Protein 2NSM (pdb70)

Nearest PDB structures (foldseek):
  2nsm-assembly1_A  TM=1.003E+00  e=3.799E-96  Homo sapiens
  3mn8-assembly2_B  TM=9.270E-01  e=1.060E-50  Drosophila melanogaster
  3mn8-assembly1_A  TM=9.127E-01  e=2.928E-51  Drosophila melanogaster
  3mn8-assembly4_D  TM=9.205E-01  e=2.016E-50  Drosophila melanogaster
  3mn8-assembly3_C  TM=9.097E-01  e=9.317E-51  Drosophila melanogaster

GO terms:
  GO:0005576 extracellular region (C, TAS)
  GO:0004181 metallocarboxypeptidase activity (F, TAS)
  GO:0005515 protein binding (F, IPI)

Sequence (390 aa):
KLAFRHHRYDDLVRTLYKVQNECPGITRVYSIGRSVEGRHLYVLEFSDHPGIHEPLEPEVKYVGNMHGNEALGRELMLQLSEFLCEEFRNRNQRIVQLIQDTRIHILPSMNPDGYEVAAAQGPNKPGYLVGRNNANGVDLNRNFPDLNTYIYYNEKYGGPNHHLPLPDNWKSQVEPETRAVIRWMHSFNFVLSANLHGGAVVANYPYDKSFEASTPTPDDKLFQKLAKVYSYAHGWMFQGWNCGDYFPDGITNGASWYSLSKGMQDFNYLHTNCFEITLELSCDKFPPEEELQREWLGNKEALIQFLEQVHQGIKGMVLDQNYNNLANAVISVSGINHDVTSGDHGDYFRLLLPGIYTVSATAPGYDPETVTVTVGPAEPTLVNFHLKRS

Solvent-accessible surface area: 15312 Å² total; per-residue (Å²): 213,30,54,58,86,12,1,95,41,88,35,7,26,141,12,0,102,104,2,47,111,61,7,80,57,12,5,76,22,33,44,29,25,130,6,55,105,34,60,45,0,32,0,0,0,0,0,44,99,40,41,99,25,54,76,46,12,2,2,0,1,0,1,0,0,1,4,0,0,5,0,2,2,1,4,2,0,0,8,0,0,13,32,0,2,47,30,51,140,103,180,56,98,90,3,13,92,8,0,79,77,0,8,0,0,0,0,0,6,0,0,3,2,1,0,31,80,0,0,66,88,51,82,47,160,6,50,161,125,52,11,43,58,8,48,88,50,43,26,0,9,80,14,0,13,37,2,5,76,114,2,36,130,23,68,144,141,46,46,94,13,30,69,6,98,25,52,151,82,24,101,92,106,11,25,26,0,0,66,6,0,0,103,5,8,99,74,40,32,4,6,0,1,0,2,1,12,4,30,2,7,0,0,9,15,0,1,8,45,10,148,155,61,78,8,68,8,41,6,33,163,7,0,56,61,0,0,77,26,0,0,119,24,2,38,52,0,67,107,3,180,24,54,76,46,114,20,80,52,0,14,12,8,2,2,61,75,98,65,16,41,78,5,0,4,3,3,0,0,0,22,16,15,1,3,0,0,11,0,12,0,6,67,68,16,13,2,49,71,149,79,6,90,166,18,13,94,14,0,60,72,0,0,4,59,0,0,54,31,6,45,15,0,2,35,0,28,0,38,18,64,98,140,90,85,26,40,97,0,34,0,39,3,73,87,29,71,2,19,2,13,1,12,127,74,0,1,0,14,2,5,4,42,73,29,128,38,56,0,25,0,44,8,118,36,20,69,93,46,81,43,98,18,94,4,30,124,72,139,19,45,107,12,81,2,45,1,118,143,103

InterPro domains:
  IPR000834 Peptidase M14, carboxypeptidase A [PF00246] (33-329)
  IPR000834 Peptidase M14, carboxypeptidase A [PR00765] (51-63)
  IPR000834 Peptidase M14, carboxypeptidase A [PR00765] (77-91)
  IPR000834 Peptidase M14, carboxypeptidase A [PR00765] (156-164)
  IPR000834 Peptidase M14, carboxypeptidase A [PR00765] (213-226)
  IPR000834 Peptidase M14, carboxypeptidase A [PS52035] (24-338)
  IPR000834 Peptidase M14, carboxypeptidase A [SM00631] (25-436)
  IPR008969 Carboxypeptidase-like, regulatory domain superfamily [SSF49464] (341-423)
  IPR033814 Carboxypeptidase N, N-terminal domain [cd03864] (25-337)
  IPR050753 Peptidase M14 domain-containing protein [PTHR11532] (21-417)
  IPR057246 Zinc carboxypeptidases, zinc-binding region 1 [PS00132] (77-99)
  IPR057247 Zinc carboxypeptidases, zinc-binding region 2 [PS00133] (216-226)

Secondary structure (DSSP, 8-state):
---SS---HHHHHHHHHHHHHHSGGGEEEEEEEE-TTS-EEEEEEE-SSTTS--TT--EEEEEE-SSTT--HHHHHHHHHHHHHHHHHHHT-HHHHHHHHH-EEEEES-S-HHHHHHHHHTTTT--TTTTT-S-TTS--GGG-S---HHHHHHHHHH----S-PPPPTTHHHHS-HHHHHHHHHHHHS-EEEEEEEE-SEEEEEES--S--------TTHHHHHHHHHHHHHHSSSGGG-EETTEE-GGGEEEHHHH----S-HHHHHHHHSS-EEEEEEEESSSS--GGGHHHHHHHHHHHHHHHHHTTS-SEEEEEE-TTS-B-TT-EEEETTEEEEEE--TTSEEEE---SEEEEEEEE-TTEE-EEEEEEE-SSS-EE--EE-EE-

Radius of gyration: 20.28 Å; Cα contacts (8 Å, |Δi|>4): 942; chains: 1; bounding box: 58×47×46 Å

B-factor: mean 27.06, std 13.45, range [9.13, 188.88]

CATH classification: 3.40.630.10 (+1 more: 2.60.40.1120)

Organism: Homo sapiens (NCBI:txid9606)

Structure (mmCIF, N/CA/C/O backbone):
data_2NSM
#
_entry.id   2NSM
#
_cell.length_a   150.030
_cell.length_b   150.030
_cell.length_c   54.910
_cell.angle_alpha   90.00
_cell.angle_beta   90.00
_cell.angle_gamma   120.00
#
_symmetry.space_group_name_H-M   'P 31 2 1'
#
loop_
_entity.id
_entity.type
_entity.pdbx_description
1 polymer 'Carboxypeptidase N catalytic chain'
2 non-polymer 2-acetamido-2-deoxy-beta-D-glucopyranose
3 non-polymer 'SULFATE ION'
4 water water
#
loop_
_atom_site.group_PDB
_atom_site.id
_atom_site.type_symbol
_atom_site.label_atom_id
_atom_site.label_alt_id
_atom_site.label_comp_id
_atom_site.label_asym_id
_atom_site.label_entity_id
_atom_site.label_seq_id
_atom_site.pdbx_PDB_ins_code
_atom_site.Cartn_x
_atom_site.Cartn_y
_atom_site.Cartn_z
_atom_site.occupancy
_atom_site.B_iso_or_equiv
_atom_site.auth_seq_id
_atom_site.auth_comp_id
_atom_site.auth_asym_id
_atom_site.auth_atom_id
_atom_site.pdbx_PDB_model_num
ATOM 1 N N . LYS A 1 1 ? -51.127 2.017 10.869 1.00 63.04 -1 LYS A N 1
ATOM 2 C CA . LYS A 1 1 ? -52.218 2.943 11.254 1.00 62.34 -1 LYS A CA 1
ATOM 3 C C . LYS A 1 1 ? -51.775 4.401 11.156 1.00 61.45 -1 LYS A C 1
ATOM 4 O O . LYS A 1 1 ? -50.650 4.742 11.522 1.00 62.16 -1 LYS A O 1
ATOM 10 N N . LEU A 1 2 ? -52.664 5.257 10.660 1.00 35.11 1 LEU A N 1
ATOM 11 C CA . LEU A 1 2 ? -52.364 6.677 10.512 1.00 33.41 1 LEU A CA 1
ATOM 12 C C . LEU A 1 2 ? -51.957 7.272 11.861 1.00 31.49 1 LEU A C 1
ATOM 13 O O . LEU A 1 2 ? -52.569 6.984 12.889 1.00 31.04 1 LEU A O 1
ATOM 18 N N . ALA A 1 3 ? -50.913 8.093 11.855 1.00 30.79 2 ALA A N 1
ATOM 19 C CA . ALA A 1 3 ? -50.435 8.709 13.086 1.00 29.91 2 ALA A CA 1
ATOM 20 C C . ALA A 1 3 ? -51.384 9.814 13.522 1.00 27.91 2 ALA A C 1
ATOM 21 O O . ALA A 1 3 ? -52.109 10.381 12.705 1.00 27.52 2 ALA A O 1
ATOM 23 N N . PHE A 1 4 ? -51.391 10.116 14.812 1.00 31.46 3 PHE A N 1
ATOM 24 C CA . PHE A 1 4 ? -52.253 11.174 15.296 1.00 31.50 3 PHE A CA 1
ATOM 25 C C . PHE A 1 4 ? -51.501 12.491 15.275 1.00 31.66 3 PHE A C 1
ATOM 26 O O . PHE A 1 4 ? -51.082 13.011 16.307 1.00 33.11 3 PHE A O 1
ATOM 34 N N . ARG A 1 5 ? -51.323 13.010 14.066 1.00 27.83 4 ARG A N 1
ATOM 35 C CA . ARG A 1 5 ? -50.639 14.272 13.848 1.00 26.64 4 ARG A CA 1
ATOM 36 C C . ARG A 1 5 ? -51.452 15.057 12.829 1.00 26.07 4 ARG A C 1
ATOM 37 O O . ARG A 1 5 ? -52.377 14.520 12.213 1.00 24.48 4 ARG A O 1
ATOM 45 N N . HIS A 1 6 ? -51.106 16.325 12.652 1.00 24.57 5 HIS A N 1
ATOM 46 C CA . HIS A 1 6 ? -51.802 17.169 11.696 1.00 24.39 5 HIS A CA 1
ATOM 47 C C . HIS A 1 6 ? -51.319 16.842 10.291 1.00 25.15 5 HIS A C 1
ATOM 48 O O . HIS A 1 6 ? -50.115 16.726 10.051 1.00 25.51 5 HIS A O 1
ATOM 55 N N . HIS A 1 7 ? -52.258 16.674 9.365 1.00 22.80 6 HIS A N 1
ATOM 56 C CA . HIS A 1 7 ? -51.905 16.361 7.989 1.00 22.38 6 HIS A CA 1
ATOM 57 C C . HIS A 1 7 ? -52.164 17.542 7.065 1.00 21.44 6 HIS A C 1
ATOM 58 O O . HIS A 1 7 ? -53.294 18.014 6.952 1.00 19.97 6 HIS A O 1
ATOM 65 N N . ARG A 1 8 ? -51.113 18.025 6.412 1.00 22.79 7 ARG A N 1
ATOM 66 C CA . ARG A 1 8 ? -51.263 19.136 5.484 1.00 23.75 7 ARG A CA 1
ATOM 67 C C . ARG A 1 8 ? -51.772 18.562 4.171 1.00 22.72 7 ARG A C 1
ATOM 68 O O . ARG A 1 8 ? -51.898 17.342 4.034 1.00 20.89 7 ARG A O 1
ATOM 76 N N . TYR A 1 9 ? -52.066 19.435 3.214 1.00 23.41 8 TYR A N 1
ATOM 77 C CA . TYR A 1 9 ? -52.613 19.018 1.926 1.00 23.84 8 TYR A CA 1
ATOM 78 C C . TYR A 1 9 ? -52.053 17.733 1.316 1.00 24.36 8 TYR A C 1
ATOM 79 O O . TYR A 1 9 ? -52.797 16.780 1.090 1.00 24.61 8 TYR A O 1
ATOM 88 N N . ASP A 1 10 ? -50.752 17.703 1.044 1.00 23.45 9 ASP A N 1
ATOM 89 C CA . ASP A 1 10 ? -50.145 16.525 0.432 1.00 25.02 9 ASP A CA 1
ATOM 90 C C . ASP A 1 10 ? -50.374 15.239 1.220 1.00 24.72 9 ASP A C 1
ATOM 91 O O . ASP A 1 10 ? -50.684 14.201 0.634 1.00 23.66 9 ASP A O 1
ATOM 96 N N . ASP A 1 11 ? -50.222 15.299 2.539 1.00 21.65 10 ASP A N 1
ATOM 97 C CA . ASP A 1 11 ? -50.434 14.115 3.363 1.00 23.16 10 ASP A CA 1
ATOM 98 C C . ASP A 1 11 ? -51.904 13.720 3.369 1.00 22.59 10 ASP A C 1
ATOM 99 O O . ASP A 1 11 ? -52.236 12.535 3.400 1.00 22.36 10 ASP A O 1
ATOM 104 N N . LEU A 1 12 ? -52.788 14.714 3.338 1.00 24.36 11 LEU A N 1
ATOM 105 C CA . LEU A 1 12 ? -54.219 14.434 3.323 1.00 22.94 11 LEU A CA 1
ATOM 106 C C . LEU A 1 12 ? -54.544 13.645 2.057 1.00 22.57 11 LEU A C 1
ATOM 107 O O . LEU A 1 12 ? -55.214 12.619 2.115 1.00 22.10 11 LEU A O 1
ATOM 112 N N . VAL A 1 13 ? -54.052 14.121 0.915 1.00 22.28 12 VAL A N 1
ATOM 113 C CA . VAL A 1 13 ? -54.295 13.442 -0.356 1.00 21.65 12 VAL A CA 1
ATOM 114 C C . VAL A 1 13 ? -53.732 12.021 -0.340 1.00 22.14 12 VAL A C 1
ATOM 115 O O . VAL A 1 13 ? -54.407 11.076 -0.749 1.00 21.52 12 VAL A O 1
ATOM 119 N N . ARG A 1 14 ? -52.498 11.868 0.133 1.00 24.96 13 ARG A N 1
ATOM 120 C CA . ARG A 1 14 ? -51.884 10.546 0.198 1.00 26.67 13 ARG A CA 1
ATOM 121 C C . ARG A 1 14 ? -52.700 9.611 1.083 1.00 24.29 13 ARG A C 1
ATOM 122 O O . ARG A 1 14 ? -52.894 8.440 0.755 1.00 24.68 13 ARG A O 1
ATOM 130 N N . THR A 1 15 ? -53.175 10.135 2.207 1.00 20.66 14 THR A N 1
ATOM 131 C CA . THR A 1 15 ? -53.967 9.343 3.137 1.00 19.73 14 THR A CA 1
ATOM 132 C C . THR A 1 15 ? -55.232 8.798 2.475 1.00 18.97 14 THR A C 1
ATOM 133 O O . THR A 1 15 ? -55.539 7.612 2.587 1.00 18.17 14 THR A O 1
ATOM 137 N N . LEU A 1 16 ? -55.960 9.658 1.775 1.00 17.55 15 LEU A N 1
ATOM 138 C CA . LEU A 1 16 ? -57.185 9.224 1.121 1.00 18.36 15 LEU A CA 1
ATOM 139 C C . LEU A 1 16 ? -56.928 8.132 0.094 1.00 19.01 15 LEU A C 1
ATOM 140 O O . LEU A 1 16 ? -57.682 7.163 0.014 1.00 16.89 15 LEU A O 1
ATOM 145 N N . TYR A 1 17 ? -55.868 8.279 -0.696 1.00 21.45 16 TYR A N 1
ATOM 146 C CA . TYR A 1 17 ? -55.567 7.264 -1.696 1.00 22.23 16 TYR A CA 1
ATOM 147 C C . TYR A 1 17 ? -55.017 6.006 -1.052 1.00 22.93 16 TYR A C 1
ATOM 148 O O . TYR A 1 17 ? -55.173 4.908 -1.586 1.00 23.60 16 TYR A O 1
ATOM 157 N N . LYS A 1 18 ? -54.377 6.161 0.100 1.00 21.37 17 LYS A N 1
ATOM 158 C CA . LYS A 1 18 ? -53.848 5.010 0.817 1.00 21.60 17 LYS A CA 1
ATOM 159 C C . LYS A 1 18 ? -55.032 4.160 1.281 1.00 22.90 17 LYS A C 1
ATOM 160 O O . LYS A 1 18 ? -55.032 2.937 1.123 1.00 22.68 17 LYS A O 1
ATOM 166 N N . VAL A 1 19 ? -56.048 4.811 1.847 1.00 22.58 18 VAL A N 1
ATOM 167 C CA . VAL A 1 19 ? -57.229 4.088 2.318 1.00 20.93 18 VAL A CA 1
ATOM 168 C C . VAL A 1 19 ? -57.911 3.397 1.145 1.00 21.11 18 VAL A C 1
ATOM 169 O O . VAL A 1 19 ? -58.315 2.239 1.234 1.00 20.33 18 VAL A O 1
ATOM 173 N N . GLN A 1 20 ? -58.039 4.122 0.041 1.00 20.87 19 GLN A N 1
ATOM 174 C CA . GLN A 1 20 ? -58.678 3.583 -1.148 1.00 23.06 19 GLN A CA 1
ATOM 175 C C . GLN A 1 20 ? -57.906 2.345 -1.606 1.00 24.06 19 GLN A C 1
ATOM 176 O O . GLN A 1 20 ? -58.500 1.335 -1.980 1.00 24.92 19 GLN A O 1
ATOM 182 N N . ASN A 1 21 ? -56.580 2.421 -1.550 1.00 26.09 20 ASN A N 1
ATOM 183 C CA . ASN A 1 21 ? -55.737 1.303 -1.962 1.00 26.79 20 ASN A CA 1
ATOM 184 C C . ASN A 1 21 ? -55.917 0.090 -1.053 1.00 25.73 20 ASN A C 1
ATOM 185 O O . ASN A 1 21 ? -55.785 -1.047 -1.502 1.00 25.76 20 ASN A O 1
ATOM 190 N N . GLU A 1 22 ? -56.222 0.336 0.220 1.00 23.38 21 GLU A N 1
ATOM 191 C CA . GLU A 1 22 ? -56.424 -0.735 1.196 1.00 22.26 21 GLU A CA 1
ATOM 192 C C . GLU A 1 22 ? -57.807 -1.381 1.079 1.00 23.12 21 GLU A C 1
ATOM 193 O O . GLU A 1 22 ? -57.958 -2.580 1.306 1.00 23.04 21 GLU A O 1
ATOM 199 N N . CYS A 1 23 ? -58.814 -0.582 0.736 1.00 18.47 22 CYS A N 1
ATOM 200 C CA . CYS A 1 23 ? -60.184 -1.077 0.583 1.00 18.84 22 CYS A CA 1
ATOM 201 C C . CYS A 1 23 ? -60.710 -0.655 -0.793 1.00 20.63 22 CYS A C 1
ATOM 202 O O . CYS A 1 23 ? -61.697 0.081 -0.901 1.00 19.63 22 CYS A O 1
ATOM 205 N N . PRO A 1 24 ? -60.057 -1.139 -1.866 1.00 24.00 23 PRO A N 1
ATOM 206 C CA . PRO A 1 24 ? -60.378 -0.857 -3.271 1.00 24.28 23 PRO A CA 1
ATOM 207 C C . PRO A 1 24 ? -61.811 -1.131 -3.697 1.00 23.08 23 PRO A C 1
ATOM 208 O O . PRO A 1 24 ? -62.394 -0.363 -4.461 1.00 24.47 23 PRO A O 1
ATOM 212 N N . GLY A 1 25 ? -62.375 -2.227 -3.205 1.00 22.07 24 GLY A N 1
ATOM 213 C CA . GLY A 1 25 ? -63.727 -2.584 -3.590 1.00 21.53 24 GLY A CA 1
ATOM 214 C C . GLY A 1 25 ? -64.864 -1.797 -2.967 1.00 21.18 24 GLY A C 1
ATOM 215 O O . GLY A 1 25 ? -66.003 -1.902 -3.430 1.00 19.00 24 GLY A O 1
ATOM 216 N N . ILE A 1 26 ? -64.582 -1.002 -1.938 1.00 17.29 25 ILE A N 1
ATOM 217 C CA . ILE A 1 26 ? -65.653 -0.248 -1.285 1.00 17.62 25 ILE A CA 1
ATOM 218 C C . ILE A 1 26 ? -65.413 1.256 -1.174 1.00 18.74 25 ILE A C 1
ATOM 219 O O . ILE A 1 26 ? -66.136 1.947 -0.451 1.00 18.75 25 ILE A O 1
ATOM 224 N N . THR A 1 27 ? -64.410 1.766 -1.881 1.00 17.97 26 THR A N 1
ATOM 225 C CA . THR A 1 27 ? -64.112 3.193 -1.816 1.00 18.25 26 THR A CA 1
ATOM 226 C C . THR A 1 27 ? -63.865 3.809 -3.174 1.00 19.05 26 THR A C 1
ATOM 227 O O . THR A 1 27 ? -63.581 3.117 -4.149 1.00 19.38 26 THR A O 1
ATOM 231 N N . ARG A 1 28 ? -63.960 5.129 -3.213 1.00 19.48 27 ARG A N 1
ATOM 232 C CA . ARG A 1 28 ? -63.738 5.892 -4.423 1.00 20.72 27 ARG A CA 1
ATOM 233 C C . ARG A 1 28 ? -63.328 7.293 -4.003 1.00 20.92 27 ARG A C 1
ATOM 234 O O . ARG A 1 28 ? -64.035 7.950 -3.233 1.00 19.41 27 ARG A O 1
ATOM 242 N N . VAL A 1 29 ? -62.171 7.734 -4.481 1.00 17.57 28 VAL A N 1
ATOM 243 C CA . VAL A 1 29 ? -61.701 9.080 -4.187 1.00 18.86 28 VAL A CA 1
ATOM 244 C C . VAL A 1 29 ? -62.073 9.935 -5.391 1.00 19.19 28 VAL A C 1
ATOM 245 O O . VAL A 1 29 ? -61.854 9.527 -6.533 1.00 20.95 28 VAL A O 1
ATOM 249 N N . TYR A 1 30 ? -62.661 11.100 -5.148 1.00 2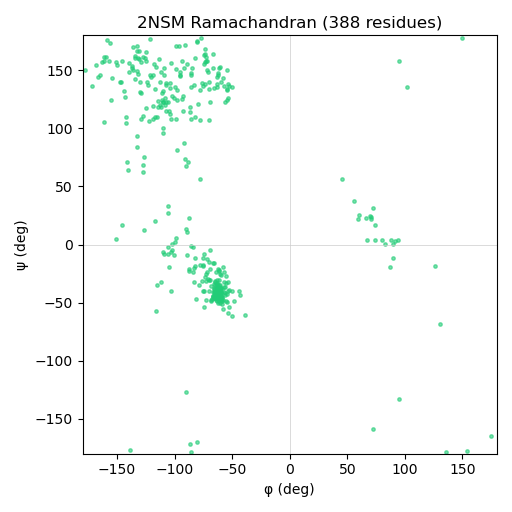0.82 29 TYR A N 1
ATOM 250 C CA . TYR A 1 30 ? -63.007 12.001 -6.238 1.00 21.52 29 TYR A CA 1
ATOM 251 C C . TYR A 1 30 ? -62.967 13.441 -5.758 1.00 22.41 29 TYR A C 1
ATOM 252 O O . TYR A 1 30 ? -63.083 13.709 -4.561 1.00 22.36 29 TYR A O 1
ATOM 261 N N . SER A 1 31 ? -62.787 14.363 -6.697 1.00 22.41 30 SER A N 1
ATOM 262 C CA . SER A 1 31 ? -62.724 15.786 -6.384 1.00 22.00 30 SER A CA 1
ATOM 263 C C . SER A 1 31 ? -63.996 16.472 -6.858 1.00 21.09 30 SER A C 1
ATOM 264 O O . SER A 1 31 ? -64.495 16.177 -7.939 1.00 20.79 30 SER A O 1
ATOM 267 N N . ILE A 1 32 ? -64.527 17.382 -6.051 1.00 18.78 31 ILE A N 1
ATOM 268 C CA . ILE A 1 32 ? -65.738 18.089 -6.446 1.00 18.62 31 ILE A CA 1
ATOM 269 C C . ILE A 1 32 ? -65.393 19.468 -7.003 1.00 18.78 31 ILE A C 1
ATOM 270 O O . ILE A 1 32 ? -66.281 20.239 -7.368 1.00 17.40 31 ILE A O 1
ATOM 275 N N . GLY A 1 33 ? -64.100 19.767 -7.075 1.00 20.82 32 GLY A N 1
ATOM 276 C CA . GLY A 1 33 ? -63.666 21.055 -7.588 1.00 22.75 32 GLY A CA 1
ATOM 277 C C . GLY A 1 33 ? -62.367 21.526 -6.958 1.00 24.30 32 GLY A C 1
ATOM 278 O O . GLY A 1 33 ? -61.815 20.870 -6.072 1.00 25.02 32 GLY A O 1
ATOM 279 N N . ARG A 1 34 ? -61.877 22.674 -7.412 1.00 22.97 33 ARG A N 1
ATOM 280 C CA . ARG A 1 34 ? -60.633 23.227 -6.895 1.00 24.08 33 ARG A CA 1
ATOM 281 C C . ARG A 1 34 ? -60.855 24.471 -6.051 1.00 22.85 33 ARG A C 1
ATOM 282 O O . ARG A 1 34 ? -61.822 25.207 -6.242 1.00 23.39 33 ARG A O 1
ATOM 290 N N . SER A 1 35 ? -59.944 24.694 -5.114 1.00 23.25 34 SER A N 1
ATOM 291 C CA . SER A 1 35 ? -60.001 25.856 -4.240 1.00 23.94 34 SER A CA 1
ATOM 292 C C . SER A 1 35 ? -59.520 27.058 -5.046 1.00 23.85 34 SER A C 1
ATOM 293 O O . SER A 1 35 ? -59.134 26.915 -6.205 1.00 25.04 34 SER A O 1
ATOM 296 N N . VAL A 1 36 ? -59.534 28.236 -4.433 1.00 25.76 35 VAL A N 1
ATOM 297 C CA . VAL A 1 36 ? -59.075 29.440 -5.116 1.00 24.42 35 VAL A CA 1
ATOM 298 C C . VAL A 1 36 ? -57.643 29.239 -5.609 1.00 25.23 35 VAL A C 1
ATOM 299 O O . VAL A 1 36 ? -57.310 29.609 -6.731 1.00 25.33 35 VAL A O 1
ATOM 303 N N . GLU A 1 37 ? -56.805 28.624 -4.778 1.00 25.03 36 GLU A N 1
ATOM 304 C CA . GLU A 1 37 ? -55.405 28.417 -5.135 1.00 25.16 36 GLU A CA 1
ATOM 305 C C . GLU A 1 37 ? -55.073 27.127 -5.875 1.00 26.04 36 GLU A C 1
ATOM 306 O O . GLU A 1 37 ? -53.902 26.784 -6.033 1.00 26.51 36 GLU A O 1
ATOM 312 N N . GLY A 1 38 ? -56.096 26.411 -6.329 1.00 29.38 37 GLY A N 1
ATOM 313 C CA . GLY A 1 38 ? -55.851 25.197 -7.085 1.00 28.67 37 GLY A CA 1
ATOM 314 C C . GLY A 1 38 ? -55.838 23.873 -6.347 1.00 29.57 37 GLY A C 1
ATOM 315 O O . GLY A 1 38 ? -55.560 22.840 -6.954 1.00 30.40 37 GLY A O 1
ATOM 316 N N . ARG A 1 39 ? -56.126 23.880 -5.051 1.00 27.79 38 ARG A N 1
ATOM 317 C CA . ARG A 1 39 ? -56.136 22.632 -4.295 1.00 27.60 38 ARG A CA 1
ATOM 318 C C . ARG A 1 39 ? -57.477 21.927 -4.459 1.00 27.05 38 ARG A C 1
ATOM 319 O O . ARG A 1 39 ? -58.533 22.554 -4.424 1.00 28.38 38 ARG A O 1
ATOM 327 N N . HIS A 1 40 ? -57.426 20.616 -4.648 1.00 22.77 39 HIS A N 1
ATOM 328 C CA . HIS A 1 40 ? -58.633 19.822 -4.828 1.00 22.03 39 HIS A CA 1
ATOM 329 C C . HIS A 1 40 ? -59.424 19.612 -3.549 1.00 19.45 39 HIS A C 1
ATOM 330 O O . HIS A 1 40 ? -58.855 19.372 -2.488 1.00 17.74 39 HIS A O 1
ATOM 337 N N . LEU A 1 41 ? -60.741 19.722 -3.654 1.00 18.46 40 LEU A N 1
ATOM 338 C CA . LEU A 1 41 ? -61.599 19.454 -2.514 1.00 18.93 40 LEU A CA 1
ATOM 339 C C . LEU A 1 41 ? -61.920 17.970 -2.692 1.00 18.51 40 LEU A C 1
ATOM 340 O O . LEU A 1 41 ? -62.904 17.599 -3.336 1.00 17.00 40 LEU A O 1
ATOM 345 N N . TYR A 1 42 ? -61.045 17.129 -2.150 1.00 19.30 41 TYR A N 1
ATOM 346 C CA . TYR A 1 42 ? -61.190 15.683 -2.251 1.00 20.46 41 TYR A CA 1
ATOM 347 C C . TYR A 1 42 ? -62.251 15.097 -1.332 1.00 19.56 41 TYR A C 1
ATOM 348 O O . TYR A 1 42 ? -62.384 15.494 -0.172 1.00 18.79 41 TYR A O 1
ATOM 357 N N . VAL A 1 43 ? -62.991 14.138 -1.876 1.00 19.84 42 VAL A N 1
ATOM 358 C CA . VAL A 1 43 ? -64.039 13.434 -1.157 1.00 19.03 42 VAL A CA 1
ATOM 359 C C . VAL A 1 43 ? -63.728 11.947 -1.236 1.00 19.76 42 VAL A C 1
ATOM 360 O O . VAL A 1 43 ? -63.276 11.460 -2.275 1.00 19.22 42 VAL A O 1
ATOM 364 N N . LEU A 1 44 ? -63.950 11.235 -0.135 1.00 17.46 43 LEU A N 1
ATOM 365 C CA . LEU A 1 44 ? -63.725 9.795 -0.099 1.00 17.27 43 LEU A CA 1
ATOM 366 C C . LEU A 1 44 ? -65.099 9.178 0.108 1.00 16.96 43 LEU A C 1
ATOM 367 O O . LEU A 1 44 ? -65.756 9.440 1.120 1.00 15.55 43 LEU A O 1
ATOM 372 N N . GLU A 1 45 ? -65.529 8.372 -0.858 1.00 16.58 44 GLU A N 1
ATOM 373 C CA . GLU A 1 45 ? -66.827 7.709 -0.812 1.00 14.53 44 GLU A CA 1
ATOM 374 C C . GLU A 1 45 ? -66.706 6.258 -0.354 1.00 16.51 44 GLU A C 1
ATOM 375 O O . GLU A 1 45 ? -65.815 5.537 -0.808 1.00 16.30 44 GLU A O 1
ATOM 381 N N . PHE A 1 46 ? -67.599 5.836 0.539 1.00 13.26 45 PHE A N 1
ATOM 382 C CA . PHE A 1 46 ? -67.629 4.452 1.010 1.00 13.11 45 PHE A CA 1
ATOM 383 C C . PHE A 1 46 ? -68.965 3.842 0.605 1.00 14.36 45 PHE A C 1
ATOM 384 O O . PHE A 1 46 ? -70.022 4.454 0.802 1.00 14.22 45 PHE A O 1
ATOM 392 N N . SER A 1 47 ? -68.911 2.634 0.053 1.00 12.89 46 SER A N 1
ATOM 393 C CA . SER A 1 47 ? -70.101 1.897 -0.366 1.00 14.79 46 SER A CA 1
ATOM 394 C C . SER A 1 47 ? -69.638 0.549 -0.899 1.00 17.08 46 SER A C 1
ATOM 395 O O . SER A 1 47 ? -68.527 0.444 -1.413 1.00 18.46 46 SER A O 1
ATOM 398 N N . ASP A 1 48 ? -70.465 -0.485 -0.781 1.00 22.16 47 ASP A N 1
ATOM 399 C CA . ASP A 1 48 ? -70.045 -1.771 -1.317 1.00 24.97 47 ASP A CA 1
ATOM 400 C C . ASP A 1 48 ? -70.150 -1.730 -2.846 1.00 24.46 47 ASP A C 1
ATOM 401 O O . ASP A 1 48 ? -69.699 -2.640 -3.535 1.00 24.94 47 ASP A O 1
ATOM 406 N N . HIS A 1 49 ? -70.737 -0.651 -3.364 1.00 18.69 48 HIS A N 1
ATOM 407 C CA . HIS A 1 49 ? -70.851 -0.432 -4.811 1.00 18.77 48 HIS A CA 1
ATOM 408 C C . HIS A 1 49 ? -70.634 1.060 -5.046 1.00 18.06 48 HIS A C 1
ATOM 409 O O . HIS A 1 49 ? -71.561 1.801 -5.374 1.00 17.12 48 HIS A O 1
ATOM 416 N N . PRO A 1 50 ? -69.391 1.520 -4.867 1.00 19.33 49 PRO A N 1
ATOM 417 C CA . PRO A 1 50 ? -69.045 2.931 -5.049 1.00 21.03 49 PRO A CA 1
ATOM 418 C C . PRO A 1 50 ? -69.249 3.469 -6.459 1.00 21.87 49 PRO A C 1
ATOM 419 O O . PRO A 1 50 ? -69.078 2.749 -7.449 1.00 18.89 49 PRO A O 1
ATOM 423 N N . GLY A 1 51 ? -69.631 4.741 -6.535 1.00 20.20 50 GLY A N 1
ATOM 424 C CA . GLY A 1 51 ? -69.837 5.370 -7.824 1.00 22.03 50 GLY A CA 1
ATOM 425 C C . GLY A 1 51 ? -71.230 5.220 -8.405 1.00 22.05 50 GLY A C 1
ATOM 426 O O . GLY A 1 51 ? -71.474 5.651 -9.526 1.00 23.78 50 GLY A O 1
ATOM 427 N N . ILE A 1 52 ? -72.147 4.609 -7.663 1.00 20.45 51 ILE A N 1
ATOM 428 C CA . ILE A 1 52 ? -73.504 4.451 -8.166 1.00 19.80 51 ILE A CA 1
ATOM 429 C C . ILE A 1 52 ? -74.549 4.527 -7.054 1.00 20.91 51 ILE A C 1
ATOM 430 O O . ILE A 1 52 ? -74.348 4.014 -5.946 1.00 18.49 51 ILE A O 1
ATOM 435 N N . HIS A 1 53 ? -75.661 5.193 -7.347 1.00 20.28 52 HIS A N 1
ATOM 436 C CA . HIS A 1 53 ? -76.736 5.305 -6.375 1.00 19.57 52 HIS A CA 1
ATOM 437 C C . HIS A 1 53 ? -77.598 4.064 -6.537 1.00 20.09 52 HIS A C 1
ATOM 438 O O . HIS A 1 53 ? -77.902 3.656 -7.657 1.00 20.53 52 HIS A O 1
ATOM 445 N N . GLU A 1 54 ? -77.972 3.451 -5.424 1.00 16.94 53 GLU A N 1
ATOM 446 C CA . GLU A 1 54 ? -78.827 2.280 -5.475 1.00 18.86 53 GLU A CA 1
ATOM 447 C C . GLU A 1 54 ? -80.169 2.699 -4.898 1.00 18.82 53 GLU A C 1
ATOM 448 O O . GLU A 1 54 ? -80.232 3.314 -3.839 1.00 17.59 53 GLU A O 1
ATOM 454 N N . PRO A 1 55 ? -81.264 2.391 -5.603 1.00 25.81 54 PRO A N 1
ATOM 455 C CA . PRO A 1 55 ? -82.578 2.779 -5.082 1.00 26.26 54 PRO A CA 1
ATOM 456 C C . PRO A 1 55 ? -82.810 2.301 -3.655 1.00 25.09 54 PRO A C 1
ATOM 457 O O . PRO A 1 55 ? -82.475 1.170 -3.307 1.00 23.91 54 PRO A O 1
ATOM 461 N N . LEU A 1 56 ? -83.369 3.192 -2.838 1.00 17.90 55 LEU A N 1
ATOM 462 C CA . LEU A 1 56 ? -83.671 2.923 -1.434 1.00 18.32 55 LEU A CA 1
ATOM 463 C C . LEU A 1 56 ? -82.436 2.902 -0.528 1.00 18.87 55 LEU A C 1
ATOM 464 O O . LEU A 1 56 ? -82.534 2.612 0.668 1.00 18.99 55 LEU A O 1
ATOM 469 N N . GLU A 1 57 ? -81.276 3.211 -1.096 1.00 19.98 56 GLU A N 1
ATOM 470 C CA . GLU A 1 57 ? -80.036 3.275 -0.320 1.00 19.52 56 GLU A CA 1
ATOM 471 C C . GLU A 1 57 ? -79.749 4.769 -0.142 1.00 18.84 56 GLU A C 1
ATOM 472 O O . GLU A 1 57 ? -79.432 5.461 -1.110 1.00 19.02 56 GLU A O 1
ATOM 478 N N . PRO A 1 58 ? -79.847 5.282 1.096 1.00 18.09 57 PRO A N 1
ATOM 479 C CA . PRO A 1 58 ? -79.599 6.707 1.332 1.00 17.28 57 PRO A CA 1
ATOM 480 C C . PRO A 1 58 ? -78.147 7.144 1.237 1.00 17.16 57 PRO A C 1
ATOM 481 O O . PRO A 1 58 ? -77.229 6.371 1.523 1.00 15.49 57 PRO A O 1
ATOM 485 N N . GLU A 1 59 ? -77.961 8.400 0.839 1.00 14.96 58 GLU A N 1
ATOM 486 C CA . GLU A 1 59 ? -76.643 9.006 0.715 1.00 14.78 58 GLU A CA 1
ATOM 487 C C . GLU A 1 59 ? -76.464 9.935 1.916 1.00 13.52 58 GLU A C 1
ATOM 488 O O . GLU A 1 59 ? -77.370 10.693 2.251 1.00 13.05 58 GLU A O 1
ATOM 494 N N . VAL A 1 60 ? -75.303 9.883 2.556 1.00 14.21 59 VAL A N 1
ATOM 495 C CA . VAL A 1 60 ? -75.035 10.741 3.706 1.00 14.83 59 VAL A CA 1
ATOM 496 C C . VAL A 1 60 ? -73.649 11.350 3.550 1.00 15.06 59 VAL A C 1
ATOM 497 O O . VAL A 1 60 ? -72.829 10.840 2.788 1.00 14.69 59 VAL A O 1
ATOM 501 N N . LYS A 1 61 ? -73.382 12.437 4.266 1.00 13.70 60 LYS A N 1
ATOM 502 C CA . LYS A 1 61 ? -72.080 13.071 4.156 1.00 14.38 60 LYS A CA 1
ATOM 503 C C . LYS A 1 61 ? -71.585 13.781 5.409 1.00 15.46 60 LYS A C 1
ATOM 504 O O . LYS A 1 61 ? -72.367 14.208 6.262 1.00 14.97 60 LYS A O 1
ATOM 510 N N . TYR A 1 62 ? -70.264 13.878 5.508 1.00 14.73 61 TYR A N 1
ATOM 511 C CA . TYR A 1 62 ? -69.602 14.582 6.593 1.00 15.04 61 TYR A CA 1
ATOM 512 C C . TYR A 1 62 ? -68.738 15.621 5.889 1.00 16.77 61 TYR A C 1
ATOM 513 O O . TYR A 1 62 ? -68.103 15.324 4.869 1.00 15.51 61 TYR A O 1
ATOM 522 N N . VAL A 1 63 ? -68.725 16.838 6.416 1.00 17.16 62 VAL A N 1
ATOM 523 C CA . VAL A 1 63 ? -67.911 17.899 5.842 1.00 16.76 62 VAL A CA 1
ATOM 524 C C . VAL A 1 63 ? -67.117 18.540 6.967 1.00 18.60 62 VAL A C 1
ATOM 525 O O . VAL A 1 63 ? -67.673 18.881 8.009 1.00 19.40 62 VAL A O 1
ATOM 529 N N . GLY A 1 64 ? -65.817 18.702 6.769 1.00 16.74 63 GLY A N 1
ATOM 530 C CA . GLY A 1 64 ? -65.030 19.327 7.811 1.00 17.86 63 GLY A CA 1
ATOM 531 C C . GLY A 1 64 ? -64.107 20.416 7.310 1.00 17.93 63 GLY A C 1
ATOM 532 O O . GLY A 1 64 ? -63.969 20.630 6.104 1.00 17.78 63 GLY A O 1
ATOM 533 N N . ASN A 1 65 ? -63.510 21.142 8.247 1.00 17.79 64 ASN A N 1
ATOM 534 C CA . ASN A 1 65 ? -62.527 22.157 7.898 1.00 16.89 64 ASN A CA 1
ATOM 535 C C . ASN A 1 65 ? -63.007 23.240 6.916 1.00 17.54 64 ASN A C 1
ATOM 536 O O . ASN A 1 65 ? -62.231 23.669 6.065 1.00 18.93 64 ASN A O 1
ATOM 541 N N . MET A 1 66 ? -64.262 23.684 7.006 1.00 18.46 65 MET A N 1
ATOM 542 C CA . MET A 1 66 ? -64.721 24.731 6.088 1.00 19.42 65 MET A CA 1
ATOM 543 C C . MET A 1 66 ? -64.043 26.027 6.525 1.00 20.81 65 MET A C 1
ATOM 544 O O . MET A 1 66 ? -63.878 26.965 5.743 1.00 21.93 65 MET A O 1
ATOM 549 N N . HIS A 1 67 ? -63.655 26.056 7.796 1.00 21.75 66 HIS A N 1
ATOM 550 C CA . HIS A 1 67 ? -62.923 27.173 8.371 1.00 20.68 66 HIS A CA 1
ATOM 551 C C . HIS A 1 67 ? -61.520 26.607 8.536 1.00 20.62 66 HIS A C 1
ATOM 552 O O . HIS A 1 67 ? -61.306 25.659 9.294 1.00 20.55 66 HIS A O 1
ATOM 559 N N . GLY A 1 68 ? -60.579 27.178 7.792 1.00 18.00 67 GLY A N 1
ATOM 560 C CA . GLY A 1 68 ? -59.206 26.705 7.803 1.00 17.87 67 GLY A CA 1
ATOM 561 C C . GLY A 1 68 ? -58.540 26.368 9.122 1.00 19.09 67 GLY A C 1
ATOM 562 O O . GLY A 1 68 ? -57.803 25.385 9.199 1.00 18.88 67 GLY A O 1
ATOM 563 N N . ASN A 1 69 ? -58.784 27.165 10.158 1.00 20.34 68 ASN A N 1
ATOM 564 C CA . ASN A 1 69 ? -58.149 26.916 11.445 1.00 19.74 68 ASN A CA 1
ATOM 565 C C . ASN A 1 69 ? -58.883 25.925 12.351 1.00 19.55 68 ASN A C 1
ATOM 566 O O . ASN A 1 69 ? -58.418 25.622 13.447 1.00 18.57 68 ASN A O 1
ATOM 571 N N . GLU A 1 70 ? -60.021 25.413 11.889 1.00 17.50 69 GLU A N 1
ATOM 572 C CA . GLU A 1 70 ? -60.781 24.428 12.660 1.00 16.87 69 GLU A CA 1
ATOM 573 C C . GLU A 1 70 ? -60.369 23.077 12.065 1.00 17.54 69 GLU A C 1
ATOM 574 O O . GLU A 1 70 ? -61.043 22.492 11.208 1.00 16.83 69 GLU A O 1
ATOM 580 N N . ALA A 1 71 ? -59.218 22.611 12.536 1.00 19.63 70 ALA A N 1
ATOM 581 C CA . ALA A 1 71 ? -58.595 21.389 12.056 1.00 20.62 70 ALA A CA 1
ATOM 582 C C . ALA A 1 71 ? -59.061 20.050 12.611 1.00 19.62 70 ALA A C 1
ATOM 583 O O . ALA A 1 71 ? -58.794 19.021 11.997 1.00 21.61 70 ALA A O 1
ATOM 585 N N . LEU A 1 72 ? -59.740 20.038 13.753 1.00 15.19 71 LEU A N 1
ATOM 586 C CA . LEU A 1 72 ? -60.164 18.758 14.314 1.00 16.14 71 LEU A CA 1
ATOM 587 C C . LEU A 1 72 ? -61.075 17.978 13.368 1.00 15.89 71 LEU A C 1
ATOM 588 O O . LEU A 1 72 ? -60.896 16.777 13.192 1.00 17.26 71 LEU A O 1
ATOM 593 N N . GLY A 1 73 ? -62.038 18.658 12.752 1.00 16.98 72 GLY A N 1
ATOM 594 C CA . GLY A 1 73 ? -62.938 17.980 11.832 1.00 17.06 72 GLY A CA 1
ATOM 595 C C . GLY A 1 73 ? -62.153 17.299 10.725 1.00 18.19 72 GLY A C 1
ATOM 596 O O . GLY A 1 73 ? -62.456 16.176 10.314 1.00 17.26 72 GLY A O 1
ATOM 597 N N . ARG A 1 74 ? -61.130 17.999 10.249 1.00 18.40 73 ARG A N 1
ATOM 598 C CA . ARG A 1 74 ? -60.252 17.509 9.196 1.00 18.08 73 ARG A CA 1
ATOM 599 C C . ARG A 1 74 ? -59.592 16.191 9.614 1.00 17.49 73 ARG A C 1
ATOM 600 O O . ARG A 1 74 ? -59.707 15.180 8.919 1.00 16.82 73 ARG A O 1
ATOM 608 N N . GLU A 1 75 ? -58.910 16.201 10.755 1.00 16.85 74 GLU A N 1
ATOM 609 C CA . GLU A 1 75 ? -58.229 15.000 11.232 1.00 17.87 74 GLU A CA 1
ATOM 610 C C . GLU A 1 75 ? -59.177 13.854 11.598 1.00 17.59 74 GLU A C 1
ATOM 611 O O . GLU A 1 75 ? -58.870 12.686 11.348 1.00 18.22 74 GLU A O 1
ATOM 617 N N . LEU A 1 76 ? -60.326 14.180 12.181 1.00 16.02 75 LEU A N 1
ATOM 618 C CA . LEU A 1 76 ? -61.297 13.149 12.550 1.00 17.65 75 LEU A CA 1
ATOM 619 C C . LEU A 1 76 ? -61.809 12.429 11.305 1.00 17.05 75 LEU A C 1
ATOM 620 O O . LEU A 1 76 ? -62.094 11.232 11.341 1.00 17.27 75 LEU A O 1
ATOM 625 N N . MET A 1 77 ? -61.927 13.160 10.202 1.00 14.99 76 MET A N 1
ATOM 626 C CA . MET A 1 77 ? -62.407 12.554 8.967 1.00 15.59 76 MET A CA 1
ATOM 627 C C . MET A 1 77 ? -61.354 11.646 8.344 1.00 15.83 76 MET A C 1
ATOM 628 O O . MET A 1 77 ? -61.691 10.651 7.701 1.00 16.38 76 MET A O 1
ATOM 633 N N . LEU A 1 78 ? -60.081 11.977 8.537 1.00 13.80 77 LEU A N 1
ATOM 634 C CA . LEU A 1 78 ? -59.016 11.133 8.005 1.00 13.62 77 LEU A CA 1
ATOM 635 C C . LEU A 1 78 ? -58.941 9.875 8.881 1.00 15.27 77 LEU A C 1
ATOM 636 O O . LEU A 1 78 ? -58.758 8.760 8.382 1.00 14.73 77 LEU A O 1
ATOM 641 N N . GLN A 1 79 ? -59.094 10.050 10.189 1.00 16.53 78 GLN A N 1
ATOM 642 C CA . GLN A 1 79 ? -59.061 8.904 11.091 1.00 17.56 78 GLN A CA 1
ATOM 643 C C . GLN A 1 79 ? -60.293 8.032 10.814 1.00 18.82 78 GLN A C 1
ATOM 644 O O . GLN A 1 79 ? -60.196 6.805 10.783 1.00 18.38 78 GLN A O 1
ATOM 650 N N . LEU A 1 80 ? -61.445 8.666 10.593 1.00 16.26 79 LEU A N 1
ATOM 651 C CA . LEU A 1 80 ? -62.671 7.919 10.314 1.00 17.29 79 LEU A CA 1
ATOM 652 C C . LEU A 1 80 ? -62.528 7.090 9.042 1.00 17.51 79 LEU A C 1
ATOM 653 O O . LEU A 1 80 ? -62.965 5.937 8.987 1.00 18.62 79 LEU A O 1
ATOM 658 N N . SER A 1 81 ? -61.918 7.678 8.018 1.00 15.53 80 SER A N 1
ATOM 659 C CA . SER A 1 81 ? -61.726 6.975 6.755 1.00 15.58 80 SER A CA 1
ATOM 660 C C . SER A 1 81 ? -60.928 5.691 6.972 1.00 15.92 80 SER A C 1
ATOM 661 O O . SER A 1 81 ? -61.301 4.627 6.480 1.00 14.80 80 SER A O 1
ATOM 664 N N . GLU A 1 82 ? -59.827 5.791 7.708 1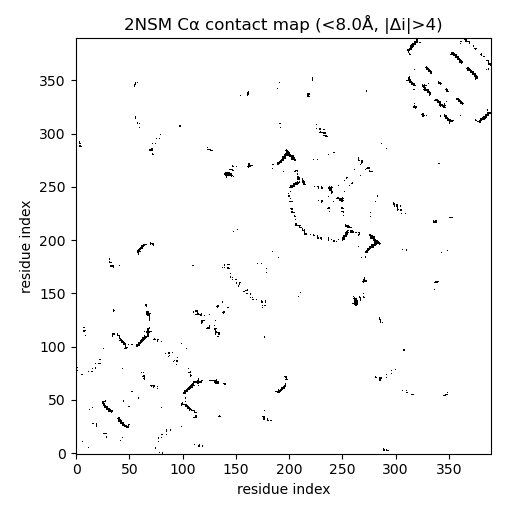.00 17.79 81 GLU A N 1
ATOM 665 C CA . GLU A 1 82 ? -59.008 4.616 7.991 1.00 20.29 81 GLU A CA 1
ATOM 666 C C . GLU A 1 82 ? -59.786 3.608 8.839 1.00 19.09 81 GLU A C 1
ATOM 667 O O . GLU A 1 82 ? -59.697 2.400 8.622 1.00 18.42 81 GLU A O 1
ATOM 673 N N . PHE A 1 83 ? -60.540 4.116 9.810 1.00 19.19 82 PHE A N 1
ATOM 674 C CA . PHE A 1 83 ? -61.335 3.278 10.709 1.00 20.17 82 PHE A CA 1
ATOM 675 C C . PHE A 1 83 ? -62.374 2.437 9.971 1.00 20.00 82 PHE A C 1
ATOM 676 O O . PHE A 1 83 ? -62.519 1.242 10.232 1.00 20.23 82 PHE A O 1
ATOM 684 N N . LEU A 1 84 ? -63.108 3.071 9.064 1.00 15.47 83 LEU A N 1
ATOM 685 C CA . LEU A 1 84 ? -64.134 2.376 8.301 1.00 16.25 83 LEU A CA 1
ATOM 686 C C . LEU A 1 84 ? -63.525 1.255 7.455 1.00 17.81 83 LEU A C 1
ATOM 687 O O . LEU A 1 84 ? -64.071 0.151 7.390 1.00 17.84 83 LEU A O 1
ATOM 692 N N . CYS A 1 85 ? -62.393 1.533 6.815 1.00 18.91 84 CYS A N 1
ATOM 693 C CA . CYS A 1 85 ? -61.731 0.524 5.992 1.00 19.88 84 CYS A CA 1
ATOM 694 C C . CYS A 1 85 ? -61.208 -0.622 6.861 1.00 19.22 84 CYS A C 1
ATOM 695 O O . CYS A 1 85 ? -61.384 -1.793 6.522 1.00 18.36 84 CYS A O 1
ATOM 698 N N . GLU A 1 86 ? -60.577 -0.280 7.983 1.00 18.70 85 GLU A N 1
ATOM 699 C CA . GLU A 1 86 ? -60.037 -1.282 8.907 1.00 22.31 85 GLU A CA 1
ATOM 700 C C . GLU A 1 86 ? -61.119 -2.204 9.462 1.00 20.24 85 GLU A C 1
ATOM 701 O O . GLU A 1 86 ? -60.976 -3.428 9.448 1.00 19.71 85 GLU A O 1
ATOM 707 N N . GLU A 1 87 ? -62.189 -1.606 9.975 1.00 19.35 86 GLU A N 1
ATOM 708 C CA . GLU A 1 87 ? -63.284 -2.375 10.550 1.00 19.10 86 GLU A CA 1
ATOM 709 C C . GLU A 1 87 ? -63.987 -3.230 9.499 1.00 18.43 86 GLU A C 1
ATOM 710 O O . GLU A 1 87 ? -64.489 -4.315 9.804 1.00 16.59 86 GLU A O 1
ATOM 716 N N . PHE A 1 88 ? -64.033 -2.741 8.263 1.00 16.97 87 PHE A N 1
ATOM 717 C CA . PHE A 1 88 ? -64.660 -3.506 7.193 1.00 17.44 87 PHE A CA 1
ATOM 718 C C . PHE A 1 88 ? -63.797 -4.743 6.984 1.00 17.03 87 PHE A C 1
ATOM 719 O O . PHE A 1 88 ? -64.304 -5.858 6.874 1.00 16.25 87 PHE A O 1
ATOM 727 N N . ARG A 1 89 ? -62.484 -4.537 6.944 1.00 16.82 88 ARG A N 1
ATOM 728 C CA . ARG A 1 89 ? -61.546 -5.642 6.759 1.00 19.10 88 ARG A CA 1
ATOM 729 C C . ARG A 1 89 ? -61.563 -6.597 7.954 1.00 19.36 88 ARG A C 1
ATOM 730 O O . ARG A 1 89 ? -61.388 -7.805 7.787 1.00 18.97 88 ARG A O 1
ATOM 738 N N . ASN A 1 90 ? -61.776 -6.058 9.155 1.00 18.25 89 ASN A N 1
ATOM 739 C CA . ASN A 1 90 ? -61.834 -6.881 10.365 1.00 17.75 89 ASN A CA 1
ATOM 740 C C . ASN A 1 90 ? -63.118 -7.689 10.378 1.00 16.77 89 ASN A C 1
ATOM 741 O O . ASN A 1 90 ? -63.284 -8.596 11.191 1.00 16.52 89 ASN A O 1
ATOM 746 N N . ARG A 1 91 ? -64.026 -7.326 9.481 1.00 16.33 90 ARG A N 1
ATOM 747 C CA . ARG A 1 91 ? -65.326 -7.964 9.354 1.00 18.28 90 ARG A CA 1
ATOM 748 C C . ARG A 1 91 ? -66.267 -7.615 10.499 1.00 17.71 90 ARG A C 1
ATOM 749 O O . ARG A 1 91 ? -67.114 -8.415 10.901 1.00 16.38 90 ARG A O 1
ATOM 757 N N . ASN A 1 92 ? -66.102 -6.406 11.026 1.00 15.87 91 ASN A N 1
ATOM 758 C CA . ASN A 1 92 ? -66.976 -5.904 12.079 1.00 16.37 91 ASN A CA 1
ATOM 759 C C . ASN A 1 92 ? -68.284 -5.688 11.326 1.00 15.25 91 ASN A C 1
ATOM 760 O O . ASN A 1 92 ? -68.393 -4.752 10.532 1.00 15.63 91 ASN A O 1
ATOM 765 N N . GLN A 1 93 ? -69.272 -6.543 11.567 1.00 17.87 92 GLN A N 1
ATOM 766 C CA . GLN A 1 93 ? -70.538 -6.449 10.849 1.00 18.86 92 GLN A CA 1
ATOM 767 C C . GLN A 1 93 ? -71.333 -5.162 11.021 1.00 18.88 92 GLN A C 1
ATOM 768 O O . GLN A 1 93 ? -72.158 -4.831 10.171 1.00 17.08 92 GLN A O 1
ATOM 774 N N . ARG A 1 94 ? -71.098 -4.433 12.107 1.00 19.05 93 ARG A N 1
ATOM 775 C CA . ARG A 1 94 ? -71.810 -3.179 12.308 1.00 17.97 93 ARG A CA 1
ATOM 776 C C . ARG A 1 94 ? -71.368 -2.227 11.196 1.00 18.12 93 ARG A C 1
ATOM 777 O O . ARG A 1 94 ? -72.190 -1.553 10.571 1.00 16.41 93 ARG A O 1
ATOM 785 N N . ILE A 1 95 ? -70.060 -2.191 10.952 1.00 16.78 94 ILE A N 1
ATOM 786 C CA . ILE A 1 95 ? -69.487 -1.327 9.926 1.00 17.08 94 ILE A CA 1
ATOM 787 C C . ILE A 1 95 ? -69.732 -1.868 8.513 1.00 17.34 94 ILE A C 1
ATOM 788 O O . ILE A 1 95 ? -70.008 -1.100 7.591 1.00 17.30 94 ILE A O 1
ATOM 793 N N . VAL A 1 96 ? -69.624 -3.185 8.346 1.00 17.33 95 VAL A N 1
ATOM 794 C CA . VAL A 1 96 ? -69.861 -3.816 7.045 1.00 16.52 95 VAL A CA 1
ATOM 795 C C . VAL A 1 96 ? -71.290 -3.528 6.588 1.00 17.85 95 VAL A C 1
ATOM 796 O O . VAL A 1 96 ? -71.529 -3.138 5.442 1.00 16.78 95 VAL A O 1
ATOM 800 N N . GLN A 1 97 ? -72.244 -3.731 7.489 1.00 16.44 96 GLN A N 1
ATOM 801 C CA . GLN A 1 97 ? -73.639 -3.485 7.158 1.00 18.05 96 GLN A CA 1
ATOM 802 C C . GLN A 1 97 ? -73.881 -2.002 6.878 1.00 17.83 96 GLN A C 1
ATOM 803 O O . GLN A 1 97 ? -74.642 -1.651 5.976 1.00 17.04 96 GLN A O 1
ATOM 809 N N . LEU A 1 98 ? -73.221 -1.136 7.642 1.00 16.25 97 LEU A N 1
ATOM 810 C CA . LEU A 1 98 ? -73.357 0.310 7.452 1.00 16.55 97 LEU A CA 1
ATOM 811 C C . LEU A 1 98 ? -72.940 0.647 6.017 1.00 15.79 97 LEU A C 1
ATOM 812 O O . LEU A 1 98 ? -73.637 1.361 5.299 1.00 15.80 97 LEU A O 1
ATOM 817 N N . ILE A 1 99 ? -71.789 0.123 5.612 1.00 13.79 98 ILE A N 1
ATOM 818 C CA . ILE A 1 99 ? -71.256 0.373 4.277 1.00 14.81 98 ILE A CA 1
ATOM 819 C C . ILE A 1 99 ? -72.075 -0.294 3.174 1.00 15.51 98 ILE A C 1
ATOM 820 O O . ILE A 1 99 ? -72.162 0.226 2.059 1.00 14.55 98 ILE A O 1
ATOM 825 N N . GLN A 1 100 ? -72.689 -1.432 3.488 1.00 18.00 99 GLN A N 1
ATOM 826 C CA . GLN A 1 100 ? -73.520 -2.141 2.517 1.00 19.33 99 GLN A CA 1
ATOM 827 C C . GLN A 1 100 ? -74.883 -1.473 2.317 1.00 19.81 99 GLN A C 1
ATOM 828 O O . GLN A 1 100 ? -75.445 -1.524 1.222 1.00 18.40 99 GLN A O 1
ATOM 834 N N . ASP A 1 101 ? -75.410 -0.845 3.367 1.00 17.57 100 ASP A N 1
ATOM 835 C CA . ASP A 1 101 ? -76.733 -0.222 3.289 1.00 17.89 100 ASP A CA 1
ATOM 836 C C . ASP A 1 101 ? -76.736 1.287 3.129 1.00 18.91 100 ASP A C 1
ATOM 837 O O . ASP A 1 101 ? -77.803 1.900 3.052 1.00 16.59 100 ASP A O 1
ATOM 842 N N . THR A 1 102 ? -75.553 1.886 3.074 1.00 19.12 101 THR A N 1
ATOM 843 C CA . THR A 1 102 ? -75.463 3.333 2.977 1.00 18.83 101 THR A CA 1
ATOM 844 C C . THR A 1 102 ? -74.371 3.758 2.017 1.00 19.42 101 THR A C 1
ATOM 845 O O . THR A 1 102 ? -73.428 3.013 1.766 1.00 20.63 101 THR A O 1
ATOM 849 N N . ARG A 1 103 ? -74.507 4.962 1.480 1.00 15.51 102 ARG A N 1
ATOM 850 C CA . ARG A 1 103 ? -73.489 5.508 0.599 1.00 15.10 102 ARG A CA 1
ATOM 851 C C . ARG A 1 103 ? -72.961 6.715 1.374 1.00 13.85 102 ARG A C 1
ATOM 852 O O . ARG A 1 103 ? -73.665 7.711 1.548 1.00 12.40 102 ARG A O 1
ATOM 860 N N . ILE A 1 104 ? -71.725 6.601 1.852 1.00 14.20 103 ILE A N 1
ATOM 861 C CA . ILE A 1 104 ? -71.085 7.628 2.673 1.00 14.71 103 ILE A CA 1
ATOM 862 C C . ILE A 1 104 ? -70.013 8.448 1.950 1.00 16.17 103 ILE A C 1
ATOM 863 O O . ILE A 1 104 ? -69.036 7.897 1.437 1.00 16.80 103 ILE A O 1
ATOM 868 N N . HIS A 1 105 ? -70.190 9.767 1.930 1.00 16.07 104 HIS A N 1
ATOM 869 C CA . HIS A 1 105 ? -69.231 10.669 1.282 1.00 15.26 104 HIS A CA 1
ATOM 870 C C . HIS A 1 105 ? -68.541 11.535 2.334 1.00 15.34 104 HIS A C 1
ATOM 871 O O . HIS A 1 105 ? -69.193 12.293 3.049 1.00 16.53 104 HIS A O 1
ATOM 878 N N . ILE A 1 106 ? -67.221 11.431 2.415 1.00 13.69 105 ILE A N 1
ATOM 879 C CA . ILE A 1 106 ? -66.454 12.191 3.392 1.00 14.47 105 ILE A CA 1
ATOM 880 C C . ILE A 1 106 ? -65.571 13.258 2.747 1.00 14.81 105 ILE A C 1
ATOM 881 O O . ILE A 1 106 ? -64.690 12.946 1.952 1.00 14.63 105 ILE A O 1
ATOM 886 N N . LEU A 1 107 ? -65.833 14.518 3.080 1.00 15.14 106 LEU A N 1
ATOM 887 C CA . LEU A 1 107 ? -65.053 15.649 2.575 1.00 15.50 106 LEU A CA 1
ATOM 888 C C . LEU A 1 107 ? -64.276 16.170 3.785 1.00 15.54 106 LEU A C 1
ATOM 889 O O . LEU A 1 107 ? -64.794 16.957 4.574 1.00 15.18 106 LEU A O 1
ATOM 894 N N . PRO A 1 108 ? -63.018 15.729 3.947 1.00 15.03 107 PRO A N 1
ATOM 895 C CA . PRO A 1 108 ? -62.174 16.142 5.072 1.00 15.96 107 PRO A CA 1
ATOM 896 C C . PRO A 1 108 ? -61.911 17.641 5.170 1.00 16.42 107 PRO A C 1
ATOM 897 O O . PRO A 1 108 ? -61.862 18.192 6.270 1.00 15.62 107 PRO A O 1
ATOM 901 N N . SER A 1 109 ? -61.741 18.296 4.025 1.00 17.22 108 SER A N 1
ATOM 902 C CA . SER A 1 109 ? -61.443 19.723 4.025 1.00 17.93 108 SER A CA 1
ATOM 903 C C . SER A 1 109 ? -62.111 20.518 2.910 1.00 18.49 108 SER A C 1
ATOM 904 O O . SER A 1 109 ? -61.755 20.396 1.736 1.00 18.39 108 SER A O 1
ATOM 907 N N . MET A 1 110 ? -63.074 21.347 3.289 1.00 18.15 109 MET A N 1
ATOM 908 C CA . MET A 1 110 ? -63.776 22.183 2.327 1.00 19.00 109 MET A CA 1
ATOM 909 C C . MET A 1 110 ? -62.965 23.455 2.042 1.00 18.63 109 MET A C 1
ATOM 910 O O . MET A 1 110 ? -63.156 24.102 1.012 1.00 17.86 109 MET A O 1
ATOM 915 N N . ASN A 1 111 ? -62.056 23.801 2.953 1.00 17.36 110 ASN A N 1
ATOM 916 C CA . ASN A 1 111 ? -61.227 25.001 2.804 1.00 17.24 110 ASN A CA 1
ATOM 917 C C . ASN A 1 111 ? -59.749 24.652 2.945 1.00 17.42 110 ASN A C 1
ATOM 918 O O . ASN A 1 111 ? -59.096 25.039 3.916 1.00 16.64 110 ASN A O 1
ATOM 923 N N . PRO A 1 112 ? -59.200 23.913 1.972 1.00 16.46 111 PRO A N 1
ATOM 924 C CA . PRO A 1 112 ? -57.787 23.532 2.032 1.00 17.74 111 PRO A CA 1
ATOM 925 C C . PRO A 1 112 ? -56.815 24.716 1.990 1.00 18.51 111 PRO A C 1
ATOM 926 O O . PRO A 1 112 ? -55.750 24.663 2.603 1.00 20.06 111 PRO A O 1
ATOM 930 N N . ASP A 1 113 ? -57.175 25.778 1.275 1.00 21.04 112 ASP A N 1
ATOM 931 C CA . ASP A 1 113 ? -56.310 26.957 1.194 1.00 22.44 112 ASP A CA 1
ATOM 932 C C . ASP A 1 113 ? -56.170 27.589 2.573 1.00 22.02 112 ASP A C 1
ATOM 933 O O . ASP A 1 113 ? -55.068 27.921 3.012 1.00 21.55 112 ASP A O 1
ATOM 938 N N . GLY A 1 114 ? -57.300 27.764 3.249 1.00 20.56 113 GLY A N 1
ATOM 939 C CA . GLY A 1 114 ? -57.276 28.349 4.577 1.00 21.49 113 GLY A CA 1
ATOM 940 C C . GLY A 1 114 ? -56.520 27.485 5.571 1.00 21.17 113 GLY A C 1
ATOM 941 O O . GLY A 1 114 ? -55.836 28.003 6.450 1.00 21.20 113 GLY A O 1
ATOM 942 N N . TYR A 1 115 ? -56.638 26.166 5.443 1.00 22.30 114 TYR A N 1
ATOM 943 C CA . TYR A 1 115 ? -55.937 25.273 6.361 1.00 22.79 114 TYR A CA 1
ATOM 944 C C . TYR A 1 115 ? -54.425 25.476 6.293 1.00 22.77 114 TYR A C 1
ATOM 945 O O . TYR A 1 115 ? -53.752 25.512 7.321 1.00 23.27 114 TYR A O 1
ATOM 954 N N . GLU A 1 116 ? -53.889 25.588 5.081 1.00 22.07 115 GLU A N 1
ATOM 955 C CA . GLU A 1 116 ? -52.450 25.775 4.925 1.00 23.04 115 GLU A CA 1
ATOM 956 C C . GLU A 1 116 ? -51.994 27.068 5.604 1.00 22.31 115 GLU A C 1
ATOM 957 O O . GLU A 1 116 ? -50.922 27.116 6.200 1.00 23.01 115 GLU A O 1
ATOM 963 N N . VAL A 1 117 ? -52.815 28.109 5.520 1.00 22.20 116 VAL A N 1
ATOM 964 C CA . VAL A 1 117 ? -52.489 29.380 6.154 1.00 23.56 116 VAL A CA 1
ATOM 965 C C . VAL A 1 117 ? -52.509 29.194 7.671 1.00 23.85 116 VAL A C 1
ATOM 966 O O . VAL A 1 117 ? -51.613 29.654 8.379 1.00 23.87 116 VAL A O 1
ATOM 970 N N . ALA A 1 118 ? -53.529 28.503 8.169 1.00 23.16 117 ALA A N 1
ATOM 971 C CA . ALA A 1 118 ? -53.637 28.263 9.599 1.00 22.82 117 ALA A CA 1
ATOM 972 C C . ALA A 1 118 ? -52.471 27.416 10.106 1.00 23.07 117 ALA A C 1
ATOM 973 O O . ALA A 1 118 ? -51.857 27.740 11.124 1.00 22.94 117 ALA A O 1
ATOM 975 N N . ALA A 1 119 ? -52.156 26.342 9.386 1.00 22.33 118 ALA A N 1
ATOM 976 C CA . ALA A 1 119 ? -51.072 25.447 9.785 1.00 23.54 118 ALA A CA 1
ATOM 977 C C . ALA A 1 119 ? -49.701 26.120 9.797 1.00 24.44 118 ALA A C 1
ATOM 978 O O . ALA A 1 119 ? -48.859 25.806 10.640 1.00 24.39 118 ALA A O 1
ATOM 980 N N . ALA A 1 120 ? -49.477 27.041 8.866 1.00 24.67 119 ALA A N 1
ATOM 981 C CA . ALA A 1 120 ? -48.196 27.737 8.785 1.00 27.14 119 ALA A CA 1
ATOM 982 C C . ALA A 1 120 ? -48.017 28.747 9.921 1.00 28.45 119 ALA A C 1
ATOM 983 O O . ALA A 1 120 ? -46.893 29.081 10.293 1.00 28.31 119 ALA A O 1
ATOM 985 N N . GLN A 1 121 ? -49.126 29.231 10.468 1.00 28.21 120 GLN A N 1
ATOM 986 C CA . GLN A 1 121 ? -49.074 30.200 11.559 1.00 28.92 120 GLN A CA 1
ATOM 987 C C . GLN A 1 121 ? -48.754 29.520 12.885 1.00 29.56 120 GLN A C 1
ATOM 988 O O . GLN A 1 121 ? -49.594 28.824 13.453 1.00 29.56 120 GLN A O 1
ATOM 994 N N . GLY A 1 122 ? -47.537 29.724 13.379 1.00 36.23 121 GLY A N 1
ATOM 995 C CA . GLY A 1 122 ? -47.155 29.119 14.642 1.00 37.32 121 GLY A CA 1
ATOM 996 C C . GLY A 1 122 ? -45.828 28.385 14.590 1.00 38.57 121 GLY A C 1
ATOM 997 O O . GLY A 1 122 ? -44.857 28.831 15.197 1.00 39.97 121 GLY A O 1
ATOM 998 N N . PRO A 1 123 ? -45.750 27.254 13.870 1.00 29.58 122 PRO A N 1
ATOM 999 C CA . PRO A 1 123 ? -46.852 26.652 13.113 1.00 28.13 122 PRO A CA 1
ATOM 1000 C C . PRO A 1 123 ? -47.896 25.976 14.000 1.00 27.12 122 PRO A C 1
ATOM 1001 O O . PRO A 1 123 ? -47.684 25.783 15.198 1.00 25.06 122 PRO A O 1
ATOM 1005 N N . ASN A 1 124 ? -49.028 25.632 13.393 1.00 24.02 123 ASN A N 1
ATOM 1006 C CA . ASN A 1 124 ? -50.127 24.964 14.081 1.00 23.47 123 ASN A CA 1
ATOM 1007 C C . ASN A 1 124 ? -50.728 25.736 15.256 1.00 23.17 123 ASN A C 1
ATOM 1008 O O . ASN A 1 124 ? -51.309 25.139 16.162 1.00 22.18 123 ASN A O 1
ATOM 1013 N N . LYS A 1 125 ? -50.597 27.059 15.229 1.00 28.39 124 LYS A N 1
ATOM 1014 C CA . LYS A 1 125 ? -51.151 27.917 16.274 1.00 28.25 124 LYS A CA 1
ATOM 1015 C C . LYS A 1 125 ? -51.725 29.175 15.629 1.00 28.33 124 LYS A C 1
ATOM 1016 O O . LYS A 1 125 ? -51.254 30.288 15.875 1.00 28.61 124 LYS A O 1
ATOM 1022 N N . PRO A 1 126 ? -52.764 29.006 14.793 1.00 23.01 125 PRO A N 1
ATOM 1023 C CA . PRO A 1 126 ? -53.439 30.093 14.079 1.00 20.92 125 PRO A CA 1
ATOM 1024 C C . PRO A 1 126 ? -54.251 30.995 14.988 1.00 20.24 125 PRO A C 1
ATOM 1025 O O . PRO A 1 126 ? -54.649 32.095 14.602 1.00 19.91 125 PRO A O 1
ATOM 1029 N N . GLY A 1 127 ? -54.501 30.528 16.202 1.00 20.31 126 GLY A N 1
ATOM 1030 C CA . GLY A 1 127 ? -55.292 31.323 17.111 1.00 18.98 126 GLY A CA 1
ATOM 1031 C C . GLY A 1 127 ? -56.730 31.291 16.634 1.00 20.51 126 GLY A C 1
ATOM 1032 O O . GLY A 1 127 ? -57.123 30.410 15.864 1.00 19.81 126 GLY A O 1
ATOM 1033 N N . TYR A 1 128 ? -57.508 32.275 17.062 1.00 19.23 127 TYR A N 1
ATOM 1034 C CA . TYR A 1 128 ? -58.921 32.354 16.723 1.00 21.09 127 TYR A CA 1
ATOM 1035 C C . TYR A 1 128 ? -59.287 32.698 15.278 1.00 21.56 127 TYR A C 1
ATOM 1036 O O . TYR A 1 128 ? -60.329 32.252 14.787 1.00 21.38 127 TYR A O 1
ATOM 1045 N N . LEU A 1 129 ? -58.433 33.458 14.592 1.00 20.36 128 LEU A N 1
ATOM 1046 C CA . LEU A 1 129 ? -58.744 33.914 13.233 1.00 20.94 128 LEU A CA 1
ATOM 1047 C C . LEU A 1 129 ? -57.917 33.472 12.023 1.00 21.36 128 LEU A C 1
ATOM 1048 O O . LEU A 1 129 ? -58.462 33.315 10.931 1.00 22.02 128 LEU A O 1
ATOM 1053 N N . VAL A 1 130 ? -56.612 33.296 12.190 1.00 23.28 129 VAL A N 1
ATOM 1054 C CA . VAL A 1 130 ? -55.767 32.941 11.053 1.00 22.63 129 VAL A CA 1
ATOM 1055 C C . VAL A 1 130 ? -56.207 31.708 10.269 1.00 22.98 129 VAL A C 1
ATOM 1056 O O . VAL A 1 130 ? -56.364 30.622 10.826 1.00 23.29 129 VAL A O 1
ATOM 1060 N N . GLY A 1 131 ? -56.404 31.895 8.966 1.00 21.97 130 GLY A N 1
ATOM 1061 C CA . GLY A 1 131 ? -56.813 30.800 8.105 1.00 21.53 130 GLY A CA 1
ATOM 1062 C C . GLY A 1 131 ? -58.293 30.455 8.142 1.00 22.37 130 GLY A C 1
ATOM 1063 O O . GLY A 1 131 ? -58.718 29.502 7.490 1.00 23.65 130 GLY A O 1
ATOM 1064 N N . ARG A 1 132 ? -59.088 31.217 8.888 1.00 21.43 131 ARG A N 1
ATOM 1065 C CA . ARG A 1 132 ? -60.519 30.942 8.967 1.00 21.55 131 ARG A CA 1
ATOM 1066 C C . ARG A 1 132 ? -61.185 31.081 7.601 1.00 22.28 131 ARG A C 1
ATOM 1067 O O . ARG A 1 132 ? -61.914 30.192 7.160 1.00 21.42 131 ARG A O 1
ATOM 1075 N N . ASN A 1 133 ? -60.931 32.203 6.937 1.00 21.14 132 ASN A N 1
ATOM 1076 C CA . ASN A 1 133 ? -61.516 32.467 5.627 1.00 22.40 132 ASN A CA 1
ATOM 1077 C C . ASN A 1 133 ? -60.756 31.744 4.521 1.00 21.20 132 ASN A C 1
ATOM 1078 O O . ASN A 1 133 ? -59.718 31.137 4.770 1.00 22.50 132 ASN A O 1
ATOM 1083 N N . ASN A 1 134 ? -61.280 31.813 3.300 1.00 21.64 133 ASN A N 1
ATOM 1084 C CA . ASN A 1 134 ? -60.626 31.187 2.158 1.00 22.02 133 ASN A CA 1
ATOM 1085 C C . ASN A 1 134 ? -59.604 32.189 1.606 1.00 22.88 133 ASN A C 1
ATOM 1086 O O . ASN A 1 134 ? -59.453 33.279 2.158 1.00 22.29 133 ASN A O 1
ATOM 1091 N N . ALA A 1 135 ? -58.911 31.824 0.530 1.00 24.71 134 ALA A N 1
ATOM 1092 C CA . ALA A 1 135 ? -57.883 32.685 -0.055 1.00 25.39 134 ALA A CA 1
ATOM 1093 C C . ALA A 1 135 ? -58.341 34.087 -0.441 1.00 25.75 134 ALA A C 1
ATOM 1094 O O . ALA A 1 135 ? -57.531 35.012 -0.475 1.00 27.33 134 ALA A O 1
ATOM 1096 N N . ASN A 1 136 ? -59.622 34.254 -0.748 1.00 24.81 135 ASN A N 1
ATOM 1097 C CA . ASN A 1 136 ? -60.118 35.576 -1.111 1.00 24.89 135 ASN A CA 1
ATOM 1098 C C . ASN A 1 136 ? -60.606 36.336 0.115 1.00 24.96 135 ASN A C 1
ATOM 1099 O O . ASN A 1 136 ? -61.275 37.359 -0.008 1.00 26.33 135 ASN A O 1
ATOM 1104 N N . GLY A 1 137 ? -60.267 35.834 1.298 1.00 22.02 136 GLY A N 1
ATOM 1105 C CA . GLY A 1 137 ? -60.680 36.495 2.522 1.00 21.37 136 GLY A CA 1
ATOM 1106 C C . GLY A 1 137 ? -62.167 36.379 2.808 1.00 21.79 136 GLY A C 1
ATOM 1107 O O . GLY A 1 137 ? -62.733 37.201 3.526 1.00 21.01 136 GLY A O 1
ATOM 1108 N N . VAL A 1 138 ? -62.811 35.359 2.254 1.00 22.50 137 VAL A N 1
ATOM 1109 C CA . VAL A 1 138 ? -64.239 35.179 2.478 1.00 22.11 137 VAL A CA 1
ATOM 1110 C C . VAL A 1 138 ? -64.533 34.055 3.469 1.00 22.00 137 VAL A C 1
ATOM 1111 O O . VAL A 1 138 ? -63.890 33.004 3.448 1.00 21.95 137 VAL A O 1
ATOM 1115 N N . ASP A 1 139 ? -65.498 34.297 4.349 1.00 18.77 138 ASP A N 1
ATOM 1116 C CA . ASP A 1 139 ? -65.910 33.304 5.332 1.00 19.06 138 ASP A CA 1
ATOM 1117 C C . ASP A 1 139 ? -66.885 32.399 4.577 1.00 18.01 138 ASP A C 1
ATOM 1118 O O . ASP A 1 139 ? -67.991 32.816 4.238 1.00 17.91 138 ASP A O 1
ATOM 1123 N N . LEU A 1 140 ? -66.482 31.165 4.302 1.00 17.48 139 LEU A N 1
ATOM 1124 C CA . LEU A 1 140 ? -67.352 30.262 3.558 1.00 18.05 139 LEU A CA 1
ATOM 1125 C C . LEU A 1 140 ? -68.701 29.982 4.221 1.00 17.75 139 LEU A C 1
ATOM 1126 O O . LEU A 1 140 ? -69.678 29.679 3.531 1.00 17.33 139 LEU A O 1
ATOM 1131 N N . ASN A 1 141 ? -68.770 30.090 5.546 1.00 18.96 140 ASN A N 1
ATOM 1132 C CA . ASN A 1 141 ? -70.036 29.837 6.232 1.00 19.62 140 ASN A CA 1
ATOM 1133 C C . ASN A 1 141 ? -70.940 31.070 6.341 1.00 20.76 140 ASN A C 1
ATOM 1134 O O . ASN A 1 141 ? -71.815 31.144 7.207 1.00 19.62 140 ASN A O 1
ATOM 1139 N N . ARG A 1 142 ? -70.711 32.028 5.444 1.00 22.25 141 ARG A N 1
ATOM 1140 C CA . ARG A 1 142 ? -71.486 33.266 5.340 1.00 22.68 141 ARG A CA 1
ATOM 1141 C C . ARG A 1 142 ? -71.505 33.549 3.846 1.00 23.17 141 ARG A C 1
ATOM 1142 O O . ARG A 1 142 ? -71.806 34.662 3.415 1.00 24.46 141 ARG A O 1
ATOM 1150 N N . ASN A 1 143 ? -71.176 32.523 3.062 1.00 19.92 142 ASN A N 1
ATOM 1151 C CA . ASN A 1 143 ? -71.100 32.649 1.611 1.00 19.07 142 ASN A CA 1
ATOM 1152 C C . ASN A 1 143 ? -72.210 31.917 0.858 1.00 19.67 142 ASN A C 1
ATOM 1153 O O . ASN A 1 143 ? -72.307 32.036 -0.359 1.00 20.54 142 ASN A O 1
ATOM 1158 N N . PHE A 1 144 ? -73.039 31.153 1.565 1.00 19.60 143 PHE A N 1
ATOM 1159 C CA . PHE A 1 144 ? -74.132 30.448 0.900 1.00 19.68 143 PHE A CA 1
ATOM 1160 C C . PHE A 1 144 ? -75.353 31.351 0.774 1.00 20.84 143 PHE A C 1
ATOM 1161 O O . PHE A 1 144 ? -75.613 32.180 1.647 1.00 21.34 143 PHE A O 1
ATOM 1169 N N . PRO A 1 145 ? -76.119 31.203 -0.320 1.00 21.48 144 PRO A N 1
ATOM 1170 C CA . PRO A 1 145 ? -77.317 32.021 -0.521 1.00 22.32 144 PRO A CA 1
ATOM 1171 C C . PRO A 1 145 ? -78.234 31.911 0.696 1.00 23.40 144 PRO A C 1
ATOM 1172 O O . PRO A 1 145 ? -78.411 30.829 1.256 1.00 23.09 144 PRO A O 1
ATOM 1176 N N . ASP A 1 146 ? -78.800 33.039 1.104 1.00 23.02 145 ASP A N 1
ATOM 1177 C CA . ASP A 1 146 ? -79.700 33.089 2.252 1.00 23.27 145 ASP A CA 1
ATOM 1178 C C . ASP A 1 146 ? -81.111 32.748 1.780 1.00 22.16 145 ASP A C 1
ATOM 1179 O O . ASP A 1 146 ? -81.748 33.551 1.105 1.00 20.65 145 ASP A O 1
ATOM 1184 N N . LEU A 1 147 ? -81.598 31.562 2.135 1.00 18.63 146 LEU A N 1
ATOM 1185 C CA . LEU A 1 147 ? -82.941 31.154 1.736 1.00 19.02 146 LEU A CA 1
ATOM 1186 C C . LEU A 1 147 ? -83.922 31.271 2.905 1.00 18.94 146 LEU A C 1
ATOM 1187 O O . LEU A 1 147 ? -85.128 31.088 2.734 1.00 20.63 146 LEU A O 1
ATOM 1192 N N . ASN A 1 148 ? -83.399 31.580 4.087 1.00 19.49 147 ASN A N 1
ATOM 1193 C CA . ASN A 1 148 ? -84.223 31.703 5.287 1.00 21.33 147 ASN A CA 1
ATOM 1194 C C . ASN A 1 148 ? -85.297 32.784 5.171 1.00 22.83 147 ASN A C 1
ATOM 1195 O O . ASN A 1 148 ? -86.426 32.593 5.627 1.00 24.32 147 ASN A O 1
ATOM 1200 N N . THR A 1 149 ? -84.945 33.916 4.569 1.00 23.46 148 THR A N 1
ATOM 1201 C CA . THR A 1 149 ? -85.899 35.008 4.402 1.00 24.16 148 THR A CA 1
ATOM 1202 C C . THR A 1 149 ? -87.149 34.499 3.694 1.00 22.66 148 THR A C 1
ATOM 1203 O O . THR A 1 149 ? -88.269 34.830 4.075 1.00 24.06 148 THR A O 1
ATOM 1207 N N . TYR A 1 150 ? -86.947 33.686 2.664 1.00 21.39 149 TYR A N 1
ATOM 1208 C CA . TYR A 1 150 ? -88.057 33.131 1.901 1.00 21.04 149 TYR A CA 1
ATOM 1209 C C . TYR A 1 150 ? -88.879 32.140 2.715 1.00 21.09 149 TYR A C 1
ATOM 1210 O O . TYR A 1 150 ? -90.112 32.209 2.734 1.00 20.97 149 TYR A O 1
ATOM 1219 N N . ILE A 1 151 ? -88.205 31.219 3.400 1.00 19.95 150 ILE A N 1
ATOM 1220 C CA . ILE A 1 151 ? -88.933 30.217 4.164 1.00 18.79 150 ILE A CA 1
ATOM 1221 C C . ILE A 1 151 ? -89.719 30.816 5.326 1.00 18.98 150 ILE A C 1
ATOM 1222 O O . ILE A 1 151 ? -90.833 30.379 5.606 1.00 18.98 150 ILE A O 1
ATOM 1227 N N . TYR A 1 152 ? -89.161 31.819 5.996 1.00 21.17 151 TYR A N 1
ATOM 1228 C CA . TYR A 1 152 ? -89.874 32.434 7.109 1.00 21.92 151 TYR A CA 1
ATOM 1229 C C . TYR A 1 152 ? -91.160 33.089 6.598 1.00 22.87 151 TYR A C 1
ATOM 1230 O O . TYR A 1 152 ? -92.196 33.038 7.258 1.00 21.69 151 TYR A O 1
ATOM 1239 N N . TYR A 1 153 ? -91.094 33.695 5.415 1.00 22.24 152 TYR A N 1
ATOM 1240 C CA . TYR A 1 153 ? -92.274 34.328 4.829 1.00 22.41 152 TYR A CA 1
ATOM 1241 C C . TYR A 1 153 ? -93.286 33.245 4.449 1.00 23.16 152 TYR A C 1
ATOM 1242 O O . TYR A 1 153 ? -94.473 33.344 4.771 1.00 23.11 152 TYR A O 1
ATOM 1251 N N . ASN A 1 154 ? -92.810 32.210 3.761 1.00 21.87 153 ASN A N 1
ATOM 1252 C CA . ASN A 1 154 ? -93.680 31.119 3.330 1.00 22.99 153 ASN A CA 1
ATOM 1253 C C . ASN A 1 154 ? -94.326 30.377 4.494 1.00 24.31 153 ASN A C 1
ATOM 1254 O O . ASN A 1 154 ? -95.466 29.923 4.386 1.00 22.67 153 ASN A O 1
ATOM 1259 N N . GLU A 1 155 ? -93.608 30.251 5.606 1.00 20.86 154 GLU A N 1
ATOM 1260 C CA .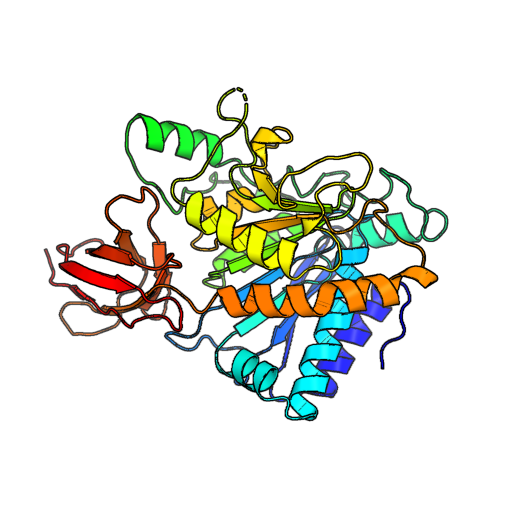 GLU A 1 155 ? -94.167 29.570 6.770 1.00 24.90 154 GLU A CA 1
ATOM 1261 C C . GLU A 1 155 ? -95.263 30.433 7.383 1.00 23.98 154 GLU A C 1
ATOM 1262 O O . GLU A 1 155 ? -96.223 29.921 7.949 1.00 26.34 154 GLU A O 1
ATOM 1268 N N . LYS A 1 156 ? -95.121 31.747 7.251 1.00 28.09 155 LYS A N 1
ATOM 1269 C CA . LYS A 1 156 ? -96.096 32.670 7.815 1.00 27.92 155 LYS A CA 1
ATOM 1270 C C . LYS A 1 156 ? -97.336 32.867 6.949 1.00 27.19 155 LYS A C 1
ATOM 1271 O O . LYS A 1 156 ? -98.460 32.819 7.450 1.00 28.34 155 LYS A O 1
ATOM 1277 N N . TYR A 1 157 ? -97.136 33.080 5.652 1.00 25.48 156 TYR A N 1
ATOM 1278 C CA . TYR A 1 157 ? -98.254 33.321 4.749 1.00 23.41 156 TYR A CA 1
ATOM 1279 C C . TYR A 1 157 ? -98.617 32.161 3.835 1.00 23.78 156 TYR A C 1
ATOM 1280 O O . TYR A 1 157 ? -99.575 32.250 3.063 1.00 23.20 156 TYR A O 1
ATOM 1289 N N . GLY A 1 158 ? -97.862 31.072 3.929 1.00 25.39 157 GLY A N 1
ATOM 1290 C CA . GLY A 1 158 ? -98.126 29.920 3.087 1.00 22.21 157 GLY A CA 1
ATOM 1291 C C . GLY A 1 158 ? -97.256 29.939 1.842 1.00 23.95 157 GLY A C 1
ATOM 1292 O O . GLY A 1 158 ? -96.762 30.996 1.435 1.00 21.20 157 GLY A O 1
ATOM 1293 N N . GLY A 1 159 ? -97.062 28.770 1.237 1.00 26.07 158 GLY A N 1
ATOM 1294 C CA . GLY A 1 159 ? -96.246 28.684 0.038 1.00 27.04 158 GLY A CA 1
ATOM 1295 C C . GLY A 1 159 ? -95.287 27.507 0.061 1.00 26.39 158 GLY A C 1
ATOM 1296 O O . GLY A 1 159 ? -95.285 26.728 1.016 1.00 27.08 158 GLY A O 1
ATOM 1297 N N . PRO A 1 160 ? -94.456 27.347 -0.980 1.00 22.15 159 PRO A N 1
ATOM 1298 C CA . PRO A 1 160 ? -93.493 26.241 -1.049 1.00 21.87 159 PRO A CA 1
ATOM 1299 C C . PRO A 1 160 ? -92.677 26.136 0.238 1.00 21.81 159 PRO A C 1
ATOM 1300 O O . PRO A 1 160 ? -92.214 27.146 0.768 1.00 20.98 159 PRO A O 1
ATOM 1304 N N . ASN A 1 161 ? -92.500 24.918 0.739 1.00 20.92 160 ASN A N 1
ATOM 1305 C CA . ASN A 1 161 ? -91.747 24.720 1.974 1.00 20.81 160 ASN A CA 1
ATOM 1306 C C . ASN A 1 161 ? -90.488 23.884 1.773 1.00 21.50 160 ASN A C 1
ATOM 1307 O O . ASN A 1 161 ? -89.960 23.324 2.735 1.00 19.96 160 ASN A O 1
ATOM 1312 N N . HIS A 1 162 ? -90.010 23.793 0.534 1.00 21.19 161 HIS A N 1
ATOM 1313 C CA . HIS A 1 162 ? -88.816 23.004 0.248 1.00 21.36 161 HIS A CA 1
ATOM 1314 C C . HIS A 1 162 ? -88.213 23.403 -1.092 1.00 21.39 161 HIS A C 1
ATOM 1315 O O . HIS A 1 162 ? -88.882 24.000 -1.931 1.00 22.55 161 HIS A O 1
ATOM 1322 N N . HIS A 1 163 ? -86.947 23.056 -1.286 1.00 22.91 162 HIS A N 1
ATOM 1323 C CA . HIS A 1 163 ? -86.240 23.364 -2.518 1.00 22.83 162 HIS A CA 1
ATOM 1324 C C . HIS A 1 163 ? -86.435 24.794 -3.013 1.00 23.35 162 HIS A C 1
ATOM 1325 O O . HIS A 1 163 ? -86.883 25.012 -4.138 1.00 22.49 162 HIS A O 1
ATOM 1332 N N . LEU A 1 164 ? -86.105 25.765 -2.171 1.00 19.94 163 LEU A N 1
ATOM 1333 C CA . LEU A 1 164 ? -86.218 27.159 -2.570 1.00 21.03 163 LEU A CA 1
ATOM 1334 C C . LEU A 1 164 ? -85.110 27.365 -3.600 1.00 21.44 163 LEU A C 1
ATOM 1335 O O . LEU A 1 164 ? -84.003 26.849 -3.441 1.00 19.88 163 LEU A O 1
ATOM 1340 N N . PRO A 1 165 ? -85.395 28.114 -4.675 1.00 23.05 164 PRO A N 1
ATOM 1341 C CA . PRO A 1 165 ? -84.426 28.382 -5.744 1.00 23.54 164 PRO A CA 1
ATOM 1342 C C . PRO A 1 165 ? -83.288 29.334 -5.381 1.00 25.01 164 PRO A C 1
ATOM 1343 O O . PRO A 1 165 ? -83.397 30.137 -4.456 1.00 24.35 164 PRO A O 1
ATOM 1347 N N . LEU A 1 166 ? -82.194 29.235 -6.128 1.00 23.10 165 LEU A N 1
ATOM 1348 C CA . LEU A 1 166 ? -81.035 30.086 -5.909 1.00 24.60 165 LEU A CA 1
ATOM 1349 C C . LEU A 1 166 ? -81.132 31.298 -6.823 1.00 26.00 165 LEU A C 1
ATOM 1350 O O . LEU A 1 166 ? -81.829 31.263 -7.837 1.00 24.64 165 LEU A O 1
ATOM 1355 N N . PRO A 1 167 ? -80.436 32.389 -6.474 1.00 33.02 166 PRO A N 1
ATOM 1356 C CA . PRO A 1 167 ? -80.485 33.581 -7.326 1.00 35.65 166 PRO A CA 1
ATOM 1357 C C . PRO A 1 167 ? -79.890 33.238 -8.693 1.00 37.40 166 PRO A C 1
ATOM 1358 O O . PRO A 1 167 ? -78.948 32.451 -8.788 1.00 37.42 166 PRO A O 1
ATOM 1362 N N . ASP A 1 168 ? -80.455 33.823 -9.743 1.00 41.61 167 ASP A N 1
ATOM 1363 C CA . ASP A 1 168 ? -80.014 33.574 -11.113 1.00 42.85 167 ASP A CA 1
ATOM 1364 C C . ASP A 1 168 ? -78.505 33.549 -11.331 1.00 42.29 167 ASP A C 1
ATOM 1365 O O . ASP A 1 168 ? -77.990 32.683 -12.041 1.00 42.55 167 ASP A O 1
ATOM 1370 N N . ASN A 1 169 ? -77.795 34.492 -10.727 1.00 37.98 168 ASN A N 1
ATOM 1371 C CA . ASN A 1 169 ? -76.347 34.565 -10.899 1.00 39.48 168 ASN A CA 1
ATOM 1372 C C . ASN A 1 169 ? -75.568 34.091 -9.677 1.00 38.32 168 ASN A C 1
ATOM 1373 O O . ASN A 1 169 ? -74.479 34.596 -9.395 1.00 37.82 168 ASN A O 1
ATOM 1378 N N . TRP A 1 170 ? -76.114 33.111 -8.964 1.00 32.16 169 TRP A N 1
ATOM 1379 C CA . TRP A 1 170 ? -75.455 32.604 -7.766 1.00 30.86 169 TRP A CA 1
ATOM 1380 C C . TRP A 1 170 ? -74.037 32.116 -8.043 1.00 31.39 169 TRP A C 1
ATOM 1381 O O . TRP A 1 170 ? -73.142 32.294 -7.217 1.00 31.88 169 TRP A O 1
ATOM 1392 N N . LYS A 1 171 ? -73.828 31.505 -9.204 1.00 37.74 170 LYS A N 1
ATOM 1393 C CA . LYS A 1 171 ? -72.508 30.994 -9.550 1.00 40.79 170 LYS A CA 1
ATOM 1394 C C . LYS A 1 171 ? -71.428 32.071 -9.523 1.00 41.96 170 LYS A C 1
ATOM 1395 O O . LYS A 1 171 ? -70.247 31.766 -9.356 1.00 42.62 170 LYS A O 1
ATOM 1401 N N . SER A 1 172 ? -71.830 33.330 -9.676 1.00 52.16 171 SER A N 1
ATOM 1402 C CA . SER A 1 172 ? -70.870 34.429 -9.663 1.00 52.95 171 SER A CA 1
ATOM 1403 C C . SER A 1 172 ? -70.871 35.169 -8.328 1.00 52.16 171 SER A C 1
ATOM 1404 O O . SER A 1 172 ? -70.064 36.074 -8.111 1.00 53.36 171 SER A O 1
ATOM 1407 N N . GLN A 1 173 ? -71.776 34.783 -7.435 1.00 42.22 172 GLN A N 1
ATOM 1408 C CA . GLN A 1 173 ? -71.869 35.415 -6.123 1.00 39.93 172 GLN A CA 1
ATOM 1409 C C . GLN A 1 173 ? -71.207 34.580 -5.029 1.00 37.72 172 GLN A C 1
ATOM 1410 O O . GLN A 1 173 ? -71.056 35.043 -3.899 1.00 38.16 172 GLN A O 1
ATOM 1416 N N . VAL A 1 174 ? -70.817 33.352 -5.358 1.00 30.66 173 VAL A N 1
ATOM 1417 C CA . VAL A 1 174 ? -70.196 32.476 -4.369 1.00 26.18 173 VAL A CA 1
ATOM 1418 C C . VAL A 1 174 ? -68.734 32.168 -4.674 1.00 24.81 173 VAL A C 1
ATOM 1419 O O . VAL A 1 174 ? -68.281 32.311 -5.806 1.00 23.49 173 VAL A O 1
ATOM 1423 N N . GLU A 1 175 ? -68.000 31.744 -3.651 1.00 21.27 174 GLU A N 1
ATOM 1424 C CA . GLU A 1 175 ? -66.595 31.393 -3.804 1.00 20.32 174 GLU A CA 1
ATOM 1425 C C . GLU A 1 175 ? -66.465 30.050 -4.514 1.00 20.06 174 GLU A C 1
ATOM 1426 O O . GLU A 1 175 ? -67.428 29.293 -4.605 1.00 19.05 174 GLU A O 1
ATOM 1432 N N . PRO A 1 176 ? -65.269 29.737 -5.035 1.00 20.15 175 PRO A N 1
ATOM 1433 C CA . PRO A 1 176 ? -65.124 28.448 -5.717 1.00 20.51 175 PRO A CA 1
ATOM 1434 C C . PRO A 1 1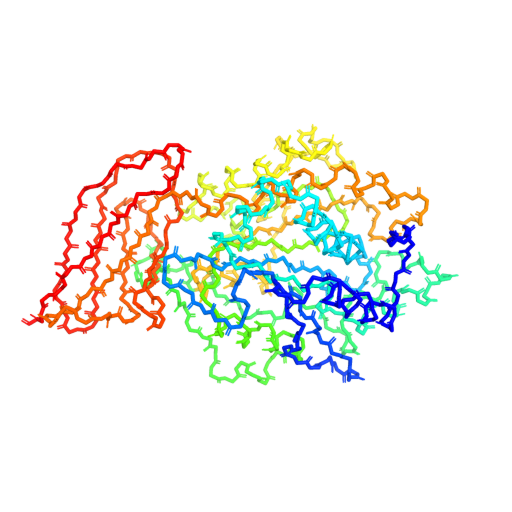76 ? -65.412 27.249 -4.812 1.00 19.67 175 PRO A C 1
ATOM 1435 O O . PRO A 1 176 ? -66.003 26.269 -5.258 1.00 19.42 175 PRO A O 1
ATOM 1439 N N . GLU A 1 177 ? -65.006 27.321 -3.547 1.00 20.43 176 GLU A N 1
ATOM 1440 C CA . GLU A 1 177 ? -65.265 26.216 -2.625 1.00 19.90 176 GLU A CA 1
ATOM 1441 C C . GLU A 1 177 ? -66.773 26.046 -2.438 1.00 19.23 176 GLU A C 1
ATOM 1442 O O . GLU A 1 177 ? -67.300 24.932 -2.488 1.00 17.17 176 GLU A O 1
ATOM 1448 N N . THR A 1 178 ? -67.463 27.162 -2.232 1.00 19.83 177 THR A N 1
ATOM 1449 C CA . THR A 1 178 ? -68.910 27.153 -2.052 1.00 20.01 177 THR A CA 1
ATOM 1450 C C . THR A 1 178 ? -69.601 26.612 -3.300 1.00 21.11 177 THR A C 1
ATOM 1451 O O . THR A 1 178 ? -70.526 25.801 -3.215 1.00 22.02 177 THR A O 1
ATOM 1455 N N . ARG A 1 179 ? -69.151 27.073 -4.461 1.00 17.31 178 ARG A N 1
ATOM 1456 C CA . ARG A 1 179 ? -69.732 26.641 -5.723 1.00 18.66 178 ARG A CA 1
ATOM 1457 C C . ARG A 1 179 ? -69.566 25.137 -5.899 1.00 18.37 178 ARG A C 1
ATOM 1458 O O . ARG A 1 179 ? -70.490 24.449 -6.327 1.00 17.64 178 ARG A O 1
ATOM 1466 N N . ALA A 1 180 ? -68.380 24.632 -5.573 1.00 22.84 179 ALA A N 1
ATOM 1467 C CA . ALA A 1 180 ? -68.107 23.207 -5.689 1.00 22.97 179 ALA A CA 1
ATOM 1468 C C . ALA A 1 180 ? -69.067 22.411 -4.805 1.00 22.69 179 ALA A C 1
ATOM 1469 O O . ALA A 1 180 ? -69.652 21.410 -5.236 1.00 21.59 179 ALA A O 1
ATOM 1471 N N . VAL A 1 181 ? -69.235 22.865 -3.567 1.00 17.78 180 VAL A N 1
ATOM 1472 C CA . VAL A 1 181 ? -70.116 22.179 -2.636 1.00 16.92 180 VAL A CA 1
ATOM 1473 C C . VAL A 1 181 ? -71.578 22.212 -3.074 1.00 16.93 180 VAL A C 1
ATOM 1474 O O . VAL A 1 181 ? -72.281 21.208 -2.963 1.00 17.22 180 VAL A O 1
ATOM 1478 N N . ILE A 1 182 ? -72.037 23.349 -3.587 1.00 16.52 181 ILE A N 1
ATOM 1479 C CA . ILE A 1 182 ? -73.422 23.446 -4.042 1.00 17.18 181 ILE A CA 1
ATOM 1480 C C . ILE A 1 182 ? -73.663 22.517 -5.238 1.00 18.33 181 ILE A C 1
ATOM 1481 O O . ILE A 1 182 ? -74.698 21.853 -5.316 1.00 18.63 181 ILE A O 1
ATOM 1486 N N . ARG A 1 183 ? -72.713 22.463 -6.169 1.00 18.44 182 ARG A N 1
ATOM 1487 C CA . ARG A 1 183 ? -72.858 21.582 -7.333 1.00 20.52 182 ARG A CA 1
ATOM 1488 C C . ARG A 1 183 ? -72.865 20.129 -6.860 1.00 18.95 182 ARG A C 1
ATOM 1489 O O . ARG A 1 183 ? -73.545 19.270 -7.425 1.00 19.52 182 ARG A O 1
ATOM 1497 N N . TRP A 1 184 ? -72.090 19.868 -5.817 1.00 19.07 183 TRP A N 1
ATOM 1498 C CA . TRP A 1 184 ? -71.991 18.540 -5.231 1.00 19.98 183 TRP A CA 1
ATOM 1499 C C . TRP A 1 184 ? -73.361 18.170 -4.652 1.00 20.56 183 TRP A C 1
ATOM 1500 O O . TRP A 1 184 ? -73.863 17.067 -4.879 1.00 21.65 183 TRP A O 1
ATOM 1511 N N . MET A 1 185 ? -73.968 19.103 -3.921 1.00 19.17 184 MET A N 1
ATOM 1512 C CA . MET A 1 185 ? -75.284 18.876 -3.327 1.00 20.20 184 MET A CA 1
ATOM 1513 C C . MET A 1 185 ? -76.320 18.611 -4.423 1.00 20.38 184 MET A C 1
ATOM 1514 O O . MET A 1 185 ? -77.291 17.888 -4.208 1.00 19.74 184 MET A O 1
ATOM 1519 N N . HIS A 1 186 ? -76.109 19.207 -5.594 1.00 21.47 185 HIS A N 1
ATOM 1520 C CA . HIS A 1 186 ? -77.017 19.034 -6.727 1.00 22.22 185 HIS A CA 1
ATOM 1521 C C . HIS A 1 186 ? -76.778 17.695 -7.417 1.00 22.96 185 HIS A C 1
ATOM 1522 O O . HIS A 1 186 ? -77.627 17.220 -8.168 1.00 23.91 185 HIS A O 1
ATOM 1529 N N . SER A 1 187 ? -75.618 17.095 -7.161 1.00 19.77 186 SER A N 1
ATOM 1530 C CA . SER A 1 187 ? -75.244 15.836 -7.801 1.00 19.89 186 SER A CA 1
ATOM 1531 C C . SER A 1 187 ? -75.700 14.561 -7.103 1.00 19.81 186 SER A C 1
ATOM 1532 O O . SER A 1 187 ? -75.757 13.501 -7.730 1.00 20.16 186 SER A O 1
ATOM 1535 N N . PHE A 1 188 ? -76.006 14.654 -5.813 1.00 23.39 187 PHE A N 1
ATOM 1536 C CA . PHE A 1 188 ? -76.462 13.498 -5.047 1.00 22.40 187 PHE A CA 1
ATOM 1537 C C . PHE A 1 188 ? -77.650 13.875 -4.169 1.00 21.97 187 PHE A C 1
ATOM 1538 O O . PHE A 1 188 ? -77.763 15.018 -3.730 1.00 21.08 187 PHE A O 1
ATOM 1546 N N . ASN A 1 189 ? -78.528 12.910 -3.906 1.00 16.59 188 ASN A N 1
ATOM 1547 C CA . ASN A 1 189 ? -79.684 13.164 -3.055 1.00 16.37 188 ASN A CA 1
ATOM 1548 C C . ASN A 1 189 ? -79.289 12.906 -1.606 1.00 14.95 188 ASN A C 1
ATOM 1549 O O . ASN A 1 189 ? -79.711 11.916 -1.014 1.00 15.81 188 ASN A O 1
ATOM 1554 N N . PHE A 1 190 ? -78.469 13.785 -1.036 1.00 16.52 189 PHE A N 1
ATOM 1555 C CA . PHE A 1 190 ? -78.043 13.610 0.349 1.00 16.32 189 PHE A CA 1
ATOM 1556 C C . PHE A 1 190 ? -79.251 13.683 1.277 1.00 17.42 189 PHE A C 1
ATOM 1557 O O . PHE A 1 190 ? -80.118 14.547 1.122 1.00 17.06 189 PHE A O 1
ATOM 1565 N N . VAL A 1 191 ? -79.300 12.764 2.236 1.00 16.22 190 VAL A N 1
ATOM 1566 C CA . VAL A 1 191 ? -80.410 12.677 3.184 1.00 15.22 190 VAL A CA 1
ATOM 1567 C C . VAL A 1 191 ? -80.074 13.237 4.568 1.00 15.74 190 VAL A C 1
ATOM 1568 O O . VAL A 1 191 ? -80.902 13.896 5.200 1.00 15.37 190 VAL A O 1
ATOM 1572 N N . LEU A 1 192 ? -78.860 12.960 5.034 1.00 15.12 191 LEU A N 1
ATOM 1573 C CA . LEU A 1 192 ? -78.412 13.408 6.348 1.00 14.67 191 LEU A CA 1
ATOM 1574 C C . LEU A 1 192 ? -76.962 13.856 6.237 1.00 15.41 191 LEU A C 1
ATOM 1575 O O . LEU A 1 192 ? -76.194 13.307 5.444 1.00 14.44 191 LEU A O 1
ATOM 1580 N N . SER A 1 193 ? -76.580 14.838 7.044 1.00 14.07 192 SER A N 1
ATOM 1581 C CA . SER A 1 193 ? -75.223 15.363 6.983 1.00 14.64 192 SER A CA 1
ATOM 1582 C C . SER A 1 193 ? -74.826 16.092 8.255 1.00 15.65 192 SER A C 1
ATOM 1583 O O . SER A 1 193 ? -75.674 16.489 9.054 1.00 15.52 192 SER A O 1
ATOM 1586 N N . ALA A 1 194 ? -73.524 16.264 8.438 1.00 18.30 193 ALA A N 1
ATOM 1587 C CA . ALA A 1 194 ? -73.003 16.999 9.583 1.00 18.60 193 ALA A CA 1
ATOM 1588 C C . ALA A 1 194 ? -71.779 17.773 9.123 1.00 20.14 193 ALA A C 1
ATOM 1589 O O . ALA A 1 194 ? -70.909 17.228 8.437 1.00 18.91 193 ALA A O 1
ATOM 1591 N N . ASN A 1 195 ? -71.740 19.051 9.490 1.00 18.40 194 ASN A N 1
ATOM 1592 C CA . ASN A 1 195 ? -70.631 19.942 9.172 1.00 18.59 194 ASN A CA 1
ATOM 1593 C C . ASN A 1 195 ? -69.843 20.038 10.479 1.00 17.54 194 ASN A C 1
ATOM 1594 O O . ASN A 1 195 ? -70.419 20.345 11.524 1.00 15.10 194 ASN A O 1
ATOM 1599 N N . LEU A 1 196 ? -68.537 19.785 10.427 1.00 17.41 195 LEU A N 1
ATOM 1600 C CA . LEU A 1 196 ? -67.718 19.799 11.640 1.00 18.53 195 LEU A CA 1
ATOM 1601 C C . LEU A 1 196 ? -66.952 21.099 11.894 1.00 18.39 195 LEU A C 1
ATOM 1602 O O . LEU A 1 196 ? -66.173 21.554 11.053 1.00 18.20 195 LEU A O 1
ATOM 1607 N N . HIS A 1 197 ? -67.172 21.680 13.070 1.00 15.96 196 HIS A N 1
ATOM 1608 C CA . HIS A 1 197 ? -66.520 22.934 13.449 1.00 17.06 196 HIS A CA 1
ATOM 1609 C C . HIS A 1 197 ? -65.684 22.830 14.718 1.00 16.75 196 HIS A C 1
ATOM 1610 O O . HIS A 1 197 ? -65.645 21.790 15.384 1.00 16.51 196 HIS A O 1
ATOM 1617 N N . GLY A 1 198 ? -65.027 23.940 15.040 1.00 19.01 197 GLY A N 1
ATOM 1618 C CA . GLY A 1 198 ? -64.209 24.042 16.236 1.00 17.76 197 GLY A CA 1
ATOM 1619 C C . GLY A 1 198 ? -64.499 25.402 16.860 1.00 20.10 197 GLY A C 1
ATOM 1620 O O . GLY A 1 198 ? -64.889 26.334 16.154 1.00 19.21 197 GLY A O 1
ATOM 1621 N N . GLY A 1 199 ? -64.318 25.523 18.172 1.00 19.95 198 GLY A N 1
ATOM 1622 C CA . GLY A 1 199 ? -64.580 26.785 18.846 1.00 20.11 198 GLY A CA 1
ATOM 1623 C C . GLY A 1 199 ? -65.545 26.588 20.000 1.00 21.91 198 GLY A C 1
ATOM 1624 O O . GLY A 1 199 ? -65.652 27.425 20.902 1.00 22.45 198 GLY A O 1
ATOM 1625 N N . ALA A 1 200 ? -66.257 25.468 19.964 1.00 18.46 199 ALA A N 1
ATOM 1626 C CA . ALA A 1 200 ? -67.211 25.125 21.006 1.00 17.92 199 ALA A CA 1
ATOM 1627 C C . ALA A 1 200 ? -67.442 23.619 20.969 1.00 17.24 199 ALA A C 1
ATOM 1628 O O . ALA A 1 200 ? -66.903 22.918 20.109 1.00 17.79 199 ALA A O 1
ATOM 1630 N N . VAL A 1 201 ? -68.228 23.124 21.916 1.00 19.39 200 VAL A N 1
ATOM 1631 C CA . VAL A 1 201 ? -68.549 21.705 21.984 1.00 20.24 200 VAL A CA 1
ATOM 1632 C C . VAL A 1 201 ? -70.056 21.624 22.174 1.00 19.27 200 VAL A C 1
ATOM 1633 O O . VAL A 1 201 ? -70.557 21.693 23.297 1.00 19.33 200 VAL A O 1
ATOM 1637 N N . VAL A 1 202 ? -70.775 21.494 21.064 1.00 16.29 201 VAL A N 1
ATOM 1638 C CA . VAL A 1 202 ? -72.229 21.425 21.099 1.00 15.51 201 VAL A CA 1
ATOM 1639 C C . VAL A 1 202 ? -72.753 20.986 19.735 1.00 17.31 201 VAL A C 1
ATOM 1640 O O . VAL A 1 202 ? -72.085 21.176 18.716 1.00 17.41 201 VAL A O 1
ATOM 1644 N N . ALA A 1 203 ? -73.935 20.376 19.717 1.00 19.68 202 ALA A N 1
ATOM 1645 C CA . ALA A 1 203 ? -74.546 19.956 18.460 1.00 18.44 202 ALA A CA 1
ATOM 1646 C C . ALA A 1 203 ? -75.560 21.043 18.109 1.00 18.75 202 ALA A C 1
ATOM 1647 O O . ALA A 1 203 ? -76.599 21.166 18.750 1.00 18.63 202 ALA A O 1
ATOM 1649 N N . ASN A 1 204 ? -75.228 21.827 17.088 1.00 15.50 203 ASN A N 1
ATOM 1650 C CA . ASN A 1 204 ? -76.029 22.961 16.593 1.00 17.08 203 ASN A CA 1
ATOM 1651 C C . ASN A 1 204 ? -76.993 22.543 15.432 1.00 18.63 203 ASN A C 1
ATOM 1652 O O . ASN A 1 204 ? -76.520 21.986 14.455 1.00 17.56 203 ASN A O 1
ATOM 1657 N N . TYR A 1 205 ? -78.304 22.842 15.515 1.00 17.58 204 TYR A N 1
ATOM 1658 C CA . TYR A 1 205 ? -79.317 22.475 14.485 1.00 20.34 204 TYR A CA 1
ATOM 1659 C C . TYR A 1 205 ? -80.158 23.680 14.007 1.00 22.35 204 TYR A C 1
ATOM 1660 O O . TYR A 1 205 ? -80.211 24.702 14.686 1.00 22.46 204 TYR A O 1
ATOM 1669 N N . PRO A 1 206 ? -80.825 23.568 12.838 1.00 20.20 205 PRO A N 1
ATOM 1670 C CA . PRO A 1 206 ? -81.666 24.624 12.245 1.00 21.39 205 PRO A CA 1
ATOM 1671 C C . PRO A 1 206 ? -82.753 25.152 13.185 1.00 22.54 205 PRO A C 1
ATOM 1672 O O . PRO A 1 206 ? -83.294 24.395 13.989 1.00 25.03 205 PRO A O 1
ATOM 1676 N N . TYR A 1 207 ? -83.127 26.422 13.030 1.00 23.85 206 TYR A N 1
ATOM 1677 C CA . TYR A 1 207 ? -82.509 27.338 12.072 1.00 19.90 206 TYR A CA 1
ATOM 1678 C C . TYR A 1 207 ? -81.362 28.141 12.671 1.00 20.42 206 TYR A C 1
ATOM 1679 O O . TYR A 1 207 ? -81.342 28.411 13.872 1.00 19.14 206 TYR A O 1
ATOM 1688 N N . ASP A 1 208 ? -80.418 28.531 11.817 1.00 21.71 207 ASP A N 1
ATOM 1689 C CA . ASP A 1 208 ? -79.260 29.318 12.237 1.00 20.39 207 ASP A CA 1
ATOM 1690 C C . ASP A 1 208 ? -79.568 30.818 12.309 1.00 22.67 207 ASP A C 1
ATOM 1691 O O . ASP A 1 208 ? -78.998 31.541 13.132 1.00 21.90 207 ASP A O 1
ATOM 1696 N N . LYS A 1 209 ? -80.459 31.277 11.436 1.00 22.27 208 LYS A N 1
ATOM 1697 C CA . LYS A 1 209 ? -80.822 32.688 11.374 1.00 22.95 208 LYS A CA 1
ATOM 1698 C C . LYS A 1 209 ? -82.052 33.016 12.208 1.00 22.74 208 LYS A C 1
ATOM 1699 O O . LYS A 1 209 ? -83.116 32.405 12.051 1.00 20.46 208 LYS A O 1
ATOM 1705 N N . SER A 1 210 ? -81.891 33.983 13.104 1.00 18.97 209 SER A N 1
ATOM 1706 C CA . SER A 1 210 ? -82.983 34.399 13.968 1.00 23.50 209 SER A CA 1
ATOM 1707 C C . SER A 1 210 ? -84.134 34.984 13.158 1.00 26.17 209 SER A C 1
ATOM 1708 O O . SER A 1 210 ? -83.921 35.735 12.206 1.00 24.43 209 SER A O 1
ATOM 1711 N N . PHE A 1 211 ? -85.353 34.627 13.546 1.00 45.05 210 PHE A N 1
ATOM 1712 C CA . PHE A 1 211 ? -86.559 35.110 12.884 1.00 51.05 210 PHE A CA 1
ATOM 1713 C C . PHE A 1 211 ? -86.636 36.632 12.988 1.00 53.97 210 PHE A C 1
ATOM 1714 O O . PHE A 1 211 ? -87.252 37.290 12.150 1.00 55.45 210 PHE A O 1
ATOM 1722 N N . GLU A 1 212 ? -86.002 37.185 14.017 1.00 70.04 211 GLU A N 1
ATOM 1723 C CA . GLU A 1 212 ? -85.998 38.627 14.230 1.00 73.55 211 GLU A CA 1
ATOM 1724 C C . GLU A 1 212 ? -84.587 39.199 14.121 1.00 74.62 211 GLU A C 1
ATOM 1725 O O . GLU A 1 212 ? -83.790 38.761 13.291 1.00 76.26 211 GLU A O 1
ATOM 1731 N N . ALA A 1 222 ? -82.762 34.690 19.220 1.00 42.01 221 ALA A N 1
ATOM 1732 C CA . ALA A 1 222 ? -84.069 34.124 19.540 1.00 41.59 221 ALA A CA 1
ATOM 1733 C C . ALA A 1 222 ? -84.247 32.745 18.909 1.00 40.50 221 ALA A C 1
ATOM 1734 O O . ALA A 1 222 ? -83.909 32.537 17.743 1.00 39.17 221 ALA A O 1
ATOM 1736 N N . SER A 1 223 ? -84.781 31.807 19.686 1.00 35.08 222 SER A N 1
ATOM 1737 C CA . SER A 1 223 ? -85.004 30.451 19.200 1.00 34.63 222 SER A CA 1
ATOM 1738 C C . SER A 1 223 ? -85.826 30.479 17.914 1.00 32.16 222 SER A C 1
ATOM 1739 O O . SER A 1 223 ? -86.905 31.070 17.864 1.00 31.07 222 SER A O 1
ATOM 1742 N N . THR A 1 224 ? -85.308 29.840 16.871 1.00 26.95 223 THR A N 1
ATOM 1743 C CA . THR A 1 224 ? -85.989 29.813 15.583 1.00 24.06 223 THR A CA 1
ATOM 1744 C C . THR A 1 224 ? -86.010 28.381 15.054 1.00 22.98 223 THR A C 1
ATOM 1745 O O . THR A 1 224 ? -85.165 27.984 14.247 1.00 19.73 223 THR A O 1
ATOM 1749 N N . PRO A 1 225 ? -86.991 27.587 15.506 1.00 23.82 224 PRO A N 1
ATOM 1750 C CA . PRO A 1 225 ? -87.150 26.187 15.108 1.00 22.35 224 PRO A CA 1
ATOM 1751 C C . PRO A 1 225 ? -87.666 25.948 13.690 1.00 22.22 224 PRO A C 1
ATOM 1752 O O . PRO A 1 225 ? -88.301 26.813 13.082 1.00 20.64 224 PRO A O 1
ATOM 1756 N N . THR A 1 226 ? -87.374 24.759 13.174 1.00 18.78 225 THR A N 1
ATOM 1757 C CA . THR A 1 226 ? -87.812 24.343 11.848 1.00 17.34 225 THR A CA 1
ATOM 1758 C C . THR A 1 226 ? -89.052 23.483 12.059 1.00 17.00 225 THR A C 1
ATOM 1759 O O . THR A 1 226 ? -89.394 23.145 13.189 1.00 16.30 225 THR A O 1
ATOM 1763 N N . PRO A 1 227 ? -89.750 23.128 10.976 1.00 17.45 226 PRO A N 1
ATOM 1764 C CA . PRO A 1 227 ? -90.939 22.288 11.151 1.00 17.83 226 PRO A CA 1
ATOM 1765 C C . PRO A 1 227 ? -90.541 20.890 11.663 1.00 19.11 226 PRO A C 1
ATOM 1766 O O . PRO A 1 227 ? -91.383 20.126 12.142 1.00 20.00 226 PRO A O 1
ATOM 1770 N N . ASP A 1 228 ? -89.253 20.568 11.549 1.00 20.99 227 ASP A N 1
ATOM 1771 C CA . ASP A 1 228 ? -88.715 19.275 11.983 1.00 20.82 227 ASP A CA 1
ATOM 1772 C C . ASP A 1 228 ? -87.922 19.401 13.280 1.00 21.20 227 ASP A C 1
ATOM 1773 O O . ASP A 1 228 ? -87.025 18.598 13.543 1.00 20.79 227 ASP A O 1
ATOM 1778 N N . ASP A 1 229 ? -88.259 20.399 14.091 1.00 19.13 228 ASP A N 1
ATOM 1779 C CA . ASP A 1 229 ? -87.547 20.646 15.344 1.00 19.67 228 ASP A CA 1
ATOM 1780 C C . ASP A 1 229 ? -87.337 19.423 16.238 1.00 19.34 228 ASP A C 1
ATOM 1781 O O . ASP A 1 229 ? -86.227 19.182 16.713 1.00 20.56 228 ASP A O 1
ATOM 1786 N N . LYS A 1 230 ? -88.397 18.658 16.482 1.00 21.46 229 LYS A N 1
ATOM 1787 C CA . LYS A 1 230 ? -88.283 17.478 17.337 1.00 22.53 229 LYS A CA 1
ATOM 1788 C C . LYS A 1 230 ? -87.273 16.484 16.775 1.00 19.11 229 LYS A C 1
ATOM 1789 O O . LYS A 1 230 ? -86.456 15.935 17.512 1.00 22.58 229 LYS A O 1
ATOM 1795 N N . LEU A 1 231 ? -87.334 16.253 15.469 1.00 20.42 230 LEU A N 1
ATOM 1796 C CA . LEU A 1 231 ? -86.408 15.329 14.826 1.00 20.22 230 LEU A CA 1
ATOM 1797 C C . LEU A 1 231 ? -84.975 15.842 14.944 1.00 19.66 230 LEU A C 1
ATOM 1798 O O . LEU A 1 231 ? -84.069 15.098 15.333 1.00 21.03 230 LEU A O 1
ATOM 1803 N N . PHE A 1 232 ? -84.771 17.114 14.610 1.00 17.14 231 PHE A N 1
ATOM 1804 C CA . PHE A 1 232 ? -83.444 17.707 14.682 1.00 17.17 231 PHE A CA 1
ATOM 1805 C C . PHE A 1 232 ? -82.869 17.641 16.094 1.00 18.00 231 PHE A C 1
ATOM 1806 O O . PHE A 1 232 ? -81.674 17.405 16.269 1.00 17.11 231 PHE A O 1
ATOM 1814 N N . GLN A 1 233 ? -83.710 17.849 17.103 1.00 17.84 232 GLN A N 1
ATOM 1815 C CA . GLN A 1 233 ? -83.231 17.785 18.478 1.00 18.52 232 GLN A CA 1
ATOM 1816 C C . GLN A 1 233 ? -82.729 16.373 18.780 1.00 18.38 232 GLN A C 1
ATOM 1817 O O . GLN A 1 233 ? -81.703 16.192 19.435 1.00 17.81 232 GLN A O 1
ATOM 1823 N N . LYS A 1 234 ? -83.461 15.379 18.288 1.00 16.66 233 LYS A N 1
ATOM 1824 C CA . LYS A 1 234 ? -83.102 13.981 18.490 1.00 17.81 233 LYS A CA 1
ATOM 1825 C C . LYS A 1 234 ? -81.778 13.669 17.781 1.00 17.56 233 LYS A C 1
ATOM 1826 O O . LYS A 1 234 ? -80.894 13.037 18.354 1.00 17.65 233 LYS A O 1
ATOM 1832 N N . LEU A 1 235 ? -81.645 14.121 16.536 1.00 18.38 234 LEU A N 1
ATOM 1833 C CA . LEU A 1 235 ? -80.421 13.898 15.768 1.00 19.37 234 LEU A CA 1
ATOM 1834 C C . LEU A 1 235 ? -79.226 14.508 16.501 1.00 19.85 234 LEU A C 1
ATOM 1835 O O . LEU A 1 235 ? -78.169 13.883 16.622 1.00 18.56 234 LEU A O 1
ATOM 1840 N N . ALA A 1 236 ? -79.403 15.733 16.989 1.00 17.55 235 ALA A N 1
ATOM 1841 C CA . ALA A 1 236 ? -78.343 16.419 17.715 1.00 18.79 235 ALA A CA 1
ATOM 1842 C C . ALA A 1 236 ? -78.000 15.668 19.001 1.00 19.69 235 ALA A C 1
ATOM 1843 O O . ALA A 1 236 ? -76.825 15.473 19.320 1.00 18.21 235 ALA A O 1
ATOM 1845 N N . LYS A 1 237 ? -79.032 15.251 19.734 1.00 17.05 236 LYS A N 1
ATOM 1846 C CA . LYS A 1 237 ? -78.836 14.528 20.989 1.00 18.26 236 LYS A CA 1
ATOM 1847 C C . LYS A 1 237 ? -78.116 13.201 20.776 1.00 16.81 236 LYS A C 1
ATOM 1848 O O . LYS A 1 237 ? -77.297 12.791 21.597 1.00 16.75 236 LYS A O 1
ATOM 1854 N N . VAL A 1 238 ? -78.428 12.521 19.681 1.00 16.11 237 VAL A N 1
ATOM 1855 C CA . VAL A 1 238 ? -77.766 11.258 19.400 1.00 16.83 237 VAL A CA 1
ATOM 1856 C C . VAL A 1 238 ? -76.255 11.466 19.382 1.00 17.28 237 VAL A C 1
ATOM 1857 O O . VAL A 1 238 ? -75.524 10.724 20.030 1.00 17.45 237 VAL A O 1
ATOM 1861 N N . TYR A 1 239 ? -75.781 12.486 18.668 1.00 18.13 238 TYR A N 1
ATOM 1862 C CA . TYR A 1 239 ? -74.341 12.721 18.623 1.00 17.66 238 TYR A CA 1
ATOM 1863 C C . TYR A 1 239 ? -73.821 13.175 19.981 1.00 17.61 238 TYR A C 1
ATOM 1864 O O . TYR A 1 239 ? -72.820 12.659 20.480 1.00 16.67 238 TYR A O 1
ATOM 1873 N N . SER A 1 240 ? -74.507 14.142 20.578 1.00 16.85 239 SER A N 1
ATOM 1874 C CA . SER A 1 240 ? -74.098 14.671 21.869 1.00 18.27 239 SER A CA 1
ATOM 1875 C C . SER A 1 240 ? -73.942 13.596 22.940 1.00 18.53 239 SER A C 1
ATOM 1876 O O . SER A 1 240 ? -72.933 13.554 23.640 1.00 20.92 239 SER A O 1
ATOM 1879 N N . TYR A 1 241 ? -74.944 12.733 23.077 1.00 17.50 240 TYR A N 1
ATOM 1880 C CA . TYR A 1 241 ? -74.883 11.687 24.089 1.00 18.58 240 TYR A CA 1
ATOM 1881 C C . TYR A 1 241 ? -73.964 10.512 23.773 1.00 17.85 240 TYR A C 1
ATOM 1882 O O . TYR A 1 241 ? -73.588 9.763 24.672 1.00 16.29 240 TYR A O 1
ATOM 1891 N N . ALA A 1 242 ? -73.606 10.340 22.505 1.00 16.67 241 ALA A N 1
ATOM 1892 C CA . ALA A 1 242 ? -72.688 9.264 22.136 1.00 16.40 241 ALA A CA 1
ATOM 1893 C C . ALA A 1 242 ? -71.273 9.817 22.289 1.00 17.05 241 ALA A C 1
ATOM 1894 O O . ALA A 1 242 ? -70.312 9.070 22.464 1.00 18.51 241 ALA A O 1
ATOM 1896 N N . HIS A 1 243 ? -71.162 11.140 22.234 1.00 16.35 242 HIS A N 1
ATOM 1897 C CA . HIS A 1 243 ? -69.879 11.818 22.355 1.00 17.08 242 HIS A CA 1
ATOM 1898 C C . HIS A 1 243 ? -69.334 11.746 23.781 1.00 17.15 242 HIS A C 1
ATOM 1899 O O . HIS A 1 243 ? -70.091 11.719 24.752 1.00 17.97 242 HIS A O 1
ATOM 1906 N N . GLY A 1 244 ? -68.012 11.723 23.896 1.00 16.99 243 GLY A N 1
ATOM 1907 C CA . GLY A 1 244 ? -67.372 11.623 25.194 1.00 16.29 243 GLY A CA 1
ATOM 1908 C C . GLY A 1 244 ? -67.709 12.647 26.267 1.00 18.14 243 GLY A C 1
ATOM 1909 O O . GLY A 1 244 ? -67.722 12.307 27.450 1.00 18.38 243 GLY A O 1
ATOM 1910 N N . TRP A 1 245 ? -67.988 13.891 25.891 1.00 18.07 244 TRP A N 1
ATOM 1911 C CA . TRP A 1 245 ? -68.280 14.898 26.909 1.00 19.16 244 TRP A CA 1
ATOM 1912 C C . TRP A 1 245 ? -69.211 16.029 26.486 1.00 19.89 244 TRP A C 1
ATOM 1913 O O . TRP A 1 245 ? -69.453 16.962 27.259 1.00 20.28 244 TRP A O 1
ATOM 1924 N N . MET A 1 246 ? -69.750 15.941 25.275 1.00 18.62 245 MET A N 1
ATOM 1925 C CA . MET A 1 246 ? -70.644 16.976 24.776 1.00 17.59 245 MET A CA 1
ATOM 1926 C C . MET A 1 246 ? -71.935 17.054 25.585 1.00 19.04 245 MET A C 1
ATOM 1927 O O . MET A 1 246 ? -72.382 18.143 25.951 1.00 18.78 245 MET A O 1
ATOM 1932 N N . PHE A 1 247 ? -72.528 15.897 25.866 1.00 17.94 246 PHE A N 1
ATOM 1933 C CA . PHE A 1 247 ? -73.780 15.832 26.610 1.00 19.58 246 PHE A CA 1
ATOM 1934 C C . PHE A 1 247 ? -73.694 16.492 27.987 1.00 21.42 246 PHE A C 1
ATOM 1935 O O . PHE A 1 247 ? -74.719 16.828 28.577 1.00 20.57 246 PHE A O 1
ATOM 1943 N N . GLN A 1 248 ? -72.475 16.667 28.490 1.00 29.20 247 GLN A N 1
ATOM 1944 C CA . GLN A 1 248 ? -72.257 17.296 29.790 1.00 32.70 247 GLN A CA 1
ATOM 1945 C C .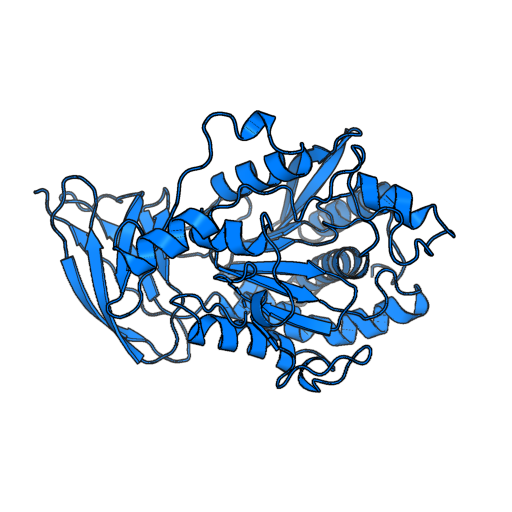 GLN A 1 248 ? -72.887 18.687 29.799 1.00 34.49 247 GLN A C 1
ATOM 1946 O O . GLN A 1 248 ? -73.418 19.135 30.816 1.00 35.00 247 GLN A O 1
ATOM 1952 N N . GLY A 1 249 ? -72.816 19.368 28.661 1.00 28.34 248 GLY A N 1
ATOM 1953 C CA . GLY A 1 249 ? -73.401 20.692 28.558 1.00 29.93 248 GLY A CA 1
ATOM 1954 C C . GLY A 1 249 ? -72.494 21.829 28.980 1.00 29.90 248 GLY A C 1
ATOM 1955 O O . GLY A 1 249 ? -72.732 22.976 28.608 1.00 31.08 248 GLY A O 1
ATOM 1956 N N . TRP A 1 250 ? -71.460 21.517 29.756 1.00 31.94 249 TRP A N 1
ATOM 1957 C CA . TRP A 1 250 ? -70.522 22.530 30.231 1.00 33.00 249 TRP A CA 1
ATOM 1958 C C . TRP A 1 250 ? -69.165 22.350 29.554 1.00 31.25 249 TRP A C 1
ATOM 1959 O O . TRP A 1 250 ? -68.370 21.494 29.944 1.00 30.35 249 TRP A O 1
ATOM 1970 N N . ASN A 1 251 ? -68.915 23.162 28.534 1.00 25.53 250 ASN A N 1
ATOM 1971 C CA . ASN A 1 251 ? -67.670 23.107 27.776 1.00 23.78 250 ASN A CA 1
ATOM 1972 C C . ASN A 1 251 ? -67.296 24.505 27.292 1.00 22.70 250 ASN A C 1
ATOM 1973 O O . ASN A 1 251 ? -68.159 25.270 26.863 1.00 22.37 250 ASN A O 1
ATOM 1978 N N . CYS A 1 252 ? -66.010 24.828 27.359 1.00 25.23 251 CYS A N 1
ATOM 1979 C CA . CYS A 1 252 ? -65.513 26.117 26.895 1.00 26.67 251 CYS A CA 1
ATOM 1980 C C . CYS A 1 252 ? -66.152 27.294 27.617 1.00 28.52 251 CYS A C 1
ATOM 1981 O O . CYS A 1 252 ? -66.156 28.410 27.098 1.00 28.74 251 CYS A O 1
ATOM 1984 N N . GLY A 1 253 ? -66.693 27.051 28.804 1.00 30.99 252 GLY A N 1
ATOM 1985 C CA . GLY A 1 253 ? -67.331 28.125 29.542 1.00 32.78 252 GLY A CA 1
ATOM 1986 C C . GLY A 1 253 ? -68.758 28.342 29.075 1.00 33.87 252 GLY A C 1
ATOM 1987 O O . GLY A 1 253 ? -69.451 29.231 29.566 1.00 33.83 252 GLY A O 1
ATOM 1988 N N . ASP A 1 254 ? -69.198 27.537 28.112 1.00 29.55 253 ASP A N 1
ATOM 1989 C CA . ASP A 1 254 ? -70.559 27.638 27.597 1.00 29.62 253 ASP A CA 1
ATOM 1990 C C . ASP A 1 254 ? -71.413 26.577 28.271 1.00 29.90 253 ASP A C 1
ATOM 1991 O O . ASP A 1 254 ? -70.908 25.522 28.655 1.00 30.02 253 ASP A O 1
ATOM 1996 N N . TYR A 1 255 ? -72.703 26.850 28.420 1.00 28.99 254 TYR A N 1
ATOM 1997 C CA . TYR A 1 255 ? -73.590 25.846 28.978 1.00 28.89 254 TYR A CA 1
ATOM 1998 C C . TYR A 1 255 ? -74.738 25.594 28.018 1.00 26.74 254 TYR A C 1
ATOM 1999 O O . TYR A 1 255 ? -75.523 26.491 27.715 1.00 26.64 254 TYR A O 1
ATOM 2008 N N . PHE A 1 256 ? -74.818 24.365 27.529 1.00 24.34 255 PHE A N 1
ATOM 2009 C CA . PHE A 1 256 ? -75.873 23.978 26.609 1.00 22.41 255 PHE A CA 1
ATOM 2010 C C . PHE A 1 256 ? -76.542 22.724 27.149 1.00 21.65 255 PHE A C 1
ATOM 2011 O O . PHE A 1 256 ? -75.936 21.653 27.167 1.00 19.99 255 PHE A O 1
ATOM 2019 N N . PRO A 1 257 ? -77.796 22.840 27.609 1.00 24.53 256 PRO A N 1
ATOM 2020 C CA .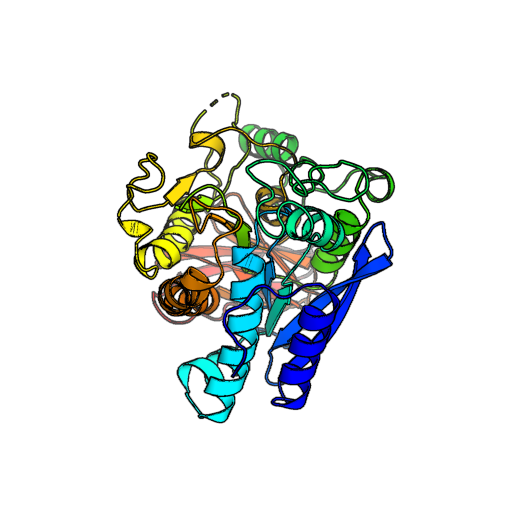 PRO A 1 257 ? -78.500 21.669 28.138 1.00 24.25 256 PRO A CA 1
ATOM 2021 C C . PRO A 1 257 ? -78.480 20.557 27.093 1.00 22.76 256 PRO A C 1
ATOM 2022 O O . PRO A 1 257 ? -78.767 20.803 25.924 1.00 21.84 256 PRO A O 1
ATOM 2026 N N . ASP A 1 258 ? -78.136 19.344 27.517 1.00 21.62 257 ASP A N 1
ATOM 2027 C CA . ASP A 1 258 ? -78.075 18.188 26.623 1.00 20.95 257 ASP A CA 1
ATOM 2028 C C . ASP A 1 258 ? -76.963 18.289 25.580 1.00 20.20 257 ASP A C 1
ATOM 2029 O O . ASP A 1 258 ? -76.838 17.418 24.716 1.00 20.10 257 ASP A O 1
ATOM 2034 N N . GLY A 1 259 ? -76.162 19.347 25.660 1.00 19.26 258 GLY A N 1
ATOM 2035 C CA . GLY A 1 259 ? -75.079 19.525 24.708 1.00 18.84 258 GLY A CA 1
ATOM 2036 C C . GLY A 1 259 ? -75.556 19.849 23.302 1.00 20.42 258 GLY A C 1
ATOM 2037 O O . GLY A 1 259 ? -74.847 19.594 22.325 1.00 20.11 258 GLY A O 1
ATOM 2038 N N . ILE A 1 260 ? -76.758 20.406 23.188 1.00 15.88 259 ILE A N 1
ATOM 2039 C CA . ILE A 1 260 ? -77.300 20.759 21.882 1.00 17.25 259 ILE A CA 1
ATOM 2040 C C . ILE A 1 260 ? -77.830 22.181 21.919 1.00 18.41 259 ILE A C 1
ATOM 2041 O O . ILE A 1 260 ? -77.998 22.760 22.993 1.00 17.19 259 ILE A O 1
ATOM 2046 N N . THR A 1 261 ? -78.093 22.744 20.745 1.00 18.51 260 THR A N 1
ATOM 2047 C CA . THR A 1 261 ? -78.636 24.088 20.674 1.00 17.77 260 THR A CA 1
ATOM 2048 C C . THR A 1 261 ? -79.181 24.448 19.310 1.00 18.55 260 THR A C 1
ATOM 2049 O O . THR A 1 261 ? -78.655 24.027 18.275 1.00 17.13 260 THR A O 1
ATOM 2053 N N . ASN A 1 262 ? -80.258 25.221 19.320 1.00 21.24 261 ASN A N 1
ATOM 2054 C CA . ASN A 1 262 ? -80.827 25.713 18.084 1.00 20.37 261 ASN A CA 1
ATOM 2055 C C . ASN A 1 262 ? -79.817 26.797 17.724 1.00 19.20 261 ASN A C 1
ATOM 2056 O O . ASN A 1 262 ? -79.372 27.544 18.598 1.00 18.84 261 ASN A O 1
ATOM 2061 N N . GLY A 1 263 ? -79.427 26.865 16.458 1.00 19.49 262 GLY A N 1
ATOM 2062 C CA . GLY A 1 263 ? -78.450 27.862 16.048 1.00 20.51 262 GLY A CA 1
ATOM 2063 C C . GLY A 1 263 ? -78.809 29.289 16.421 1.00 21.40 262 GLY A C 1
ATOM 2064 O O . GLY A 1 263 ? -78.065 29.958 17.138 1.00 21.54 262 GLY A O 1
ATOM 2065 N N . ALA A 1 264 ? -79.953 29.752 15.928 1.00 21.23 263 ALA A N 1
ATOM 2066 C CA . ALA A 1 264 ? -80.426 31.108 16.187 1.00 23.81 263 ALA A CA 1
ATOM 2067 C C . ALA A 1 264 ? -80.450 31.437 17.677 1.00 25.30 263 ALA A C 1
ATOM 2068 O O . ALA A 1 264 ? -80.107 32.547 18.081 1.00 26.67 263 ALA A O 1
ATOM 2070 N N . SER A 1 265 ? -80.849 30.468 18.491 1.00 26.45 264 SER A N 1
ATOM 2071 C CA . SER A 1 265 ? -80.915 30.670 19.933 1.00 27.00 264 SER A CA 1
ATOM 2072 C C . SER A 1 265 ? -79.546 31.009 20.516 1.00 26.71 264 SER A C 1
ATOM 2073 O O . SER A 1 265 ? -79.436 31.809 21.446 1.00 26.34 264 SER A O 1
ATOM 2076 N N . TRP A 1 266 ? -78.505 30.390 19.971 1.00 23.35 265 TRP A N 1
ATOM 2077 C CA . TRP A 1 266 ? -77.139 30.629 20.429 1.00 23.17 265 TRP A CA 1
ATOM 2078 C C . TRP A 1 266 ? -76.689 32.000 19.914 1.00 23.81 265 TRP A C 1
ATOM 2079 O O . TRP A 1 266 ? -76.256 32.852 20.688 1.00 24.40 265 TRP A O 1
ATOM 2090 N N . TYR A 1 267 ? -76.802 32.204 18.606 1.00 25.00 266 TYR A N 1
ATOM 2091 C CA . TYR A 1 267 ? -76.461 33.478 17.972 1.00 25.67 266 TYR A CA 1
ATOM 2092 C C . TYR A 1 267 ? -76.897 33.416 16.510 1.00 25.54 266 TYR A C 1
ATOM 2093 O O . TYR A 1 267 ? -76.695 32.407 15.836 1.00 24.12 266 TYR A O 1
ATOM 2102 N N . SER A 1 268 ? -77.513 34.491 16.031 1.00 23.58 267 SER A N 1
ATOM 2103 C CA . SER A 1 268 ? -78.004 34.538 14.661 1.00 22.91 267 SER A CA 1
ATOM 2104 C C . SER A 1 268 ? -76.880 34.489 13.639 1.00 22.40 267 SER A C 1
ATOM 2105 O O . SER A 1 268 ? -75.872 35.184 13.764 1.00 21.91 267 SER A O 1
ATOM 2108 N N . LEU A 1 269 ? -77.072 33.667 12.618 1.00 21.40 268 LEU A N 1
ATOM 2109 C CA . LEU A 1 269 ? -76.079 33.495 11.567 1.00 21.42 268 LEU A CA 1
ATOM 2110 C C . LEU A 1 269 ? -76.816 33.316 10.247 1.00 21.50 268 LEU A C 1
ATOM 2111 O O . LEU A 1 269 ? -77.693 32.458 10.140 1.00 20.01 268 LEU A O 1
ATOM 2116 N N . SER A 1 270 ? -76.471 34.125 9.248 1.00 20.42 269 SER A N 1
ATOM 2117 C CA . SER A 1 270 ? -77.122 34.018 7.946 1.00 20.42 269 SER A CA 1
ATOM 2118 C C . SER A 1 270 ? -76.125 33.641 6.852 1.00 19.61 269 SER A C 1
ATOM 2119 O O . SER A 1 270 ? -74.923 33.887 6.978 1.00 20.01 269 SER A O 1
ATOM 2122 N N . LYS A 1 271 ? -76.639 33.039 5.785 1.00 20.05 270 LYS A N 1
ATOM 2123 C CA . LYS A 1 271 ? -75.826 32.608 4.653 1.00 21.30 270 LYS A CA 1
ATOM 2124 C C . LYS A 1 271 ? -74.933 31.418 5.004 1.00 21.86 270 LYS A C 1
ATOM 2125 O O . LYS A 1 271 ? -73.924 31.170 4.346 1.00 22.11 270 LYS A O 1
ATOM 2131 N N . GLY A 1 272 ? -75.321 30.679 6.042 1.00 20.91 271 GLY A N 1
ATOM 2132 C CA . GLY A 1 272 ? -74.557 29.513 6.450 1.00 19.64 271 GLY A CA 1
ATOM 2133 C C . GLY A 1 272 ? -74.893 28.291 5.608 1.00 18.47 271 GLY A C 1
ATOM 2134 O O . GLY A 1 272 ? -75.941 28.236 4.968 1.00 18.05 271 GLY A O 1
ATOM 2135 N N . MET A 1 273 ? -74.002 27.304 5.618 1.00 19.46 272 MET A N 1
ATOM 2136 C CA . MET A 1 273 ? -74.190 26.074 4.852 1.00 18.13 272 MET A CA 1
ATOM 2137 C C . MET A 1 273 ? -75.308 25.190 5.423 1.00 18.33 272 MET A C 1
ATOM 2138 O O . MET A 1 273 ? -76.090 24.600 4.674 1.00 17.23 272 MET A O 1
ATOM 2143 N N . GLN A 1 274 ? -75.382 25.105 6.748 1.00 16.39 273 GLN A N 1
ATOM 2144 C CA . GLN A 1 274 ? -76.392 24.286 7.417 1.00 17.82 273 GLN A CA 1
ATOM 2145 C C . GLN A 1 274 ? -77.825 24.519 6.935 1.00 18.24 273 GLN A C 1
ATOM 2146 O O . GLN A 1 274 ? -78.474 23.600 6.429 1.00 18.55 273 GLN A O 1
ATOM 2152 N N . ASP A 1 275 ? -78.324 25.739 7.098 1.00 14.59 274 ASP A N 1
ATOM 2153 C CA . ASP A 1 275 ? -79.692 26.038 6.680 1.00 17.28 274 ASP A CA 1
ATOM 2154 C C . ASP A 1 275 ? -79.869 25.886 5.171 1.00 16.62 274 ASP A C 1
ATOM 2155 O O . ASP A 1 275 ? -80.956 25.539 4.699 1.00 15.13 274 ASP A O 1
ATOM 2160 N N . PHE A 1 276 ? -78.802 26.142 4.419 1.00 17.76 275 PHE A N 1
ATOM 2161 C CA . PHE A 1 276 ? -78.854 26.015 2.965 1.00 18.10 275 PHE A CA 1
ATOM 2162 C C . PHE A 1 276 ? -79.236 24.585 2.586 1.00 17.98 275 PHE A C 1
ATOM 2163 O O . PHE A 1 276 ? -80.080 24.371 1.720 1.00 17.72 275 PHE A O 1
ATOM 2171 N N . ASN A 1 277 ? -78.597 23.615 3.236 1.00 18.66 276 ASN A N 1
ATOM 2172 C CA . ASN A 1 277 ? -78.866 22.192 2.999 1.00 17.96 276 ASN A CA 1
ATOM 2173 C C . ASN A 1 277 ? -80.361 21.899 3.123 1.00 17.86 276 ASN A C 1
ATOM 2174 O O . ASN A 1 277 ? -80.981 21.328 2.227 1.00 17.78 276 ASN A O 1
ATOM 2179 N N . TYR A 1 278 ? -80.924 22.302 4.257 1.00 13.95 277 TYR A N 1
ATOM 2180 C CA . TYR A 1 278 ? -82.331 22.071 4.566 1.00 15.09 277 TYR A CA 1
ATOM 2181 C C . TYR A 1 278 ? -83.323 22.757 3.629 1.00 15.80 277 TYR A C 1
ATOM 2182 O O . TYR A 1 278 ? -84.311 22.152 3.197 1.00 17.04 277 TYR A O 1
ATOM 2191 N N . LEU A 1 279 ? -83.053 24.014 3.303 1.00 17.52 278 LEU A N 1
ATOM 2192 C CA . LEU A 1 279 ? -83.951 24.793 2.456 1.00 17.42 278 LEU A CA 1
ATOM 2193 C C . LEU A 1 279 ? -83.801 24.616 0.950 1.00 18.27 278 LEU A C 1
ATOM 2194 O O . LEU A 1 279 ? -84.749 24.859 0.202 1.00 18.63 278 LEU A O 1
ATOM 2199 N N . HIS A 1 280 ? -82.625 24.188 0.502 1.00 17.01 279 HIS A N 1
ATOM 2200 C CA . HIS A 1 280 ? -82.393 24.004 -0.926 1.00 17.73 279 HIS A CA 1
ATOM 2201 C C . HIS A 1 280 ? -82.391 22.540 -1.388 1.00 18.28 279 HIS A C 1
ATOM 2202 O O . HIS A 1 280 ? -82.553 22.266 -2.575 1.00 17.85 279 HIS A O 1
ATOM 2209 N N . THR A 1 281 ? -82.208 21.603 -0.460 1.00 18.06 280 THR A N 1
ATOM 2210 C CA . THR A 1 281 ? -82.180 20.181 -0.812 1.00 17.63 280 THR A CA 1
ATOM 2211 C C . THR A 1 281 ? -82.931 19.348 0.220 1.00 17.59 280 THR A C 1
ATOM 2212 O O . THR A 1 281 ? -83.502 19.891 1.166 1.00 16.96 280 THR A O 1
ATOM 2216 N N . ASN A 1 282 ? -82.921 18.028 0.041 1.00 16.53 281 ASN A N 1
ATOM 2217 C CA . ASN A 1 282 ? -83.593 17.127 0.979 1.00 17.57 281 ASN A CA 1
ATOM 2218 C C . ASN A 1 282 ? -82.718 16.859 2.190 1.00 17.20 281 ASN A C 1
ATOM 2219 O O . ASN A 1 282 ? -83.182 16.300 3.182 1.00 19.67 281 ASN A O 1
ATOM 2224 N N . CYS A 1 283 ? -81.454 17.256 2.109 1.00 16.60 282 CYS A N 1
ATOM 2225 C CA . CYS A 1 283 ? -80.506 16.977 3.181 1.00 18.20 282 CYS A CA 1
ATOM 2226 C C . CYS A 1 283 ? -80.694 17.707 4.502 1.00 17.08 282 CYS A C 1
ATOM 2227 O O . CYS A 1 283 ? -80.703 18.939 4.549 1.00 17.70 282 CYS A O 1
ATOM 2230 N N . PHE A 1 284 ? -80.840 16.931 5.575 1.00 17.16 283 PHE A N 1
ATOM 2231 C CA . PHE A 1 284 ? -80.981 17.489 6.918 1.00 16.35 283 PHE A CA 1
ATOM 2232 C C . PHE A 1 284 ? -79.573 17.546 7.504 1.00 16.51 283 PHE A C 1
ATOM 2233 O O . PHE A 1 284 ? -78.943 16.512 7.721 1.00 16.35 283 PHE A O 1
ATOM 2241 N N . GLU A 1 285 ? -79.074 18.750 7.757 1.00 16.65 284 GLU A N 1
ATOM 2242 C CA . GLU A 1 285 ? -77.731 18.894 8.298 1.00 15.03 284 GLU A CA 1
ATOM 2243 C C . GLU A 1 285 ? -77.664 19.612 9.632 1.00 16.30 284 GLU A C 1
ATOM 2244 O O . GLU A 1 285 ? -78.429 20.543 9.891 1.00 14.17 284 GLU A O 1
ATOM 2250 N N . ILE A 1 286 ? -76.744 19.161 10.481 1.00 14.73 285 ILE A N 1
ATOM 2251 C CA . ILE A 1 286 ? -76.524 19.807 11.761 1.00 16.75 285 ILE A CA 1
ATOM 2252 C C . ILE A 1 286 ? -75.044 20.160 11.803 1.00 16.81 285 ILE A C 1
ATOM 2253 O O . ILE A 1 286 ? -74.232 19.583 11.073 1.00 16.11 285 ILE A O 1
ATOM 2258 N N . THR A 1 287 ? -74.699 21.124 12.643 1.00 16.31 286 THR A N 1
ATOM 2259 C CA . THR A 1 287 ? -73.324 21.570 12.760 1.00 15.93 286 THR A CA 1
ATOM 2260 C C . THR A 1 287 ? -72.765 21.077 14.083 1.00 16.43 286 THR A C 1
ATOM 2261 O O . THR A 1 287 ? -73.313 21.372 15.146 1.00 15.53 286 THR A O 1
ATOM 2265 N N . LEU A 1 288 ? -71.677 20.320 14.013 1.00 14.33 287 LEU A N 1
ATOM 2266 C CA . LEU A 1 288 ? -71.062 19.779 15.217 1.00 16.16 287 LEU A CA 1
ATOM 2267 C C . LEU A 1 288 ? -69.795 20.525 15.635 1.00 17.22 287 LEU A C 1
ATOM 2268 O O . LEU A 1 288 ? -68.765 20.427 14.973 1.00 18.28 287 LEU A O 1
ATOM 2273 N N . GLU A 1 289 ? -69.888 21.288 16.723 1.00 19.83 288 GLU A N 1
ATOM 2274 C CA . GLU A 1 289 ? -68.738 22.015 17.264 1.00 21.23 288 GLU A CA 1
ATOM 2275 C C . GLU A 1 289 ? -68.103 20.968 18.168 1.00 20.38 288 GLU A C 1
ATOM 2276 O O . GLU A 1 289 ? -68.722 20.529 19.138 1.00 19.48 288 GLU A O 1
ATOM 2282 N N . LEU A 1 290 ? -66.868 20.582 17.866 1.00 17.28 289 LEU A N 1
ATOM 2283 C CA . LEU A 1 290 ? -66.220 19.507 18.613 1.00 17.50 289 LEU A CA 1
ATOM 2284 C C . LEU A 1 290 ? -65.125 19.818 19.629 1.00 17.47 289 LEU A C 1
ATOM 2285 O O . LEU A 1 290 ? -64.687 18.919 20.351 1.00 15.92 289 LEU A O 1
ATOM 2290 N N . SER A 1 291 ? -64.673 21.063 19.699 1.00 19.64 290 SER A N 1
ATOM 2291 C CA . SER A 1 291 ? -63.624 21.393 20.656 1.00 20.57 290 SER A CA 1
ATOM 2292 C C . SER A 1 291 ? -63.457 22.891 20.882 1.00 21.12 290 SER A C 1
ATOM 2293 O O . SER A 1 291 ? -63.644 23.697 19.964 1.00 19.46 290 SER A O 1
ATOM 2296 N N . CYS A 1 292 ? -63.112 23.252 22.115 1.00 20.69 291 CYS A N 1
ATOM 2297 C CA . CYS A 1 292 ? -62.902 24.650 22.471 1.00 22.59 291 CYS A CA 1
ATOM 2298 C C . CYS A 1 292 ? -61.711 25.153 21.667 1.00 21.37 291 CYS A C 1
ATOM 2299 O O . CYS A 1 292 ? -61.714 26.275 21.164 1.00 20.79 291 CYS A O 1
ATOM 2302 N N . ASP A 1 293 ? -60.698 24.300 21.554 1.00 21.38 292 ASP A N 1
ATOM 2303 C CA . ASP A 1 293 ? -59.481 24.613 20.811 1.00 21.29 292 ASP A CA 1
ATOM 2304 C C . ASP A 1 293 ? -59.716 24.251 19.345 1.00 20.83 292 ASP A C 1
ATOM 2305 O O . ASP A 1 293 ? -59.873 23.074 19.008 1.00 19.50 292 ASP A O 1
ATOM 2310 N N . LYS A 1 294 ? -59.739 25.260 18.478 1.00 19.05 293 LYS A N 1
ATOM 2311 C CA . LYS A 1 294 ? -59.971 25.039 17.051 1.00 18.90 293 LYS A CA 1
ATOM 2312 C C . LYS A 1 294 ? -58.890 24.195 16.383 1.00 18.99 293 LYS A C 1
ATOM 2313 O O . LYS A 1 294 ? -59.178 23.385 15.503 1.00 18.39 293 LYS A O 1
ATOM 2319 N N . PHE A 1 295 ? -57.647 24.395 16.806 1.00 19.75 294 PHE A N 1
ATOM 2320 C CA . PHE A 1 295 ? -56.502 23.687 16.241 1.00 20.19 294 PHE A CA 1
ATOM 2321 C C . PHE A 1 295 ? -55.761 23.036 17.409 1.00 21.64 294 PHE A C 1
ATOM 2322 O O . PHE A 1 295 ? -54.705 23.505 17.827 1.00 22.27 294 PHE A O 1
ATOM 2330 N N . PRO A 1 296 ? -56.307 21.938 17.952 1.00 23.34 295 PRO A N 1
ATOM 2331 C CA . PRO A 1 296 ? -55.650 21.274 19.081 1.00 22.96 295 PRO A CA 1
ATOM 2332 C C . PRO A 1 296 ? -54.242 20.743 18.828 1.00 22.93 295 PRO A C 1
ATOM 2333 O O . PRO A 1 296 ? -53.870 20.426 17.698 1.00 21.98 295 PRO A O 1
ATOM 2337 N N . PRO A 1 297 ? -53.426 20.662 19.890 1.00 23.32 296 PRO A N 1
ATOM 2338 C CA . PRO A 1 297 ? -52.064 20.152 19.716 1.00 24.67 296 PRO A CA 1
ATOM 2339 C C . PRO A 1 297 ? -52.128 18.674 19.340 1.00 24.78 296 PRO A C 1
ATOM 2340 O O . PRO A 1 297 ? -53.082 17.976 19.693 1.00 23.47 296 PRO A O 1
ATOM 2344 N N . GLU A 1 298 ? -51.119 18.207 18.615 1.00 24.87 297 GLU A N 1
ATOM 2345 C CA . GLU A 1 298 ? -51.065 16.819 18.177 1.00 26.87 297 GLU A CA 1
ATOM 2346 C C . GLU A 1 298 ? -51.208 15.783 19.288 1.00 25.80 297 GLU A C 1
ATOM 2347 O O . GLU A 1 298 ? -51.752 14.703 19.063 1.00 25.00 297 GLU A O 1
ATOM 2353 N N . GLU A 1 299 ? -50.724 16.105 20.482 1.00 24.41 298 GLU A N 1
ATOM 2354 C CA . GLU A 1 299 ? -50.806 15.167 21.596 1.00 26.58 298 GLU A CA 1
ATOM 2355 C C . GLU A 1 299 ? -52.235 14.964 22.101 1.00 25.41 298 GLU A C 1
ATOM 2356 O O . GLU A 1 299 ? -52.476 14.140 22.981 1.00 24.87 298 GLU A O 1
ATOM 2362 N N . GLU A 1 300 ? -53.183 15.711 21.547 1.00 22.12 299 GLU A N 1
ATOM 2363 C CA . GLU A 1 300 ? -54.575 15.580 21.963 1.00 21.46 299 GLU A CA 1
ATOM 2364 C C . GLU A 1 300 ? -55.443 14.931 20.886 1.00 19.44 299 GLU A C 1
ATOM 2365 O O . GLU A 1 300 ? -56.603 14.609 21.132 1.00 19.72 299 GLU A O 1
ATOM 2371 N N . LEU A 1 301 ? -54.885 14.741 19.696 1.00 20.20 300 LEU A N 1
ATOM 2372 C CA . LEU A 1 301 ? -55.645 14.160 18.590 1.00 19.83 300 LEU A CA 1
ATOM 2373 C C . LEU A 1 301 ? -56.199 12.761 18.845 1.00 18.99 300 LEU A C 1
ATOM 2374 O O . LEU A 1 301 ? -57.335 12.471 18.476 1.00 18.57 300 LEU A O 1
ATOM 2379 N N . GLN A 1 302 ? -55.411 11.893 19.469 1.00 15.51 301 GLN A N 1
ATOM 2380 C CA . GLN A 1 302 ? -55.884 10.541 19.733 1.00 17.77 301 GLN A CA 1
ATOM 2381 C C . GLN A 1 302 ? -57.047 10.525 20.716 1.00 16.78 301 GLN A C 1
ATOM 2382 O O . GLN A 1 302 ? -58.031 9.818 20.502 1.00 15.45 301 GLN A O 1
ATOM 2388 N N . ARG A 1 303 ? -56.941 11.304 21.788 1.0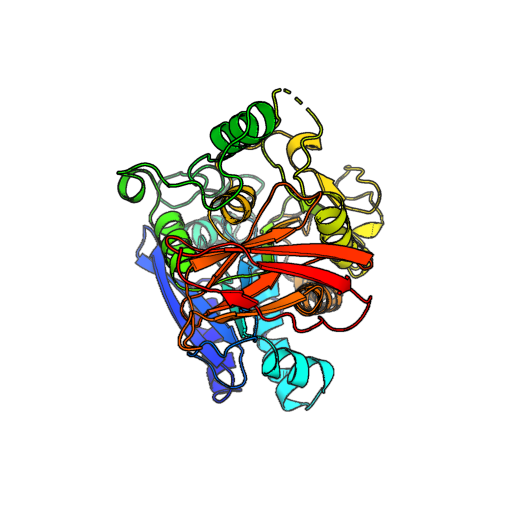0 18.94 302 ARG A N 1
ATOM 2389 C CA . ARG A 1 303 ? -58.012 11.347 22.778 1.00 19.61 302 ARG A CA 1
ATOM 2390 C C . ARG A 1 303 ? -59.296 11.864 22.130 1.00 18.00 302 ARG A C 1
ATOM 2391 O O . ARG A 1 303 ? -60.386 11.367 22.408 1.00 16.97 302 ARG A O 1
ATOM 2399 N N . GLU A 1 304 ? -59.164 12.873 21.274 1.00 16.96 303 GLU A N 1
ATOM 2400 C CA . GLU A 1 304 ? -60.323 13.430 20.589 1.00 17.68 303 GLU A CA 1
ATOM 2401 C C . GLU A 1 304 ? -60.949 12.373 19.683 1.00 18.10 303 GLU A C 1
ATOM 2402 O O . GLU A 1 304 ? -62.167 12.203 19.664 1.00 18.97 303 GLU A O 1
ATOM 2408 N N . TRP A 1 305 ? -60.111 11.660 18.934 1.00 16.06 304 TRP A N 1
ATOM 2409 C CA . TRP A 1 305 ? -60.604 10.618 18.037 1.00 15.24 304 TRP A CA 1
ATOM 2410 C C . TRP A 1 305 ? -61.367 9.550 18.821 1.00 15.93 304 TRP A C 1
ATOM 2411 O O . TRP A 1 305 ? -62.503 9.217 18.485 1.00 16.05 304 TRP A O 1
ATOM 2422 N N . LEU A 1 306 ? -60.748 9.029 19.877 1.00 17.68 305 LEU A N 1
ATOM 2423 C CA . LEU A 1 306 ? -61.369 7.986 20.688 1.00 18.26 305 LEU A CA 1
ATOM 2424 C C . LEU A 1 306 ? -62.637 8.468 21.396 1.00 17.40 305 LEU A C 1
ATOM 2425 O O . LEU A 1 306 ? -63.507 7.668 21.737 1.00 17.07 305 LEU A O 1
ATOM 2430 N N . GLY A 1 307 ? -62.746 9.778 21.601 1.00 15.46 306 GLY A N 1
ATOM 2431 C CA . GLY A 1 307 ? -63.927 10.328 22.242 1.00 14.50 306 GLY A CA 1
ATOM 2432 C C . GLY A 1 307 ? -65.023 10.679 21.241 1.00 15.51 306 GLY A C 1
ATOM 2433 O O . GLY A 1 307 ? -66.155 10.980 21.630 1.00 14.68 306 GLY A O 1
ATOM 2434 N N . ASN A 1 308 ? -64.700 10.617 19.951 1.00 14.45 307 ASN A N 1
ATOM 2435 C CA . ASN A 1 308 ? -65.658 10.955 18.893 1.00 15.06 307 ASN A CA 1
ATOM 2436 C C . ASN A 1 308 ? -66.137 9.803 18.010 1.00 15.25 307 ASN A C 1
ATOM 2437 O O . ASN A 1 308 ? -67.276 9.814 17.543 1.00 14.88 307 ASN A O 1
ATOM 2442 N N . LYS A 1 309 ? -65.280 8.813 17.772 1.00 14.88 308 LYS A N 1
ATOM 2443 C CA . LYS A 1 309 ? -65.646 7.739 16.860 1.00 16.40 308 LYS A CA 1
ATOM 2444 C C . LYS A 1 309 ? -66.990 7.045 17.057 1.00 16.34 308 LYS A C 1
ATOM 2445 O O . LYS A 1 309 ? -67.672 6.756 16.075 1.00 16.53 308 LYS A O 1
ATOM 2451 N N . GLU A 1 310 ? -67.390 6.782 18.298 1.00 19.07 309 GLU A N 1
ATOM 2452 C CA . GLU A 1 310 ? -68.677 6.120 18.517 1.00 19.59 309 GLU A CA 1
ATOM 2453 C C . GLU A 1 310 ? -69.805 7.027 18.041 1.00 18.37 309 GLU A C 1
ATOM 2454 O O . GLU A 1 310 ? -70.756 6.575 17.400 1.00 18.19 309 GLU A O 1
ATOM 2460 N N . ALA A 1 311 ? -69.691 8.312 18.353 1.00 14.17 310 ALA A N 1
ATOM 2461 C CA . ALA A 1 311 ? -70.701 9.276 17.940 1.00 15.04 310 ALA A CA 1
ATOM 2462 C C . ALA A 1 311 ? -70.727 9.411 16.416 1.00 14.46 310 ALA A C 1
ATOM 2463 O O . ALA A 1 311 ? -71.797 9.498 15.815 1.00 14.88 310 ALA A O 1
ATOM 2465 N N . LEU A 1 312 ? -69.551 9.419 15.793 1.00 15.52 311 LEU A N 1
ATOM 2466 C CA . LEU A 1 312 ? -69.471 9.554 14.341 1.00 16.25 311 LEU A CA 1
ATOM 2467 C C . LEU A 1 312 ? -70.196 8.397 13.660 1.00 16.80 311 LEU A C 1
ATOM 2468 O O . LEU A 1 312 ? -70.872 8.587 12.647 1.00 16.88 311 LEU A O 1
ATOM 2473 N N . ILE A 1 313 ? -70.067 7.201 14.227 1.00 15.34 312 ILE A N 1
ATOM 2474 C CA . ILE A 1 313 ? -70.730 6.031 13.668 1.00 14.56 312 ILE A CA 1
ATOM 2475 C C . ILE A 1 313 ? -72.240 6.098 13.925 1.00 15.78 312 ILE A C 1
ATOM 2476 O O . ILE A 1 313 ? -73.042 5.894 13.009 1.00 15.26 312 ILE A O 1
ATOM 2481 N N . GLN A 1 314 ? -72.633 6.399 15.162 1.00 13.81 313 GLN A N 1
ATOM 2482 C CA . GLN A 1 314 ? -74.057 6.482 15.492 1.00 14.58 313 GLN A CA 1
ATOM 2483 C C . GLN A 1 314 ? -74.809 7.549 14.696 1.00 13.44 313 GLN A C 1
ATOM 2484 O O . GLN A 1 314 ? -75.977 7.359 14.349 1.00 13.22 313 GLN A O 1
ATOM 2490 N N . PHE A 1 315 ? -74.156 8.669 14.402 1.00 16.95 314 PHE A N 1
ATOM 2491 C CA . PHE A 1 315 ? -74.827 9.720 13.640 1.00 16.72 314 PHE A CA 1
ATOM 2492 C C . PHE A 1 315 ? -75.180 9.213 12.246 1.00 16.57 314 PHE A C 1
ATOM 2493 O O . PHE A 1 315 ? -76.291 9.425 11.767 1.00 18.40 314 PHE A O 1
ATOM 2501 N N . LEU A 1 316 ? -74.230 8.549 11.595 1.00 14.89 315 LEU A N 1
ATOM 2502 C CA . LEU A 1 316 ? -74.473 8.013 10.260 1.00 16.37 315 LEU A CA 1
ATOM 2503 C C . LEU A 1 316 ? -75.578 6.958 10.295 1.00 16.83 315 LEU A C 1
ATOM 2504 O O . LEU A 1 316 ? -76.423 6.910 9.400 1.00 16.24 315 LEU A O 1
ATOM 2509 N N . GLU A 1 317 ? -75.576 6.118 11.328 1.00 16.19 316 GLU A N 1
ATOM 2510 C CA . GLU A 1 317 ? -76.592 5.075 11.445 1.00 17.68 316 GLU A CA 1
ATOM 2511 C C . GLU A 1 317 ? -77.994 5.668 11.568 1.00 18.49 316 GLU A C 1
ATOM 2512 O O . GLU A 1 317 ? -78.983 5.001 11.275 1.00 19.49 316 GLU A O 1
ATOM 2518 N N . GLN A 1 318 ? -78.070 6.929 11.988 1.00 18.01 317 GLN A N 1
ATOM 2519 C CA . GLN A 1 318 ? -79.349 7.623 12.147 1.00 19.03 317 GLN A CA 1
ATOM 2520 C C . GLN A 1 318 ? -80.090 7.847 10.834 1.00 17.78 317 GLN A C 1
ATOM 2521 O O . GLN A 1 318 ? -81.280 8.149 10.838 1.00 18.72 317 GLN A O 1
ATOM 2527 N N . VAL A 1 319 ? -79.401 7.709 9.709 1.00 17.88 318 VAL A N 1
ATOM 2528 C CA . VAL A 1 319 ? -80.066 7.925 8.432 1.00 17.05 318 VAL A CA 1
ATOM 2529 C C . VAL A 1 319 ? -81.076 6.817 8.171 1.00 19.01 318 VAL A C 1
ATOM 2530 O O . VAL A 1 319 ? -82.009 6.986 7.387 1.00 17.86 318 VAL A O 1
ATOM 2534 N N . HIS A 1 320 ? -80.894 5.684 8.844 1.00 19.20 319 HIS A N 1
ATOM 2535 C CA . HIS A 1 320 ? -81.785 4.544 8.667 1.00 21.31 319 HIS A CA 1
ATOM 2536 C C . HIS A 1 320 ? -82.976 4.539 9.622 1.00 21.44 319 HIS A C 1
ATOM 2537 O O . HIS A 1 320 ? -83.080 3.683 10.500 1.00 22.57 319 HIS A O 1
ATOM 2544 N N . GLN A 1 321 ? -83.876 5.501 9.440 1.00 21.80 320 GLN A N 1
ATOM 2545 C CA . GLN A 1 321 ? -85.070 5.604 10.270 1.00 21.75 320 GLN A CA 1
ATOM 2546 C C . GLN A 1 321 ? -86.127 6.377 9.493 1.00 22.17 320 GLN A C 1
ATOM 2547 O O . GLN A 1 321 ? -85.802 7.123 8.567 1.00 21.61 320 GLN A O 1
ATOM 2553 N N . GLY A 1 322 ? -87.390 6.189 9.862 1.00 18.35 321 GLY A N 1
ATOM 2554 C CA . GLY A 1 322 ? -88.470 6.888 9.189 1.00 18.24 321 GLY A CA 1
ATOM 2555 C C . GLY A 1 322 ? -89.114 6.087 8.075 1.00 20.03 321 GLY A C 1
ATOM 2556 O O . GLY A 1 322 ? -89.455 4.914 8.251 1.00 18.96 321 GLY A O 1
ATOM 2557 N N . ILE A 1 323 ? -89.301 6.727 6.925 1.00 20.76 322 ILE A N 1
ATOM 2558 C CA . ILE A 1 323 ? -89.897 6.053 5.784 1.00 21.07 322 ILE A CA 1
ATOM 2559 C C . ILE A 1 323 ? -89.064 6.298 4.542 1.00 20.30 322 ILE A C 1
ATOM 2560 O O . ILE A 1 323 ? -88.267 7.234 4.483 1.00 20.91 322 ILE A O 1
ATOM 2565 N N . LYS A 1 324 ? -89.250 5.437 3.553 1.00 17.27 323 LYS A N 1
ATOM 2566 C CA . LYS A 1 324 ? -88.564 5.569 2.283 1.00 17.90 323 LYS A CA 1
ATOM 2567 C C . LYS A 1 324 ? -89.332 4.705 1.308 1.00 18.65 323 LYS A C 1
ATOM 2568 O O . LYS A 1 324 ? -90.053 3.794 1.715 1.00 20.42 323 LYS A O 1
ATOM 2574 N N . GLY A 1 325 ? -89.211 5.004 0.023 1.00 21.46 324 GLY A N 1
ATOM 2575 C CA . GLY A 1 325 ? -89.926 4.218 -0.958 1.00 21.08 324 GLY A CA 1
ATOM 2576 C C . GLY A 1 325 ? -89.778 4.770 -2.354 1.00 21.97 324 GLY A C 1
ATOM 2577 O O . GLY A 1 325 ? -88.905 5.602 -2.620 1.00 19.73 324 GLY A O 1
ATOM 2578 N N . MET A 1 326 ? -90.643 4.302 -3.246 1.00 21.31 325 MET A N 1
ATOM 2579 C CA . MET A 1 326 ? -90.627 4.730 -4.638 1.00 22.51 325 MET A CA 1
ATOM 2580 C C . MET A 1 326 ? -91.922 5.453 -4.979 1.00 22.46 325 MET A C 1
ATOM 2581 O O . MET A 1 326 ? -92.961 5.215 -4.361 1.00 22.76 325 MET A O 1
ATOM 2586 N N . VAL A 1 327 ? -91.853 6.346 -5.958 1.00 22.52 326 VAL A N 1
ATOM 2587 C CA . VAL A 1 327 ? -93.042 7.040 -6.427 1.00 23.00 326 VAL A CA 1
ATOM 2588 C C . VAL A 1 327 ? -93.124 6.618 -7.888 1.00 22.71 326 VAL A C 1
ATOM 2589 O O . VAL A 1 327 ? -92.197 6.864 -8.663 1.00 22.01 326 VAL A O 1
ATOM 2593 N N . LEU A 1 328 ? -94.221 5.966 -8.254 1.00 22.72 327 LEU A N 1
ATOM 2594 C CA . LEU A 1 328 ? -94.397 5.476 -9.619 1.00 25.03 327 LEU A CA 1
ATOM 2595 C C . LEU A 1 328 ? -95.494 6.206 -10.397 1.00 25.41 327 LEU A C 1
ATOM 2596 O O . LEU A 1 328 ? -96.480 6.658 -9.816 1.00 26.84 327 LEU A O 1
ATOM 2601 N N . ASP A 1 329 ? -95.321 6.319 -11.712 1.00 24.40 328 ASP A N 1
ATOM 2602 C CA . ASP A 1 329 ? -96.319 6.982 -12.546 1.00 24.81 328 ASP A CA 1
ATOM 2603 C C . ASP A 1 329 ? -97.400 5.989 -12.967 1.00 25.31 328 ASP A C 1
ATOM 2604 O O . ASP A 1 329 ? -97.429 4.854 -12.486 1.00 25.56 328 ASP A O 1
ATOM 2609 N N . GLN A 1 330 ? -98.280 6.414 -13.868 1.00 29.70 329 GLN A N 1
ATOM 2610 C CA . GLN A 1 330 ? -99.381 5.569 -14.316 1.00 31.26 329 GLN A CA 1
ATOM 2611 C C . GLN A 1 330 ? -98.955 4.273 -14.996 1.00 30.97 329 GLN A C 1
ATOM 2612 O O . GLN A 1 330 ? -99.730 3.321 -15.052 1.00 31.97 329 GLN A O 1
ATOM 2618 N N . ASN A 1 331 ? -97.729 4.228 -15.507 1.00 28.46 330 ASN A N 1
ATOM 2619 C CA . ASN A 1 331 ? -97.233 3.022 -16.168 1.00 28.68 330 ASN A CA 1
ATOM 2620 C C . ASN A 1 331 ? -96.354 2.202 -15.230 1.00 28.31 330 ASN A C 1
ATOM 2621 O O . ASN A 1 331 ? -95.762 1.199 -15.634 1.00 26.74 330 ASN A O 1
ATOM 2626 N N . TYR A 1 332 ? -96.285 2.644 -13.977 1.00 24.49 331 TYR A N 1
ATOM 2627 C CA . TYR A 1 332 ? -95.490 1.998 -12.940 1.00 24.12 331 TYR A CA 1
ATOM 2628 C C . TYR A 1 332 ? -93.994 2.240 -13.098 1.00 24.49 331 TYR A C 1
ATOM 2629 O O . TYR A 1 332 ? -93.174 1.535 -12.509 1.00 22.38 331 TYR A O 1
ATOM 2638 N N . ASN A 1 333 ? -93.642 3.241 -13.900 1.00 22.18 332 ASN A N 1
ATOM 2639 C CA . ASN A 1 333 ? -92.248 3.598 -14.090 1.00 23.52 332 ASN A CA 1
ATOM 2640 C C . ASN A 1 333 ? -91.899 4.625 -13.020 1.00 25.12 332 ASN A C 1
ATOM 2641 O O . ASN A 1 333 ? -92.780 5.324 -12.514 1.00 24.39 332 ASN A O 1
ATOM 2646 N N . ASN A 1 334 ? -90.620 4.709 -12.671 1.00 26.80 333 ASN A N 1
ATOM 2647 C CA . ASN A 1 334 ? -90.173 5.635 -11.637 1.00 27.90 333 ASN A CA 1
ATOM 2648 C C . ASN A 1 334 ? -90.479 7.094 -11.947 1.00 27.22 333 ASN A C 1
ATOM 2649 O O . ASN A 1 334 ? -90.345 7.545 -13.082 1.00 26.61 333 ASN A O 1
ATOM 2654 N N . LEU A 1 335 ? -90.886 7.827 -10.919 1.00 25.24 334 LEU A N 1
ATOM 2655 C CA . LEU A 1 335 ? -91.212 9.234 -11.067 1.00 24.67 334 LEU A CA 1
ATOM 2656 C C . LEU A 1 335 ? -90.246 10.064 -10.219 1.00 23.83 334 LEU A C 1
ATOM 2657 O O . LEU A 1 335 ? -90.299 10.039 -8.988 1.00 22.39 334 LEU A O 1
ATOM 2662 N N . ALA A 1 336 ? -89.352 10.783 -10.888 1.00 24.98 335 ALA A N 1
ATOM 2663 C CA . ALA A 1 336 ? -88.373 11.619 -10.207 1.00 25.75 335 ALA A CA 1
ATOM 2664 C C . ALA A 1 336 ? -88.962 12.984 -9.877 1.00 26.80 335 ALA A C 1
ATOM 2665 O O . ALA A 1 336 ? -89.860 13.467 -10.566 1.00 25.79 335 ALA A O 1
ATOM 2667 N N . ASN A 1 337 ? -88.449 13.594 -8.814 1.00 28.36 336 ASN A N 1
ATOM 2668 C CA . ASN A 1 337 ? -88.893 14.912 -8.384 1.00 27.49 336 ASN A CA 1
ATOM 2669 C C . ASN A 1 337 ? -90.336 14.967 -7.890 1.00 27.24 336 ASN A C 1
ATOM 2670 O O . ASN A 1 337 ? -90.958 16.026 -7.908 1.00 26.70 336 ASN A O 1
ATOM 2675 N N . ALA A 1 338 ? -90.874 13.829 -7.464 1.00 24.45 337 ALA A N 1
ATOM 2676 C CA . ALA A 1 338 ? -92.226 13.806 -6.924 1.00 22.08 337 ALA A CA 1
ATOM 2677 C C . ALA A 1 338 ? -92.098 14.468 -5.555 1.00 22.28 337 ALA A C 1
ATOM 2678 O O . ALA A 1 338 ? -91.006 14.507 -4.988 1.00 22.26 337 ALA A O 1
ATOM 2680 N N . VAL A 1 339 ? -93.197 14.987 -5.023 1.00 22.14 338 VAL A N 1
ATOM 2681 C CA . VAL A 1 339 ? -93.159 15.641 -3.721 1.00 21.88 338 VAL A CA 1
ATOM 2682 C C . VAL A 1 339 ? -93.899 14.815 -2.679 1.00 22.12 338 VAL A C 1
ATOM 2683 O O . VAL A 1 339 ? -95.069 14.472 -2.863 1.00 22.18 338 VAL A O 1
ATOM 2687 N N . ILE A 1 340 ? -93.207 14.485 -1.592 1.00 22.01 339 ILE A N 1
ATOM 2688 C CA . ILE A 1 340 ? -93.801 13.703 -0.513 1.00 22.40 339 ILE A CA 1
ATOM 2689 C C . ILE A 1 340 ? -93.977 14.599 0.707 1.00 23.16 339 ILE A C 1
ATOM 2690 O O . ILE A 1 340 ? -93.012 15.184 1.203 1.00 22.94 339 ILE A O 1
ATOM 2695 N N . SER A 1 341 ? -95.209 14.702 1.191 1.00 21.13 340 SER A N 1
ATOM 2696 C CA . SER A 1 341 ? -95.501 15.539 2.346 1.00 22.61 340 SER A CA 1
ATOM 2697 C C . SER A 1 341 ? -96.118 14.760 3.501 1.00 22.51 340 SER A C 1
ATOM 2698 O O . SER A 1 341 ? -96.878 13.814 3.298 1.00 23.69 340 SER A O 1
ATOM 2701 N N . VAL A 1 342 ? -95.780 15.173 4.716 1.00 22.55 341 VAL A N 1
ATOM 2702 C CA . VAL A 1 342 ? -96.281 14.535 5.925 1.00 22.43 341 VAL A CA 1
ATOM 2703 C C . VAL A 1 342 ? -97.163 15.519 6.691 1.00 24.80 341 VAL A C 1
ATOM 2704 O O . VAL A 1 342 ? -96.726 16.620 7.033 1.00 24.12 341 VAL A O 1
ATOM 2708 N N . SER A 1 343 ? -98.403 15.123 6.955 1.00 30.97 342 SER A N 1
ATOM 2709 C CA . SER A 1 343 ? -99.331 15.982 7.679 1.00 33.35 342 SER A CA 1
ATOM 2710 C C . SER A 1 343 ? -98.735 16.439 9.004 1.00 32.15 342 SER A C 1
ATOM 2711 O O . SER A 1 343 ? -98.162 15.642 9.746 1.00 33.31 342 SER A O 1
ATOM 2714 N N . GLY A 1 344 ? -98.866 17.729 9.291 1.00 29.61 343 GLY A N 1
ATOM 2715 C CA . GLY A 1 344 ? -98.337 18.261 10.533 1.00 27.78 343 GLY A CA 1
ATOM 2716 C C . GLY A 1 344 ? -96.904 18.753 10.444 1.00 26.42 343 GLY A C 1
ATOM 2717 O O . GLY A 1 344 ? -96.419 19.398 11.367 1.00 26.62 343 GLY A O 1
ATOM 2718 N N . ILE A 1 345 ? -96.218 18.448 9.347 1.00 21.80 344 ILE A N 1
ATOM 2719 C CA . ILE A 1 345 ? -94.835 18.891 9.179 1.00 20.23 344 ILE A CA 1
ATOM 2720 C C . ILE A 1 345 ? -94.736 19.721 7.906 1.00 19.44 344 ILE A C 1
ATOM 2721 O O . ILE A 1 345 ? -94.784 19.188 6.796 1.00 18.40 344 ILE A O 1
ATOM 2726 N N . ASN A 1 346 ? -94.597 21.032 8.073 1.00 21.71 345 ASN A N 1
ATOM 2727 C CA . ASN A 1 346 ? -94.529 21.945 6.938 1.00 22.24 345 ASN A CA 1
ATOM 2728 C C . ASN A 1 346 ? -93.170 21.979 6.239 1.00 22.05 345 ASN A C 1
ATOM 2729 O O . ASN A 1 346 ? -92.558 23.041 6.111 1.00 21.37 345 ASN A O 1
ATOM 2734 N N . HIS A 1 347 ? -92.706 20.816 5.788 1.00 20.69 346 HIS A N 1
ATOM 2735 C CA . HIS A 1 347 ? -91.432 20.705 5.080 1.00 20.58 346 HIS A CA 1
ATOM 2736 C C . HIS A 1 347 ? -91.413 19.382 4.320 1.00 21.28 346 HIS A C 1
ATOM 2737 O O . HIS A 1 347 ? -91.248 18.318 4.919 1.00 21.48 346 HIS A O 1
ATOM 2744 N N . ASP A 1 348 ? -91.580 19.449 3.004 1.00 20.57 347 ASP A N 1
ATOM 2745 C CA . ASP A 1 348 ? -91.607 18.243 2.187 1.00 19.82 347 ASP A CA 1
ATOM 2746 C C . ASP A 1 348 ? -90.237 17.838 1.656 1.00 19.92 347 ASP A C 1
ATOM 2747 O O . ASP A 1 348 ? -89.260 18.577 1.782 1.00 18.74 347 ASP A O 1
ATOM 2752 N N . VAL A 1 349 ? -90.190 16.649 1.059 1.00 16.61 348 VAL A N 1
ATOM 2753 C CA . VAL A 1 349 ? -88.979 16.121 0.443 1.00 17.55 348 VAL A CA 1
ATOM 2754 C C . VAL A 1 349 ? -89.407 15.606 -0.927 1.00 18.77 348 VAL A C 1
ATOM 2755 O O . VAL A 1 349 ? -90.605 15.462 -1.200 1.00 18.71 348 VAL A O 1
ATOM 2759 N N . THR A 1 350 ? -88.436 15.330 -1.787 1.00 17.39 349 THR A N 1
ATOM 2760 C CA . THR A 1 350 ? -88.738 14.856 -3.129 1.00 17.37 349 THR A CA 1
ATOM 2761 C C . THR A 1 350 ? -88.031 13.546 -3.429 1.00 18.88 349 THR A C 1
ATOM 2762 O O . THR A 1 350 ? -87.113 13.140 -2.716 1.00 18.42 349 THR A O 1
ATOM 2766 N N . SER A 1 351 ? -88.463 12.892 -4.499 1.00 21.39 350 SER A N 1
ATOM 2767 C CA . SER A 1 351 ? -87.845 11.647 -4.920 1.00 21.29 350 SER A CA 1
ATOM 2768 C C . SER A 1 351 ? -86.662 12.045 -5.790 1.00 21.82 350 SER A C 1
ATOM 2769 O O . SER A 1 351 ? -86.711 13.065 -6.475 1.00 20.92 350 SER A O 1
ATOM 2772 N N . GLY A 1 352 ? -85.599 11.250 -5.755 1.00 21.72 351 GLY A N 1
ATOM 2773 C CA . GLY A 1 352 ? -84.431 11.547 -6.562 1.00 21.57 351 GLY A CA 1
ATOM 2774 C C . GLY A 1 352 ? -84.601 11.107 -8.003 1.00 23.63 351 GLY A C 1
ATOM 2775 O O . GLY A 1 352 ? -85.697 10.723 -8.425 1.00 23.59 351 GLY A O 1
ATOM 2776 N N . ASP A 1 353 ? -83.509 11.146 -8.760 1.00 25.07 352 ASP A N 1
ATOM 2777 C CA . ASP A 1 353 ? -83.534 10.759 -10.166 1.00 27.45 352 ASP A CA 1
ATOM 2778 C C . ASP A 1 353 ? -84.039 9.341 -10.418 1.00 26.71 352 ASP A C 1
ATOM 2779 O O . ASP A 1 353 ? -84.656 9.078 -11.447 1.00 27.26 352 ASP A O 1
ATOM 2784 N N . HIS A 1 354 ? -83.771 8.431 -9.486 1.00 25.01 353 HIS A N 1
ATOM 2785 C CA . HIS A 1 354 ? -84.192 7.037 -9.629 1.00 24.58 353 HIS A CA 1
ATOM 2786 C C . HIS A 1 354 ? -85.633 6.808 -9.170 1.00 23.62 353 HIS A C 1
ATOM 2787 O O . HIS A 1 354 ? -86.139 5.689 -9.244 1.00 22.61 353 HIS A O 1
ATOM 2794 N N . GLY A 1 355 ? -86.283 7.859 -8.680 1.00 24.15 354 GLY A N 1
ATOM 2795 C CA . GLY A 1 355 ? -87.661 7.723 -8.234 1.00 22.35 354 GLY A CA 1
ATOM 2796 C C . GLY A 1 355 ? -87.821 7.329 -6.778 1.00 22.15 354 GLY A C 1
ATOM 2797 O O . GLY A 1 355 ? -88.940 7.167 -6.295 1.00 21.78 354 GLY A O 1
ATOM 2798 N N . ASP A 1 356 ? -86.709 7.168 -6.069 1.00 21.89 355 ASP A N 1
ATOM 2799 C CA . ASP A 1 356 ? -86.770 6.803 -4.662 1.00 21.80 355 ASP A CA 1
ATOM 2800 C C . ASP A 1 356 ? -86.681 8.050 -3.778 1.00 21.53 355 ASP A C 1
ATOM 2801 O O . ASP A 1 356 ? -86.014 9.022 -4.127 1.00 21.98 355 ASP A O 1
ATOM 2806 N N . TYR A 1 357 ? -87.379 8.030 -2.647 1.00 21.23 356 TYR A N 1
ATOM 2807 C CA . TYR A 1 357 ? -87.362 9.162 -1.727 1.00 21.32 356 TYR A CA 1
ATOM 2808 C C . TYR A 1 357 ? -87.102 8.666 -0.311 1.00 21.37 356 TYR A C 1
ATOM 2809 O O . TYR A 1 357 ? -87.315 7.490 -0.008 1.00 21.76 356 TYR A O 1
ATOM 2818 N N . PHE A 1 358 ? -86.655 9.572 0.552 1.00 17.18 357 PHE A N 1
ATOM 2819 C CA . PHE A 1 358 ? -86.383 9.242 1.943 1.00 17.55 357 PHE A CA 1
ATOM 2820 C C . PHE A 1 358 ? -86.982 10.316 2.839 1.00 17.33 357 PHE A C 1
ATOM 2821 O O . PHE A 1 358 ? -86.966 11.498 2.500 1.00 17.72 357 PHE A O 1
ATOM 2829 N N . ARG A 1 359 ? -87.515 9.909 3.984 1.00 18.87 358 ARG A N 1
ATOM 2830 C CA . ARG A 1 359 ? -88.099 10.870 4.906 1.00 18.94 358 ARG A CA 1
ATOM 2831 C C . ARG A 1 359 ? -87.803 10.466 6.341 1.00 19.11 358 ARG A C 1
ATOM 283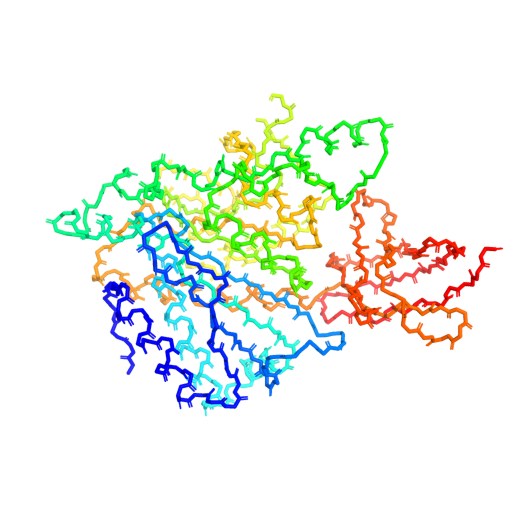2 O O . ARG A 1 359 ? -88.402 9.527 6.862 1.00 19.78 358 ARG A O 1
ATOM 2840 N N . LEU A 1 360 ? -86.867 11.167 6.976 1.00 17.78 359 LEU A N 1
ATOM 2841 C CA . LEU A 1 360 ? -86.522 10.878 8.360 1.00 18.88 359 LEU A CA 1
ATOM 2842 C C . LEU A 1 360 ? -87.702 11.318 9.220 1.00 20.36 359 LEU A C 1
ATOM 2843 O O . LEU A 1 360 ? -88.240 12.414 9.037 1.00 19.34 359 LEU A O 1
ATOM 2848 N N . LEU A 1 361 ? -88.101 10.457 10.150 1.00 22.61 360 LEU A N 1
ATOM 2849 C CA . LEU A 1 361 ? -89.228 10.738 11.033 1.00 23.68 360 LEU A CA 1
ATOM 2850 C C . LEU A 1 361 ? -89.096 9.966 12.332 1.00 24.19 360 LEU A C 1
ATOM 2851 O O . LEU A 1 361 ? -88.627 8.829 12.340 1.00 25.11 360 LEU A O 1
ATOM 2856 N N . LEU A 1 362 ? -89.510 10.591 13.429 1.00 25.24 361 LEU A N 1
ATOM 2857 C CA . LEU A 1 362 ? -89.475 9.945 14.734 1.00 25.57 361 LEU A CA 1
ATOM 2858 C C . LEU A 1 362 ? -90.608 8.921 14.745 1.00 25.63 361 LEU A C 1
ATOM 2859 O O . LEU A 1 362 ? -91.506 8.975 13.905 1.00 23.81 361 LEU A O 1
ATOM 2864 N N . PRO A 1 363 ? -90.579 7.970 15.691 1.00 22.77 362 PRO A N 1
ATOM 2865 C CA . PRO A 1 363 ? -91.642 6.960 15.747 1.00 23.31 362 PRO A CA 1
ATOM 2866 C C . PRO A 1 363 ? -93.024 7.589 15.901 1.00 23.22 362 PRO A C 1
ATOM 2867 O O . PRO A 1 363 ? -93.179 8.590 16.596 1.00 22.54 362 PRO A O 1
ATOM 2871 N N . GLY A 1 364 ? -94.024 6.997 15.253 1.00 28.09 363 GLY A N 1
ATOM 2872 C CA . GLY A 1 364 ? -95.375 7.520 15.348 1.00 28.51 363 GLY A CA 1
ATOM 2873 C C . GLY A 1 364 ? -96.231 7.172 14.147 1.00 28.98 363 GLY A C 1
ATOM 2874 O O . GLY A 1 364 ? -95.786 6.473 13.236 1.00 29.16 363 GLY A O 1
ATOM 2875 N N . ILE A 1 365 ? -97.467 7.659 14.147 1.00 26.71 364 ILE A N 1
ATOM 2876 C CA . ILE A 1 365 ? -98.393 7.408 13.049 1.00 27.57 364 ILE A CA 1
ATOM 2877 C C . ILE A 1 365 ? -98.570 8.699 12.259 1.00 27.17 364 ILE A C 1
ATOM 2878 O O . ILE A 1 365 ? -98.902 9.740 12.823 1.00 27.13 364 ILE A O 1
ATOM 2883 N N . TYR A 1 366 ? -98.345 8.629 10.953 1.00 27.03 365 TYR A N 1
ATOM 2884 C CA . TYR A 1 366 ? -98.454 9.813 10.112 1.00 27.67 365 TYR A CA 1
ATOM 2885 C C . TYR A 1 366 ? -99.334 9.598 8.900 1.00 27.79 365 TYR A C 1
ATOM 2886 O O . TYR A 1 366 ? -99.533 8.473 8.450 1.00 28.77 365 TYR A O 1
ATOM 2895 N N . THR A 1 367 ? -99.852 10.698 8.371 1.00 28.38 366 THR A N 1
ATOM 2896 C CA . THR A 1 367 ? -100.654 10.648 7.164 1.00 28.83 366 THR A CA 1
ATOM 2897 C C . THR A 1 367 ? -99.681 11.192 6.126 1.00 28.48 366 THR A C 1
ATOM 2898 O O . THR A 1 367 ? -99.267 12.352 6.197 1.00 29.17 366 THR A O 1
ATOM 2902 N N . VAL A 1 368 ? -99.295 10.344 5.182 1.00 27.36 367 VAL A N 1
ATOM 2903 C CA . VAL A 1 368 ? -98.332 10.732 4.162 1.00 26.48 367 VAL A CA 1
ATOM 2904 C C . VAL A 1 368 ? -98.949 10.794 2.775 1.00 27.01 367 VAL A C 1
ATOM 2905 O O . VAL A 1 368 ? -99.751 9.943 2.399 1.00 26.98 367 VAL A O 1
ATOM 2909 N N . SER A 1 369 ? -98.562 11.811 2.015 1.00 26.51 368 SER A N 1
ATOM 2910 C CA . SER A 1 369 ? -99.084 11.997 0.674 1.00 26.26 368 SER A CA 1
ATOM 2911 C C . SER A 1 369 ? -97.978 12.284 -0.335 1.00 25.52 368 SER A C 1
ATOM 2912 O O . SER A 1 369 ? -96.950 12.877 0.004 1.00 25.55 368 SER A O 1
ATOM 2915 N N . ALA A 1 370 ? -98.196 11.857 -1.575 1.00 25.00 369 ALA A N 1
ATOM 2916 C CA . ALA A 1 370 ? -97.234 12.080 -2.647 1.00 26.18 369 ALA A CA 1
ATOM 2917 C C . ALA A 1 370 ? -97.945 12.627 -3.873 1.00 26.77 369 ALA A C 1
ATOM 2918 O O . ALA A 1 370 ? -99.102 12.293 -4.139 1.00 26.52 369 ALA A O 1
ATOM 2920 N N . THR A 1 371 ? -97.249 13.472 -4.619 1.00 23.46 370 THR A N 1
ATOM 2921 C CA . THR A 1 371 ? -97.817 14.041 -5.827 1.00 25.15 370 THR A CA 1
ATOM 2922 C C . THR A 1 371 ? -96.690 14.463 -6.750 1.00 24.52 370 THR A C 1
ATOM 2923 O O . THR A 1 371 ? -95.518 14.401 -6.382 1.00 23.75 370 THR A O 1
ATOM 2927 N N . ALA A 1 372 ? -97.052 14.884 -7.954 1.00 31.12 371 ALA A N 1
ATOM 2928 C CA . ALA A 1 372 ? -96.077 15.323 -8.936 1.00 32.31 371 ALA A CA 1
ATOM 2929 C C . ALA A 1 372 ? -96.792 16.146 -9.995 1.00 33.81 371 ALA A C 1
ATOM 2930 O O . ALA A 1 372 ? -98.005 16.026 -10.170 1.00 33.55 371 ALA A O 1
ATOM 2932 N N . PRO A 1 373 ? -96.051 17.005 -10.710 1.00 36.94 372 PRO A N 1
ATOM 2933 C CA . PRO A 1 373 ? -96.672 17.830 -11.748 1.00 37.99 372 PRO A CA 1
ATOM 2934 C C . PRO A 1 373 ? -97.399 16.962 -12.772 1.00 38.74 372 PRO A C 1
ATOM 2935 O O . PRO A 1 373 ? -96.799 16.078 -13.385 1.00 39.23 372 PRO A O 1
ATOM 2939 N N . GLY A 1 374 ? -98.694 17.207 -12.940 1.00 43.76 373 GLY A N 1
ATOM 2940 C CA . GLY A 1 374 ? -99.473 16.444 -13.899 1.00 42.38 373 GLY A CA 1
ATOM 2941 C C . GLY A 1 374 ? -100.147 15.209 -13.331 1.00 41.75 373 GLY A C 1
ATOM 2942 O O . GLY A 1 374 ? -100.791 14.459 -14.065 1.00 41.69 373 GLY A O 1
ATOM 2943 N N . TYR A 1 375 ? -100.005 14.993 -12.028 1.00 32.78 374 TYR A N 1
ATOM 2944 C CA . TYR A 1 375 ? -100.611 13.834 -11.381 1.00 32.56 374 TYR A CA 1
ATOM 2945 C C . TYR A 1 375 ? -101.479 14.234 -10.201 1.00 32.60 374 TYR A C 1
ATOM 2946 O O . TYR A 1 375 ? -101.347 15.334 -9.670 1.00 33.21 374 TYR A O 1
ATOM 2955 N N . ASP A 1 376 ? -102.374 13.337 -9.796 1.00 35.11 375 ASP A N 1
ATOM 2956 C CA . ASP A 1 376 ? -103.236 13.597 -8.653 1.00 36.43 375 ASP A CA 1
ATOM 2957 C C . ASP A 1 376 ? -102.592 12.968 -7.423 1.00 37.16 375 ASP A C 1
ATOM 2958 O O . ASP A 1 376 ? -101.961 11.913 -7.510 1.00 37.02 375 ASP A O 1
ATOM 2963 N N . PRO A 1 377 ? -102.746 13.609 -6.257 1.00 40.05 376 PRO A N 1
ATOM 2964 C CA . PRO A 1 377 ? -102.174 13.119 -5.001 1.00 39.43 376 PRO A CA 1
ATOM 2965 C C . PRO A 1 377 ? -102.676 11.750 -4.561 1.00 39.62 376 PRO A C 1
ATOM 2966 O O . PRO A 1 377 ? -103.789 11.341 -4.888 1.00 41.00 376 PRO A O 1
ATOM 2970 N N . GLU A 1 378 ? -101.830 11.045 -3.822 1.00 29.39 377 GLU A N 1
ATOM 2971 C CA . GLU A 1 378 ? -102.168 9.741 -3.281 1.00 28.95 377 GLU A CA 1
ATOM 2972 C C . GLU A 1 378 ? -101.810 9.858 -1.814 1.00 28.49 377 GLU A C 1
ATOM 2973 O O . GLU A 1 378 ? -100.715 10.301 -1.467 1.00 27.19 377 GLU A O 1
ATOM 2979 N N . THR A 1 379 ? -102.734 9.475 -0.948 1.00 34.25 378 THR A N 1
ATOM 2980 C CA . THR A 1 379 ? -102.493 9.570 0.477 1.00 35.17 378 THR A CA 1
ATOM 2981 C C . THR A 1 379 ? -102.550 8.199 1.116 1.00 35.70 378 THR A C 1
ATOM 2982 O O . THR A 1 379 ? -103.304 7.332 0.680 1.00 37.21 378 THR A O 1
ATOM 2986 N N . VAL A 1 380 ? -101.724 7.999 2.134 1.00 29.68 379 VAL A N 1
ATOM 2987 C CA . VAL A 1 380 ? -101.697 6.742 2.857 1.00 30.08 379 VAL A CA 1
ATOM 2988 C C . VAL A 1 380 ? -101.397 7.064 4.304 1.00 30.84 379 VAL A C 1
ATOM 2989 O O . VAL A 1 380 ? -100.853 8.123 4.617 1.00 31.73 379 VAL A O 1
ATOM 2993 N N . THR A 1 381 ? -101.766 6.153 5.188 1.00 29.45 380 THR A N 1
ATOM 2994 C CA . THR A 1 381 ? -101.521 6.336 6.604 1.00 30.94 380 THR A CA 1
ATOM 2995 C C . THR A 1 381 ? -100.441 5.319 6.936 1.00 30.74 380 THR A C 1
ATOM 2996 O O . THR A 1 381 ? -100.536 4.164 6.531 1.00 29.74 380 THR A O 1
ATOM 3000 N N . VAL A 1 382 ? -99.399 5.743 7.644 1.00 31.25 381 VAL A N 1
ATOM 3001 C CA . VAL A 1 382 ? -98.310 4.829 7.961 1.00 31.28 381 VAL A CA 1
ATOM 3002 C C . VAL A 1 382 ? -97.808 4.922 9.390 1.00 30.57 381 VAL A C 1
ATOM 3003 O O . VAL A 1 382 ? -97.876 5.974 10.024 1.00 30.62 381 VAL A O 1
ATOM 3007 N N . THR A 1 383 ? -97.292 3.804 9.885 1.00 30.88 382 THR A N 1
ATOM 3008 C CA . THR A 1 383 ? -96.776 3.732 11.239 1.00 31.45 382 THR A CA 1
ATOM 3009 C C . THR A 1 383 ? -95.253 3.606 11.188 1.00 30.47 382 THR A C 1
ATOM 3010 O O . THR A 1 383 ? -94.718 2.691 10.558 1.00 28.46 382 THR A O 1
ATOM 3014 N N . VAL A 1 384 ? -94.560 4.537 11.839 1.00 29.61 383 VAL A N 1
ATOM 3015 C CA . VAL A 1 384 ? -93.100 4.538 11.870 1.00 28.66 383 VAL A CA 1
ATOM 3016 C C . VAL A 1 384 ? -92.603 3.960 13.190 1.00 29.45 383 VAL A C 1
ATOM 3017 O O . VAL A 1 384 ? -92.998 4.419 14.261 1.00 26.62 383 VAL A O 1
ATOM 3021 N N . GLY A 1 385 ? -91.736 2.954 13.101 1.00 42.42 384 GLY A N 1
ATOM 3022 C CA . GLY A 1 385 ? -91.195 2.325 14.292 1.00 44.82 384 GLY A CA 1
ATOM 3023 C C . GLY A 1 385 ? -89.844 2.885 14.704 1.00 46.93 384 GLY A C 1
ATOM 3024 O O . GLY A 1 385 ? -89.237 3.656 13.961 1.00 47.48 384 GLY A O 1
ATOM 3025 N N . PRO A 1 386 ? -89.344 2.510 15.892 1.00 56.80 385 PRO A N 1
ATOM 3026 C CA . PRO A 1 386 ? -88.055 2.978 16.408 1.00 57.60 385 PRO A CA 1
ATOM 3027 C C . PRO A 1 386 ? -86.842 2.332 15.741 1.00 58.02 385 PRO A C 1
ATOM 3028 O O . PRO A 1 386 ? -85.730 2.850 15.829 1.00 59.63 385 PRO A O 1
ATOM 3032 N N . ALA A 1 387 ? -87.057 1.203 15.074 1.00 52.35 386 ALA A N 1
ATOM 3033 C CA . ALA A 1 387 ? -85.965 0.505 14.409 1.00 52.77 386 ALA A CA 1
ATOM 3034 C C . ALA A 1 387 ? -85.779 0.959 12.960 1.00 52.74 386 ALA A C 1
ATOM 3035 O O . ALA A 1 387 ? -85.647 2.152 12.680 1.00 54.37 386 ALA A O 1
ATOM 3037 N N . GLU A 1 388 ? -85.773 -0.002 12.044 1.00 38.24 387 GLU A N 1
ATOM 3038 C CA . GLU A 1 388 ? -85.585 0.280 10.626 1.00 36.82 387 GLU A CA 1
ATOM 3039 C C . GLU A 1 388 ? -86.735 1.070 10.006 1.00 34.37 387 GLU A C 1
ATOM 3040 O O . GLU A 1 388 ? -87.821 1.166 10.577 1.00 33.26 387 GLU A O 1
ATOM 3046 N N . PRO A 1 389 ? -86.500 1.658 8.824 1.00 33.89 388 PRO A N 1
ATOM 3047 C CA . PRO A 1 389 ? -87.534 2.436 8.136 1.00 33.34 388 PRO A CA 1
ATOM 3048 C C . PRO A 1 389 ? -88.600 1.504 7.570 1.00 32.13 388 PRO A C 1
ATOM 3049 O O . PRO A 1 389 ? -88.365 0.309 7.416 1.00 31.86 388 PRO A O 1
ATOM 3053 N N . THR A 1 390 ? -89.771 2.050 7.267 1.00 28.15 389 THR A N 1
ATOM 3054 C CA . THR A 1 390 ? -90.851 1.259 6.692 1.00 27.35 389 THR A CA 1
ATOM 3055 C C . THR A 1 390 ? -90.944 1.675 5.229 1.00 25.06 389 THR A C 1
ATOM 3056 O O . THR A 1 390 ? -90.832 2.862 4.909 1.00 23.33 389 THR A O 1
ATOM 3060 N N . LEU A 1 391 ? -91.117 0.700 4.345 1.00 24.53 390 LEU A N 1
ATOM 3061 C CA . LEU A 1 391 ? -91.217 0.974 2.918 1.00 25.18 390 LEU A CA 1
ATOM 3062 C C . LEU A 1 391 ? -92.609 1.450 2.541 1.00 25.04 390 LEU A C 1
ATOM 3063 O O . LEU A 1 391 ? -93.593 0.742 2.749 1.00 25.18 390 LEU A O 1
ATOM 3068 N N . VAL A 1 392 ? -92.681 2.653 1.979 1.00 24.93 391 VAL A N 1
ATOM 3069 C CA . VAL A 1 392 ? -93.953 3.229 1.565 1.00 24.64 391 VAL A CA 1
ATOM 3070 C C . VAL A 1 392 ? -93.852 3.719 0.127 1.00 23.72 391 VAL A C 1
ATOM 3071 O O . VAL A 1 392 ? -93.201 4.723 -0.153 1.00 23.69 391 VAL A O 1
ATOM 3075 N N . ASN A 1 393 ? -94.502 3.000 -0.781 1.00 24.34 392 ASN A N 1
ATOM 3076 C CA . ASN A 1 393 ? -94.479 3.354 -2.191 1.00 24.52 392 ASN A CA 1
ATOM 3077 C C . ASN A 1 393 ? -95.783 4.019 -2.610 1.00 24.93 392 ASN A C 1
ATOM 3078 O O . ASN A 1 393 ? -96.819 3.826 -1.978 1.00 25.29 392 ASN A O 1
ATOM 3083 N N . PHE A 1 394 ? -95.722 4.807 -3.678 1.00 22.23 393 PHE A N 1
ATOM 3084 C CA . PHE A 1 394 ? -96.902 5.482 -4.192 1.00 24.40 393 PHE A CA 1
ATOM 3085 C C . PHE A 1 394 ? -97.042 5.257 -5.688 1.00 25.87 393 PHE A C 1
ATOM 3086 O O . PHE A 1 394 ? -96.056 5.274 -6.422 1.00 27.35 393 PHE A O 1
ATOM 3094 N N . HIS A 1 395 ? -98.275 5.043 -6.130 1.00 24.74 394 HIS A N 1
ATOM 3095 C CA . HIS A 1 395 ? -98.574 4.852 -7.539 1.00 27.71 394 HIS A CA 1
ATOM 3096 C C . HIS A 1 395 ? -99.514 5.991 -7.919 1.00 28.23 394 HIS A C 1
ATOM 3097 O O . HIS A 1 395 ? -100.675 6.002 -7.516 1.00 26.69 394 HIS A O 1
ATOM 3104 N N . LEU A 1 396 ? -99.006 6.948 -8.689 1.00 27.89 395 LEU A N 1
ATOM 3105 C CA . LEU A 1 396 ? -99.800 8.105 -9.090 1.00 28.88 395 LEU A CA 1
ATOM 3106 C C . LEU A 1 396 ? -100.477 7.977 -10.448 1.00 31.26 395 LEU A C 1
ATOM 3107 O O . LEU A 1 396 ? -99.955 7.340 -11.367 1.00 28.28 395 LEU A O 1
ATOM 3112 N N . LYS A 1 397 ? -101.641 8.610 -10.557 1.00 33.35 396 LYS A N 1
ATOM 3113 C CA . LYS A 1 397 ? -102.432 8.620 -11.782 1.00 37.07 396 LYS A CA 1
ATOM 3114 C C . LYS A 1 397 ? -102.377 10.028 -12.376 1.00 38.18 396 LYS A C 1
ATOM 3115 O O . LYS A 1 397 ? -102.326 11.016 -11.641 1.00 37.00 396 LYS A O 1
ATOM 3121 N N . ARG A 1 398 ? -102.386 10.119 -13.701 1.00 35.92 397 ARG A N 1
ATOM 3122 C CA . ARG A 1 398 ? -102.351 11.413 -14.374 1.00 39.46 397 ARG A CA 1
ATOM 3123 C C . ARG A 1 398 ? -103.590 12.232 -14.022 1.00 40.51 397 ARG A C 1
ATOM 3124 O O . ARG A 1 398 ? -104.668 11.680 -13.796 1.00 39.83 397 ARG A O 1
ATOM 3132 N N . SER A 1 399 ? -103.433 13.550 -13.970 1.00 51.92 398 SER A N 1
ATOM 3133 C CA . SER A 1 399 ? -104.551 14.430 -13.660 1.00 53.69 398 SER A CA 1
ATOM 3134 C C . SER A 1 399 ? -105.567 14.367 -14.797 1.00 54.64 398 SER A C 1
ATOM 3135 O O . SER A 1 399 ? -106.750 14.070 -14.523 1.00 55.02 398 SER A O 1
#

Foldseek 3Di:
DDALAFDAQVRLVVLLVVLCVLQVQFKDKDFLFAAPVGRTQIKIKGANHPPDDDFPQAEEEEAEALFQLQQLLLSLLSVLSNVLSVCVVVVVVLSVVLRHRYMYMYRSHLASQLNVQCCPVVNLPNDPHRSGAHPVRHRQFQFAAFCPVVQLVCVVVNDANAQDDDPPVSVVSGGRSNNSVVVVCVVHQHAEYEYEFAQKAAKEFDDQADPVPADAALCRVVSVVLRLLLQVQFQCQLVQQALNGGDHRNYDYNVNVPGGGNGPQVCCQHNHNYHYIYGHQYNRSRDHSVCSVVSSVRRVRSVSRSSVLQFFEEKEFEAEQVRAGDFQKWKDWPSRSHIHTAHPRRMTGDHDAFAKIWMWIGDVQWDIDIDIDTTDHDGHDYDYHYTYGD